Protein AF-0000000074318626 (afdb_homodimer)

Solvent-accessible surface area (backbone atoms only — not comparable to full-atom values): 30501 Å² total; per-residue (Å²): 131,88,42,73,66,60,50,47,52,48,40,52,50,48,50,51,52,40,51,50,53,51,27,63,66,32,68,67,23,57,67,46,81,47,71,49,73,39,94,72,35,49,26,36,37,38,28,40,28,57,72,26,71,36,40,40,31,28,30,44,33,37,38,43,35,36,35,78,51,55,66,72,57,28,60,74,67,72,44,93,79,47,40,34,40,38,33,32,32,40,33,32,40,33,44,63,39,46,67,26,49,30,41,38,38,34,41,35,40,40,36,36,71,83,68,50,59,28,34,34,34,36,38,35,39,32,42,57,50,68,47,68,67,60,48,20,52,54,46,46,52,48,37,53,61,27,45,75,74,35,82,58,45,35,66,54,18,29,53,44,17,33,60,68,46,40,31,74,69,74,72,29,30,68,27,78,33,42,35,30,51,61,75,49,59,90,57,61,69,60,62,51,49,50,48,50,50,51,57,61,60,47,48,49,62,53,50,48,52,46,45,72,71,24,55,79,60,87,79,53,70,68,45,50,52,48,29,23,37,48,36,29,54,49,47,48,34,45,49,64,65,33,62,67,49,46,51,34,50,72,66,66,44,66,51,66,68,63,49,43,67,45,52,53,50,26,24,45,70,74,81,72,79,69,52,74,70,53,41,53,28,58,73,59,20,49,68,88,68,53,51,70,74,53,78,129,129,87,40,72,66,60,51,47,51,48,41,53,48,48,49,53,51,40,50,51,52,51,28,64,66,33,68,65,24,57,69,45,79,49,72,51,71,39,94,71,34,49,25,36,38,38,27,38,28,56,74,28,70,37,39,39,31,28,30,44,32,37,38,42,35,37,34,78,51,54,66,72,58,27,60,73,68,72,45,91,79,46,40,33,40,39,34,33,33,40,35,31,41,34,43,65,38,45,66,26,50,29,41,39,38,33,40,36,42,39,36,34,71,83,69,50,61,28,33,34,34,35,38,37,38,31,43,58,48,68,47,68,67,60,49,19,52,53,47,46,52,49,38,54,60,26,45,75,74,34,81,58,44,35,66,53,18,30,53,42,17,33,60,66,46,39,30,73,68,75,70,28,30,67,26,78,33,41,35,32,52,61,76,47,59,92,56,60,68,59,61,50,48,52,48,50,49,51,57,59,59,48,50,49,63,52,49,46,52,46,45,71,72,23,56,78,61,87,79,53,70,68,45,50,52,49,30,23,36,48,37,28,54,50,46,49,34,43,50,64,64,34,62,67,48,45,50,34,51,73,68,66,43,66,50,65,68,64,50,44,66,46,53,55,50,25,24,44,69,75,82,72,80,68,53,72,71,53,41,54,27,58,72,59,19,49,68,86,70,53,50,68,73,52,76,130

Structure (mmCIF, N/CA/C/O backbone):
data_AF-0000000074318626-model_v1
#
loop_
_entity.id
_entity.type
_entity.pdbx_description
1 polymer 'coproporphyrinogen oxidase'
#
loop_
_atom_site.group_PDB
_atom_site.id
_atom_site.type_symbol
_atom_site.label_atom_id
_atom_site.label_alt_id
_atom_site.label_comp_id
_atom_site.label_asym_id
_atom_site.label_entity_id
_atom_site.label_seq_id
_atom_site.pdbx_PDB_ins_code
_atom_site.Cartn_x
_atom_site.Cartn_y
_atom_site.Cartn_z
_atom_site.occupancy
_atom_site.B_iso_or_equiv
_atom_site.auth_seq_id
_atom_site.auth_comp_id
_atom_site.auth_asym_id
_atom_site.auth_atom_id
_atom_site.pdbx_PDB_model_num
ATOM 1 N N . MET A 1 1 ? 11.374 40.839 4.825 1 70.61 1 MET A N 1
ATOM 2 C CA . MET A 1 1 ? 10.761 40.239 3.643 1 70.61 1 MET A CA 1
ATOM 3 C C . MET A 1 1 ? 10.8 38.716 3.724 1 70.61 1 MET A C 1
ATOM 5 O O . MET A 1 1 ? 11.799 38.139 4.158 1 70.61 1 MET A O 1
ATOM 9 N N . VAL A 1 2 ? 9.595 38.103 3.6 1 89.83 2 VAL A N 1
ATOM 10 C CA . VAL A 1 2 ? 9.48 36.649 3.653 1 89.83 2 VAL A CA 1
ATOM 11 C C . VAL A 1 2 ? 10.258 36.026 2.496 1 89.83 2 VAL A C 1
ATOM 13 O O . VAL A 1 2 ? 10.013 36.347 1.331 1 89.83 2 VAL A O 1
ATOM 16 N N . ASP A 1 3 ? 11.388 35.374 2.804 1 94.02 3 ASP A N 1
ATOM 17 C CA . ASP A 1 3 ? 12.201 34.687 1.805 1 94.02 3 ASP A CA 1
ATOM 18 C C . ASP A 1 3 ? 12.384 33.214 2.166 1 94.02 3 ASP A C 1
ATOM 20 O O . ASP A 1 3 ? 11.893 32.757 3.2 1 94.02 3 ASP A O 1
ATOM 24 N N . LYS A 1 4 ? 13.017 32.513 1.259 1 95.71 4 LYS A N 1
ATOM 25 C CA . LYS A 1 4 ? 13.112 31.067 1.437 1 95.71 4 LYS A CA 1
ATOM 26 C C . LYS A 1 4 ? 13.863 30.719 2.719 1 95.71 4 LYS A C 1
ATOM 28 O O . LYS A 1 4 ? 13.561 29.715 3.368 1 95.71 4 LYS A O 1
ATOM 33 N N . ASN A 1 5 ? 14.829 31.501 3.14 1 96.56 5 ASN A N 1
ATOM 34 C CA . ASN A 1 5 ? 15.586 31.238 4.359 1 96.56 5 ASN A CA 1
ATOM 35 C C . ASN A 1 5 ? 14.719 31.403 5.604 1 96.56 5 ASN A C 1
ATOM 37 O O . ASN A 1 5 ? 14.781 30.583 6.522 1 96.56 5 ASN A O 1
ATOM 41 N N . SER A 1 6 ? 13.991 32.498 5.666 1 97.43 6 SER A N 1
ATOM 42 C CA . SER A 1 6 ? 13.111 32.728 6.806 1 97.43 6 SER A CA 1
ATOM 43 C C . SER A 1 6 ? 12.017 31.667 6.883 1 97.43 6 SER A C 1
ATOM 45 O O . SER A 1 6 ? 11.635 31.24 7.975 1 97.43 6 SER A O 1
ATOM 47 N N . ILE A 1 7 ? 11.523 31.275 5.759 1 98.51 7 ILE A N 1
ATOM 48 C CA . ILE A 1 7 ? 10.506 30.23 5.706 1 98.51 7 ILE A CA 1
ATOM 49 C C . ILE A 1 7 ? 11.085 28.919 6.234 1 98.51 7 ILE A C 1
ATOM 51 O O . ILE A 1 7 ? 10.468 28.253 7.069 1 98.51 7 ILE A O 1
ATOM 55 N N . THR A 1 8 ? 12.252 28.612 5.782 1 98.32 8 THR A N 1
ATOM 56 C CA . THR A 1 8 ? 12.932 27.393 6.204 1 98.32 8 THR A CA 1
ATOM 57 C C . THR A 1 8 ? 13.178 27.405 7.71 1 98.32 8 THR A C 1
ATOM 59 O O . THR A 1 8 ? 12.965 26.397 8.388 1 98.32 8 THR A O 1
ATOM 62 N N . LYS A 1 9 ? 13.612 28.501 8.165 1 98.14 9 LYS A N 1
ATOM 63 C CA . LYS A 1 9 ? 13.862 28.639 9.597 1 98.14 9 LYS A CA 1
ATOM 64 C C . LYS A 1 9 ? 12.584 28.42 10.402 1 98.14 9 LYS A C 1
ATOM 66 O O . LYS A 1 9 ? 12.608 27.772 11.45 1 98.14 9 LYS A O 1
ATOM 71 N N . TRP A 1 10 ? 11.564 28.963 9.936 1 98.61 10 TRP A N 1
ATOM 72 C CA . TRP A 1 10 ? 10.3 28.81 10.648 1 98.61 10 TRP A CA 1
ATOM 73 C C . TRP A 1 10 ? 9.846 27.354 10.645 1 98.61 10 TRP A C 1
ATOM 75 O O . TRP A 1 10 ? 9.379 26.84 11.664 1 98.61 10 TRP A O 1
ATOM 85 N N . PHE A 1 11 ? 9.958 26.73 9.487 1 98.78 11 PHE A N 1
ATOM 86 C CA . PHE A 1 11 ? 9.572 25.327 9.4 1 98.78 11 PHE A CA 1
ATOM 87 C C . PHE A 1 11 ? 10.412 24.474 10.343 1 98.78 11 PHE A C 1
ATOM 89 O O . PHE A 1 11 ? 9.901 23.539 10.963 1 98.78 11 PHE A O 1
ATOM 96 N N . THR A 1 12 ? 11.644 24.769 10.481 1 98.35 12 THR A N 1
ATOM 97 C CA . THR A 1 12 ? 12.504 24.063 11.425 1 98.35 12 THR A CA 1
ATOM 98 C C . THR A 1 12 ? 12.006 24.251 12.855 1 98.35 12 THR A C 1
ATOM 100 O O . THR A 1 12 ? 11.96 23.295 13.632 1 98.35 12 THR A O 1
ATOM 103 N N . SER A 1 13 ? 11.657 25.473 13.143 1 98.56 13 SER A N 1
ATOM 104 C CA . SER A 1 13 ? 11.136 25.761 14.476 1 98.56 13 SER A CA 1
ATOM 105 C C . SER A 1 13 ? 9.813 25.042 14.72 1 98.56 13 SER A C 1
ATOM 107 O O . SER A 1 13 ? 9.537 24.601 15.837 1 98.56 13 SER A O 1
ATOM 109 N N . LEU A 1 14 ? 9.015 25.003 13.691 1 98.78 14 LEU A N 1
ATOM 110 C CA . LEU A 1 14 ? 7.743 24.296 13.803 1 98.78 14 LEU A CA 1
ATOM 111 C C . LEU A 1 14 ? 7.967 22.824 14.133 1 98.78 14 LEU A C 1
ATOM 113 O O . LEU A 1 14 ? 7.265 22.258 14.974 1 98.78 14 LEU A O 1
ATOM 117 N N . GLN A 1 15 ? 8.89 22.177 13.426 1 98.78 15 GLN A N 1
ATOM 118 C CA . GLN A 1 15 ? 9.207 20.786 13.732 1 98.78 15 GLN A CA 1
ATOM 119 C C . GLN A 1 15 ? 9.596 20.621 15.199 1 98.78 15 GLN A C 1
ATOM 121 O O . GLN A 1 15 ? 9.102 19.721 15.88 1 98.78 15 GLN A O 1
ATOM 126 N N . ASP A 1 16 ? 10.476 21.497 15.695 1 98.59 16 ASP A N 1
ATOM 127 C CA . ASP A 1 16 ? 10.959 21.429 17.071 1 98.59 16 ASP A CA 1
ATOM 128 C C . ASP A 1 16 ? 9.806 21.559 18.064 1 98.59 16 ASP A C 1
ATOM 130 O O . ASP A 1 16 ? 9.69 20.76 18.996 1 98.59 16 ASP A O 1
ATOM 134 N N . GLU A 1 17 ? 9.018 22.53 17.848 1 98.6 17 GLU A N 1
ATOM 135 C CA . GLU A 1 17 ? 7.897 22.796 18.745 1 98.6 17 GLU A CA 1
ATOM 136 C C . GLU A 1 17 ? 6.902 21.639 18.742 1 98.6 17 GLU A C 1
ATOM 138 O O . GLU A 1 17 ? 6.395 21.248 19.795 1 98.6 17 GLU A O 1
ATOM 143 N N . THR A 1 18 ? 6.609 21.18 17.556 1 98.71 18 THR A N 1
ATOM 144 C CA . THR A 1 18 ? 5.69 20.056 17.413 1 98.71 18 THR A CA 1
ATOM 145 C C . THR A 1 18 ? 6.201 18.839 18.179 1 98.71 18 THR A C 1
ATOM 147 O O . THR A 1 18 ? 5.46 18.231 18.954 1 98.71 18 THR A O 1
ATOM 150 N N . CYS A 1 19 ? 7.47 18.487 18.008 1 98.75 19 CYS A N 1
ATOM 151 C CA . CYS A 1 19 ? 8.064 17.341 18.689 1 98.75 19 CYS A CA 1
ATOM 152 C C . CYS A 1 19 ? 8.007 17.517 20.202 1 98.75 19 CYS A C 1
ATOM 154 O O . CYS A 1 19 ? 7.68 16.576 20.928 1 98.75 19 CYS A O 1
ATOM 156 N N . GLU A 1 20 ? 8.304 18.705 20.625 1 98.65 20 GLU A N 1
ATOM 157 C CA . GLU A 1 20 ? 8.307 18.977 22.059 1 98.65 20 GLU A CA 1
ATOM 158 C C . GLU A 1 20 ? 6.925 18.754 22.666 1 98.65 20 GLU A C 1
ATOM 160 O O . GLU A 1 20 ? 6.794 18.093 23.698 1 98.65 20 GLU A O 1
ATOM 165 N N . ILE A 1 21 ? 5.916 19.28 22.059 1 98.77 21 ILE A N 1
ATOM 166 C CA . ILE A 1 21 ? 4.555 19.167 22.571 1 98.77 21 ILE A CA 1
ATOM 167 C C . ILE A 1 21 ? 4.127 17.701 22.578 1 98.77 21 ILE A C 1
ATOM 169 O O . ILE A 1 21 ? 3.562 17.218 23.562 1 98.77 21 ILE A O 1
ATOM 173 N N . LEU A 1 22 ? 4.41 16.973 21.522 1 98.77 22 LEU A N 1
ATOM 174 C CA . LEU A 1 22 ? 3.999 15.577 21.408 1 98.77 22 LEU A CA 1
ATOM 175 C C . LEU A 1 22 ? 4.727 14.712 22.431 1 98.77 22 LEU A C 1
ATOM 177 O O . LEU A 1 22 ? 4.125 13.828 23.044 1 98.77 22 LEU A O 1
ATOM 181 N N . GLU A 1 23 ? 6.042 14.965 22.624 1 98.74 23 GLU A N 1
ATOM 182 C CA . GLU A 1 23 ? 6.815 14.223 23.616 1 98.74 23 GLU A CA 1
ATOM 183 C C . GLU A 1 23 ? 6.269 14.451 25.023 1 98.74 23 GLU A C 1
ATOM 185 O O . GLU A 1 23 ? 6.111 13.502 25.794 1 98.74 23 GLU A O 1
ATOM 190 N N . ASN A 1 24 ? 6.014 15.704 25.287 1 98.67 24 ASN A N 1
ATOM 191 C CA . ASN A 1 24 ? 5.502 16.041 26.611 1 98.67 24 ASN A CA 1
ATOM 192 C C . ASN A 1 24 ? 4.133 15.413 26.859 1 98.67 24 ASN A C 1
ATOM 194 O O . ASN A 1 24 ? 3.833 14.991 27.977 1 98.67 24 ASN A O 1
ATOM 198 N N . THR A 1 25 ? 3.349 15.413 25.864 1 98.74 25 THR A N 1
ATOM 199 C CA . THR A 1 25 ? 2.012 14.845 25.994 1 98.74 25 THR A CA 1
ATOM 200 C C . THR A 1 25 ? 2.079 13.324 26.102 1 98.74 25 THR A C 1
ATOM 202 O O . THR A 1 25 ? 1.352 12.72 26.893 1 98.74 25 THR A O 1
ATOM 205 N N . ASP A 1 26 ? 2.913 12.667 25.316 1 98.53 26 ASP A N 1
ATOM 206 C CA . ASP A 1 26 ? 3.101 11.221 25.361 1 98.53 26 ASP A CA 1
ATOM 207 C C . ASP A 1 26 ? 3.652 10.78 26.715 1 98.53 26 ASP A C 1
ATOM 209 O O . ASP A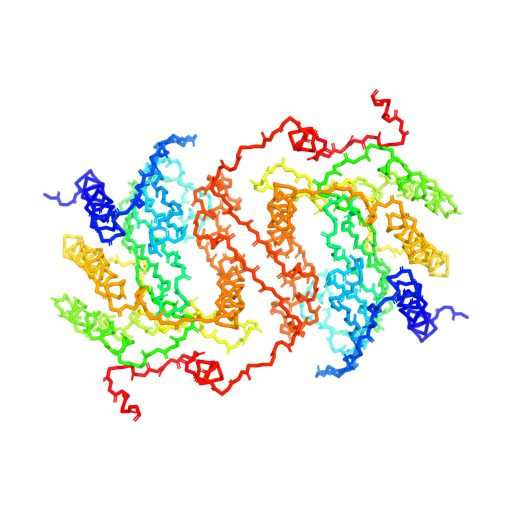 1 26 ? 3.216 9.769 27.269 1 98.53 26 ASP A O 1
ATOM 213 N N . GLY A 1 27 ? 4.611 11.518 27.204 1 98.1 27 GLY A N 1
ATOM 214 C CA . GLY A 1 27 ? 5.161 11.282 28.529 1 98.1 27 GLY A CA 1
ATOM 215 C C . GLY A 1 27 ? 6.251 10.227 28.544 1 98.1 27 GLY A C 1
ATOM 216 O O . GLY A 1 27 ? 6.972 10.085 29.535 1 98.1 27 GLY A O 1
ATOM 217 N N . LYS A 1 28 ? 6.475 9.445 27.537 1 97.23 28 LYS A N 1
ATOM 218 C CA . LYS A 1 28 ? 7.478 8.385 27.477 1 97.23 28 LYS A CA 1
ATOM 219 C C . LYS A 1 28 ? 8.259 8.441 26.167 1 97.23 28 LYS A C 1
ATOM 221 O O . LYS A 1 28 ? 9.49 8.501 26.175 1 97.23 28 LYS A O 1
ATOM 226 N N . GLY A 1 29 ? 7.519 8.501 25.083 1 96.84 29 GLY A N 1
ATOM 227 C CA . GLY A 1 29 ? 8.171 8.475 23.784 1 96.84 29 GLY A CA 1
ATOM 228 C C . GLY A 1 29 ? 8.969 9.731 23.491 1 96.84 29 GLY A C 1
ATOM 229 O O . GLY A 1 29 ? 8.55 10.835 23.844 1 96.84 29 GLY A O 1
ATOM 230 N N . LYS A 1 30 ? 10.098 9.545 22.879 1 97.92 30 LYS A N 1
ATOM 231 C CA . LYS A 1 30 ? 10.935 10.65 22.421 1 97.92 30 LYS A CA 1
ATOM 232 C C . LYS A 1 30 ? 11.259 10.515 20.936 1 97.92 30 LYS A C 1
ATOM 234 O O . LYS A 1 30 ? 11.483 9.408 20.442 1 97.92 30 LYS A O 1
ATOM 239 N N . PHE A 1 31 ? 11.311 11.631 20.277 1 98.28 31 PHE A N 1
ATOM 240 C CA . PHE A 1 31 ? 11.647 11.614 18.859 1 98.28 31 PHE A CA 1
ATOM 241 C C . PHE A 1 31 ? 13.141 11.386 18.659 1 98.28 31 PHE A C 1
ATOM 243 O O . PHE A 1 31 ? 13.965 12.055 19.286 1 98.28 31 PHE A O 1
ATOM 250 N N . ILE A 1 32 ? 13.47 10.474 17.854 1 97.43 32 ILE A N 1
ATOM 251 C CA . ILE A 1 32 ? 14.843 10.242 17.418 1 97.43 32 ILE A CA 1
ATOM 252 C C . ILE A 1 32 ? 15.082 10.934 16.078 1 97.43 32 ILE A C 1
ATOM 254 O O . ILE A 1 32 ? 14.293 10.781 15.143 1 97.43 32 ILE A O 1
ATOM 258 N N . GLU A 1 33 ? 16.184 11.646 16.031 1 97.09 33 GLU A N 1
ATOM 259 C CA . GLU A 1 33 ? 16.494 12.425 14.836 1 97.09 33 GLU A CA 1
ATOM 260 C C . GLU A 1 33 ? 17.289 11.598 13.83 1 97.09 33 GLU A C 1
ATOM 262 O O . GLU A 1 33 ? 18.216 10.877 14.205 1 97.09 33 GLU A O 1
ATOM 267 N N . ASP A 1 34 ? 16.929 11.643 12.657 1 96.39 34 ASP A N 1
ATOM 268 C CA . ASP A 1 34 ? 17.638 11.095 11.505 1 96.39 34 ASP A CA 1
ATOM 269 C C . ASP A 1 34 ? 17.867 12.165 10.44 1 96.39 34 ASP A C 1
ATOM 271 O O . ASP A 1 34 ? 17.056 12.321 9.525 1 96.39 34 ASP A O 1
ATOM 275 N N . ALA A 1 35 ? 19.008 12.799 10.511 1 96.35 35 ALA A N 1
ATOM 276 C CA . ALA A 1 35 ? 19.371 13.835 9.548 1 96.35 35 ALA A CA 1
ATOM 277 C C . ALA A 1 35 ? 19.96 13.223 8.28 1 96.35 35 ALA A C 1
ATOM 279 O O . ALA A 1 35 ? 20.696 12.235 8.344 1 96.35 35 ALA A O 1
ATOM 280 N N . TRP A 1 36 ? 19.768 13.811 7.183 1 94.64 36 TRP A N 1
ATOM 281 C CA . TRP A 1 36 ? 20.244 13.259 5.918 1 94.64 36 TRP A CA 1
ATOM 282 C C . TRP A 1 36 ? 20.466 14.365 4.891 1 94.64 36 TRP A C 1
ATOM 284 O O . TRP A 1 36 ? 19.856 15.433 4.978 1 94.64 36 TRP A O 1
ATOM 294 N N . ASP A 1 37 ? 21.274 14.079 3.975 1 94.29 37 ASP A N 1
ATOM 295 C CA . ASP A 1 37 ? 21.553 14.955 2.842 1 94.29 37 ASP A CA 1
ATOM 296 C C . ASP A 1 37 ? 21.007 14.363 1.544 1 94.29 37 ASP A C 1
ATOM 298 O O . ASP A 1 37 ? 20.937 13.142 1.393 1 94.29 37 ASP A O 1
ATOM 302 N N . ARG A 1 38 ? 20.567 15.164 0.687 1 90.92 38 ARG A N 1
ATOM 303 C CA . ARG A 1 38 ? 20.063 14.731 -0.612 1 90.92 38 ARG A CA 1
ATOM 304 C C . ARG A 1 38 ? 21.128 14.891 -1.692 1 90.92 38 ARG A C 1
ATOM 306 O O . ARG A 1 38 ? 21.693 15.973 -1.859 1 90.92 38 ARG A O 1
ATOM 313 N N . PRO A 1 39 ? 21.25 13.806 -2.517 1 84.82 39 PRO A N 1
ATOM 314 C CA . PRO A 1 39 ? 22.1 14.004 -3.693 1 84.82 39 PRO A CA 1
ATOM 315 C C . PRO A 1 39 ? 21.55 15.061 -4.648 1 84.82 39 PRO A C 1
ATOM 317 O O . PRO A 1 39 ? 20.377 15.007 -5.026 1 84.82 39 PRO A O 1
ATOM 320 N N . GLY A 1 40 ? 22.15 16.169 -4.886 1 84.54 40 GLY A N 1
ATOM 321 C CA . GLY A 1 40 ? 21.693 17.227 -5.772 1 84.54 40 GLY A CA 1
ATOM 322 C C . GLY A 1 40 ? 21.466 18.546 -5.059 1 84.54 40 GLY A C 1
ATOM 323 O O . GLY A 1 40 ? 21.271 19.58 -5.701 1 84.54 40 GLY A O 1
ATOM 324 N N . GLY A 1 41 ? 21.226 18.337 -3.695 1 91.35 41 GLY A N 1
ATOM 325 C CA . GLY A 1 41 ? 21.185 19.584 -2.948 1 91.35 41 GLY A CA 1
ATOM 326 C C . GLY A 1 41 ? 20.189 19.561 -1.804 1 91.35 41 GLY A C 1
ATOM 327 O O . GLY A 1 41 ? 19.029 19.185 -1.991 1 91.35 41 GLY A O 1
ATOM 328 N N . GLY A 1 42 ? 20.674 19.946 -0.69 1 94.65 42 GLY A N 1
ATOM 329 C CA . GLY A 1 42 ? 19.842 20.064 0.497 1 94.65 42 GLY A CA 1
ATOM 330 C C . GLY A 1 42 ? 19.761 18.78 1.3 1 94.65 42 GLY A C 1
ATOM 331 O O . GLY A 1 42 ? 20.729 18.019 1.362 1 94.65 42 GLY A O 1
ATOM 332 N N . GLY A 1 43 ? 18.613 18.663 1.986 1 95.42 43 GLY A N 1
ATOM 333 C CA . GLY A 1 43 ? 18.419 17.532 2.88 1 95.42 43 GLY A CA 1
ATOM 334 C C . GLY A 1 43 ? 17.246 17.712 3.824 1 95.42 43 GLY A C 1
ATOM 335 O O . GLY A 1 43 ? 16.264 18.374 3.483 1 95.42 43 GLY A O 1
ATOM 336 N N . GLY A 1 44 ? 17.273 16.972 4.867 1 96.22 44 GLY A N 1
ATOM 337 C CA . GLY A 1 44 ? 16.161 17.033 5.801 1 96.22 44 GLY A CA 1
ATOM 338 C C . GLY A 1 44 ? 16.459 16.362 7.129 1 96.22 44 GLY A C 1
ATOM 339 O O . GLY A 1 44 ? 17.604 15.995 7.401 1 96.22 44 GLY A O 1
ATOM 340 N N . LYS A 1 45 ? 15.538 16.464 7.938 1 97.44 45 LYS A N 1
ATOM 341 C CA . LYS A 1 45 ? 15.577 15.881 9.276 1 97.44 45 LYS A CA 1
ATOM 342 C C . LYS A 1 45 ? 14.29 15.119 9.581 1 97.44 45 LYS A C 1
ATOM 344 O O . LYS A 1 45 ? 13.22 15.72 9.698 1 97.44 45 LYS A O 1
ATOM 349 N N . THR A 1 46 ? 14.426 13.802 9.607 1 97.2 46 THR A N 1
ATOM 350 C CA . THR A 1 46 ? 13.305 12.97 10.03 1 97.2 46 THR A CA 1
ATOM 351 C C . THR A 1 46 ? 13.339 12.742 11.538 1 97.2 46 THR A C 1
ATOM 353 O O . THR A 1 46 ? 14.371 12.358 12.091 1 97.2 46 THR A O 1
ATOM 356 N N . ARG A 1 47 ? 12.278 13.043 12.176 1 98.3 47 ARG A N 1
ATOM 357 C CA . ARG A 1 47 ? 12.128 12.747 13.597 1 98.3 47 ARG A CA 1
ATOM 358 C C . ARG A 1 47 ? 11.05 11.692 13.826 1 98.3 47 ARG A C 1
ATOM 360 O O . ARG A 1 47 ? 9.874 11.929 13.545 1 98.3 47 ARG A O 1
ATOM 367 N N . ILE A 1 48 ? 11.46 10.599 14.422 1 98.12 48 ILE A N 1
ATOM 368 C CA . ILE A 1 48 ? 10.566 9.454 14.555 1 98.12 48 ILE A CA 1
ATOM 369 C C . ILE A 1 48 ? 10.352 9.134 16.033 1 98.12 48 ILE A C 1
ATOM 371 O O . ILE A 1 48 ? 11.302 9.141 16.819 1 98.12 48 ILE A O 1
ATOM 375 N N . ILE A 1 49 ? 9.153 8.906 16.435 1 98.15 49 ILE A N 1
ATOM 376 C CA . ILE A 1 49 ? 8.804 8.4 17.758 1 98.15 49 ILE A CA 1
ATOM 377 C C . ILE A 1 49 ? 8.16 7.021 17.629 1 98.15 49 ILE A C 1
ATOM 379 O O . ILE A 1 49 ? 7.374 6.779 16.709 1 98.15 49 ILE A O 1
ATOM 383 N N . ALA A 1 50 ? 8.557 6.101 18.438 1 96.63 50 ALA A N 1
ATOM 384 C CA . ALA A 1 50 ? 7.998 4.752 18.446 1 96.63 50 ALA A CA 1
ATOM 385 C C . ALA A 1 50 ? 7.835 4.234 19.872 1 96.63 50 ALA A C 1
ATOM 387 O O . ALA A 1 50 ? 8.643 4.548 20.749 1 96.63 50 ALA A O 1
ATOM 388 N N . ASP A 1 51 ? 6.822 3.455 20.066 1 96.13 51 ASP A N 1
ATOM 389 C CA . ASP A 1 51 ? 6.587 2.736 21.314 1 96.13 51 ASP A CA 1
ATOM 390 C C . ASP A 1 51 ? 6.454 3.703 22.489 1 96.13 51 ASP A C 1
ATOM 392 O O . ASP A 1 51 ? 7.069 3.502 23.538 1 96.13 51 ASP A O 1
ATOM 396 N N . GLY A 1 52 ? 5.732 4.814 22.196 1 97.95 52 GLY A N 1
ATOM 397 C CA . GLY A 1 52 ? 5.4 5.729 23.277 1 97.95 52 GLY A CA 1
ATOM 398 C C . GLY A 1 52 ? 4.255 5.238 24.144 1 97.95 52 GLY A C 1
ATOM 399 O O . GLY A 1 52 ? 3.838 4.083 24.035 1 97.95 52 GLY A O 1
ATOM 400 N N . ASN A 1 53 ? 3.86 6.082 25.061 1 98.26 53 ASN A N 1
ATOM 401 C CA . ASN A 1 53 ? 2.715 5.765 25.908 1 98.26 53 ASN A CA 1
ATOM 402 C C . ASN A 1 53 ? 1.399 5.911 25.148 1 98.26 53 ASN A C 1
ATOM 404 O O . ASN A 1 53 ? 0.429 5.207 25.437 1 98.26 53 ASN A O 1
ATOM 408 N N . ILE A 1 54 ? 1.362 6.904 24.26 1 98.77 54 ILE A N 1
ATOM 409 C CA . ILE A 1 54 ? 0.154 7.204 23.5 1 98.77 54 ILE A CA 1
ATOM 410 C C . ILE A 1 54 ? 0.419 7.006 22.009 1 98.77 54 ILE A C 1
ATOM 412 O O . ILE A 1 54 ? -0.371 6.365 21.311 1 98.77 54 ILE A O 1
ATOM 416 N N . ILE A 1 55 ? 1.551 7.472 21.533 1 98.71 55 ILE A N 1
ATOM 417 C CA . ILE A 1 55 ? 1.911 7.379 20.122 1 98.71 55 ILE A CA 1
ATOM 418 C C . ILE A 1 55 ? 2.659 6.073 19.865 1 98.71 55 ILE A C 1
ATOM 420 O O . ILE A 1 55 ? 3.776 5.883 20.353 1 98.71 55 ILE A O 1
ATOM 424 N N . GLU A 1 56 ? 2.042 5.237 19.169 1 98.41 56 GLU A N 1
ATOM 425 C CA . GLU A 1 56 ? 2.658 3.959 18.824 1 98.41 56 GLU A CA 1
ATOM 426 C C . GLU A 1 56 ? 3.778 4.144 17.804 1 98.41 56 GLU A C 1
ATOM 428 O O . GLU A 1 56 ? 4.83 3.509 17.908 1 98.41 56 GLU A O 1
ATOM 433 N N . LYS A 1 57 ? 3.522 5.019 16.821 1 98.49 57 LYS A N 1
ATOM 434 C CA . LYS A 1 57 ? 4.497 5.453 15.825 1 98.49 57 LYS A CA 1
ATOM 435 C C . LYS A 1 57 ? 4.137 6.825 15.264 1 98.49 57 LYS A C 1
ATOM 437 O O . LYS A 1 57 ? 2.969 7.101 14.985 1 98.49 57 LYS A O 1
ATOM 442 N N . GLY A 1 58 ? 5.07 7.651 15.121 1 98.47 58 GLY A N 1
ATOM 443 C CA . GLY A 1 58 ? 4.855 8.972 14.551 1 98.47 58 GLY A CA 1
ATOM 444 C C . GLY A 1 58 ? 6.106 9.564 13.93 1 98.47 58 GLY A C 1
ATOM 445 O O . GLY A 1 58 ? 7.22 9.131 14.23 1 98.47 58 GLY A O 1
ATOM 446 N N . ALA A 1 59 ? 5.907 10.5 13.073 1 98.57 59 ALA A N 1
ATOM 447 C CA . ALA A 1 59 ? 7.015 11.186 12.412 1 98.57 59 ALA A CA 1
ATOM 448 C C . ALA A 1 59 ? 6.722 12.675 12.254 1 98.57 59 ALA A C 1
ATOM 450 O O . ALA A 1 59 ? 5.569 13.07 12.063 1 98.57 59 ALA A O 1
ATOM 451 N N . VAL A 1 60 ? 7.68 13.454 12.403 1 98.7 60 VAL A N 1
ATOM 452 C CA . VAL A 1 60 ? 7.708 14.866 12.035 1 98.7 60 VAL A CA 1
ATOM 453 C C . VAL A 1 60 ? 8.901 15.139 11.123 1 98.7 60 VAL A C 1
ATOM 455 O O . VAL A 1 60 ? 10.035 15.26 11.592 1 98.7 60 VAL A O 1
ATOM 458 N N . ASN A 1 61 ? 8.619 15.288 9.882 1 98.07 61 ASN A N 1
ATOM 459 C CA . ASN A 1 61 ? 9.674 15.396 8.88 1 98.07 61 ASN A CA 1
ATOM 460 C C . ASN A 1 61 ? 9.876 16.84 8.431 1 98.07 61 ASN A C 1
ATOM 462 O O . ASN A 1 61 ? 8.906 17.573 8.228 1 98.07 61 ASN A O 1
ATOM 466 N N . PHE A 1 62 ? 11.073 17.229 8.381 1 98.24 62 PHE A N 1
ATOM 467 C CA . PHE A 1 62 ? 11.473 18.499 7.787 1 98.24 62 PHE A CA 1
ATOM 468 C C . PHE A 1 62 ? 12.397 18.272 6.596 1 98.24 62 PHE A C 1
ATOM 470 O O . PHE A 1 62 ? 13.249 17.382 6.625 1 98.24 62 PHE A O 1
ATOM 477 N N . SER A 1 63 ? 12.219 19.011 5.57 1 96.9 63 SER A N 1
ATOM 478 C CA . SER A 1 63 ? 13.146 18.952 4.445 1 96.9 63 SER A CA 1
ATOM 479 C C . SER A 1 63 ? 13.357 20.331 3.829 1 96.9 63 SER A C 1
ATOM 481 O O . SER A 1 63 ? 12.485 21.197 3.92 1 96.9 63 SER A O 1
ATOM 483 N N . ALA A 1 64 ? 14.476 20.602 3.364 1 97.4 64 ALA A N 1
ATOM 484 C CA . ALA A 1 64 ? 14.863 21.707 2.491 1 97.4 64 ALA A CA 1
ATOM 485 C C . ALA A 1 64 ? 15.781 21.227 1.371 1 97.4 64 ALA A C 1
ATOM 487 O O . ALA A 1 64 ? 16.946 20.9 1.612 1 97.4 64 ALA A O 1
ATOM 488 N N . VAL A 1 65 ? 15.258 21.154 0.187 1 94.79 65 VAL A N 1
ATOM 489 C CA . VAL A 1 65 ? 16.007 20.589 -0.931 1 94.79 65 VAL A CA 1
ATOM 490 C C . VAL A 1 65 ? 16.04 21.586 -2.087 1 94.79 65 VAL A C 1
ATOM 492 O O . VAL A 1 65 ? 15.155 22.436 -2.208 1 94.79 65 VAL A O 1
ATOM 495 N N . TYR A 1 66 ? 17.024 21.544 -2.871 1 94.88 66 TYR A N 1
ATOM 496 C CA . TYR A 1 66 ? 17.175 22.435 -4.016 1 94.88 66 TYR A CA 1
ATOM 497 C C . TYR A 1 66 ? 17.97 21.762 -5.129 1 94.88 66 TYR A C 1
ATOM 499 O O . TYR A 1 66 ? 18.544 20.69 -4.93 1 94.88 66 TYR A O 1
ATOM 507 N N . GLY A 1 67 ? 17.874 22.298 -6.355 1 93.82 67 GLY A N 1
ATOM 508 C CA . GLY A 1 67 ? 18.599 21.786 -7.507 1 93.82 67 GLY A CA 1
ATOM 509 C C . GLY A 1 67 ? 17.893 22.054 -8.823 1 93.82 67 GLY A C 1
ATOM 510 O O . GLY A 1 67 ? 17.127 23.013 -8.938 1 93.82 67 GLY A O 1
ATOM 511 N N . GLU A 1 68 ? 18.323 21.205 -9.771 1 90.83 68 GLU A N 1
ATOM 512 C CA . GLU A 1 68 ? 17.674 21.331 -11.073 1 90.83 68 GLU A CA 1
ATOM 513 C C . GLU A 1 68 ? 16.231 20.837 -11.021 1 90.83 68 GLU A C 1
ATOM 515 O O . GLU A 1 68 ? 15.95 19.786 -10.442 1 90.83 68 GLU A O 1
ATOM 520 N N . THR A 1 69 ? 15.387 21.615 -11.609 1 86.29 69 THR A N 1
ATOM 521 C CA . THR A 1 69 ? 13.974 21.254 -11.594 1 86.29 69 THR A CA 1
ATOM 522 C C . THR A 1 69 ? 13.727 20.002 -12.432 1 86.29 69 THR A C 1
ATOM 524 O O . THR A 1 69 ? 14.21 19.9 -13.561 1 86.29 69 THR A O 1
ATOM 527 N N . PRO A 1 70 ? 13.067 19.024 -11.83 1 79.33 70 PRO A N 1
ATOM 528 C CA . PRO A 1 70 ? 12.73 17.823 -12.597 1 79.33 70 PRO A CA 1
ATOM 529 C C . PRO A 1 70 ? 11.992 18.14 -13.896 1 79.33 70 PRO A C 1
ATOM 531 O O . PRO A 1 70 ? 11.154 19.046 -13.929 1 79.33 70 PRO A O 1
ATOM 534 N N . ARG A 1 71 ? 12.234 17.327 -14.904 1 81.76 71 ARG A N 1
ATOM 535 C CA . ARG A 1 71 ? 11.697 17.538 -16.245 1 81.76 71 ARG A CA 1
ATOM 536 C C . ARG A 1 71 ? 10.173 17.566 -16.225 1 81.76 71 ARG A C 1
ATOM 538 O O . ARG A 1 71 ? 9.552 18.363 -16.932 1 81.76 71 ARG A O 1
ATOM 545 N N . LYS A 1 72 ? 9.572 16.777 -15.366 1 77.04 72 LYS A N 1
ATOM 546 C CA . LYS A 1 72 ? 8.115 16.703 -15.306 1 77.04 72 LYS A CA 1
ATOM 547 C C . LYS A 1 72 ? 7.511 18.051 -14.925 1 77.04 72 LYS A C 1
ATOM 549 O O . LYS A 1 72 ? 6.464 18.439 -15.447 1 77.04 72 LYS A O 1
ATOM 554 N N . ILE A 1 73 ? 8.126 18.776 -14.068 1 77.99 73 ILE A N 1
ATOM 555 C CA . ILE A 1 73 ? 7.648 20.077 -13.614 1 77.99 73 ILE A CA 1
ATOM 556 C C . ILE A 1 73 ? 7.928 21.132 -14.682 1 77.99 73 ILE A C 1
ATOM 558 O O . ILE A 1 73 ? 7.076 21.976 -14.968 1 77.99 73 ILE A O 1
ATOM 562 N N . LEU A 1 74 ? 9.105 20.98 -15.25 1 86.4 74 LEU A N 1
ATOM 563 C CA . LEU A 1 74 ? 9.472 21.914 -16.309 1 86.4 74 LEU A CA 1
ATOM 564 C C . LEU A 1 74 ? 8.477 21.847 -17.462 1 86.4 74 LEU A C 1
ATOM 566 O O . LEU A 1 74 ? 8.034 22.881 -17.967 1 86.4 74 LEU A O 1
ATOM 570 N N . ASP A 1 75 ? 8.14 20.615 -17.785 1 84.68 75 ASP A N 1
ATOM 571 C CA . ASP A 1 75 ? 7.204 20.4 -18.884 1 84.68 75 ASP A CA 1
ATOM 572 C C . ASP A 1 75 ? 5.83 20.979 -18.555 1 84.68 75 ASP A C 1
ATOM 574 O O . ASP A 1 75 ? 5.2 21.617 -19.402 1 84.68 75 ASP A O 1
ATOM 578 N N . ALA A 1 76 ? 5.483 20.824 -17.347 1 76.53 76 ALA A N 1
ATOM 579 C CA . ALA A 1 76 ? 4.174 21.302 -16.911 1 76.53 76 ALA A CA 1
ATOM 580 C C . ALA A 1 76 ? 4.116 22.827 -16.919 1 76.53 76 ALA A C 1
ATOM 582 O O . ALA A 1 76 ? 3.052 23.413 -17.134 1 76.53 76 ALA A O 1
ATOM 583 N N . LEU A 1 77 ? 5.183 23.409 -16.731 1 82.24 77 LEU A N 1
ATOM 584 C CA . LEU A 1 77 ? 5.235 24.864 -16.646 1 82.24 77 LEU A CA 1
ATOM 585 C C . LEU A 1 77 ? 5.778 25.465 -17.938 1 82.24 77 LEU A C 1
ATOM 587 O O . LEU A 1 77 ? 5.945 26.682 -18.04 1 82.24 77 LEU A O 1
ATOM 591 N N . ASN A 1 78 ? 6.082 24.62 -18.903 1 87.8 78 ASN A N 1
ATOM 592 C CA . ASN A 1 78 ? 6.634 25.022 -20.193 1 87.8 78 ASN A CA 1
ATOM 593 C C . ASN A 1 78 ? 7.925 25.817 -20.026 1 87.8 78 ASN A C 1
ATOM 595 O O . ASN A 1 78 ? 8.075 26.895 -20.605 1 87.8 78 ASN A O 1
ATOM 599 N N . LEU A 1 79 ? 8.744 25.363 -19.22 1 85.06 79 LEU A N 1
ATOM 600 C CA . LEU A 1 79 ? 10.054 25.96 -18.989 1 85.06 79 LEU A CA 1
ATOM 601 C C . LEU A 1 79 ? 11.166 25.033 -19.469 1 85.06 79 LEU A C 1
ATOM 603 O O . LEU A 1 79 ? 11.029 23.809 -19.409 1 85.06 79 LEU A O 1
ATOM 607 N N . ASP A 1 80 ? 12.237 25.634 -19.914 1 86.12 80 ASP A N 1
ATOM 608 C CA . ASP A 1 80 ? 13.381 24.849 -20.368 1 86.12 80 ASP A CA 1
ATOM 609 C C . ASP A 1 80 ? 14.294 24.484 -19.2 1 86.12 80 ASP A C 1
ATOM 611 O O . ASP A 1 80 ? 14.77 23.35 -19.108 1 86.12 80 ASP A O 1
ATOM 615 N N . HIS A 1 81 ? 14.623 25.489 -18.394 1 88.92 81 HIS A N 1
ATOM 616 C CA . HIS A 1 81 ? 15.501 25.272 -17.249 1 88.92 81 HIS A CA 1
ATOM 617 C C . HIS A 1 81 ? 15.154 26.215 -16.102 1 88.92 81 HIS A C 1
ATOM 619 O O . HIS A 1 81 ? 14.792 27.371 -16.331 1 88.92 81 HIS A O 1
ATOM 625 N N . ALA A 1 82 ? 15.216 25.66 -14.916 1 90.5 82 ALA A N 1
ATOM 626 C CA . ALA A 1 82 ? 15.097 26.429 -13.68 1 90.5 82 ALA A CA 1
ATOM 627 C C . ALA A 1 82 ? 15.553 25.608 -12.477 1 90.5 82 ALA A C 1
ATOM 629 O O . ALA A 1 82 ? 15.387 24.386 -12.453 1 90.5 82 ALA A O 1
ATOM 630 N N . ASP A 1 83 ? 16.113 26.328 -11.577 1 94.77 83 ASP A N 1
ATOM 631 C CA . ASP A 1 83 ? 16.421 25.675 -10.309 1 94.77 83 ASP A CA 1
ATOM 632 C C . ASP A 1 83 ? 15.255 25.795 -9.331 1 94.77 83 ASP A C 1
ATOM 634 O O . ASP A 1 83 ? 14.512 26.778 -9.361 1 94.77 83 ASP A O 1
ATOM 638 N N . PHE A 1 84 ? 15.168 24.796 -8.53 1 95.08 84 PHE A N 1
ATOM 639 C CA . PHE A 1 84 ? 14.055 24.853 -7.59 1 95.08 84 PHE A CA 1
ATOM 640 C C . PHE A 1 84 ? 14.558 24.826 -6.152 1 95.08 84 PHE A C 1
ATOM 642 O O . PHE A 1 84 ? 15.719 24.494 -5.901 1 95.08 84 PHE A O 1
ATOM 649 N N . TYR A 1 85 ? 13.717 25.32 -5.274 1 96.22 85 TYR A N 1
ATOM 650 C CA . TYR A 1 85 ? 13.844 25.229 -3.824 1 96.22 85 TYR A CA 1
ATOM 651 C C . TYR A 1 85 ? 12.525 24.808 -3.187 1 96.22 85 TYR A C 1
ATOM 653 O O . TYR A 1 85 ? 11.472 25.371 -3.494 1 96.22 85 TYR A O 1
ATOM 661 N N . ALA A 1 86 ? 12.574 23.724 -2.407 1 96.37 86 ALA A N 1
ATOM 662 C CA . ALA A 1 86 ? 11.382 23.219 -1.731 1 96.37 86 ALA A CA 1
ATOM 663 C C . ALA A 1 86 ? 11.666 22.932 -0.26 1 96.37 86 ALA A C 1
ATOM 665 O O . ALA A 1 86 ? 12.711 22.373 0.08 1 96.37 86 ALA A O 1
ATOM 666 N N . THR A 1 87 ? 10.792 23.383 0.604 1 98.22 87 THR A N 1
ATOM 667 C CA . THR A 1 87 ? 10.932 23.128 2.034 1 98.22 87 THR A CA 1
ATOM 668 C C . THR A 1 87 ? 9.567 22.911 2.68 1 98.22 87 THR A C 1
ATOM 670 O O . THR A 1 87 ? 8.54 23.302 2.121 1 98.22 87 THR A O 1
ATOM 673 N N . GLY A 1 88 ? 9.56 22.175 3.76 1 98.15 88 GLY A N 1
ATOM 674 C CA . GLY A 1 88 ? 8.292 21.934 4.429 1 98.15 88 GLY A CA 1
ATOM 675 C C . GLY A 1 88 ? 8.414 21.014 5.629 1 98.15 88 GLY A C 1
ATOM 676 O O . GLY A 1 88 ? 9.492 20.482 5.902 1 98.15 88 GLY A O 1
ATOM 677 N N . VAL A 1 89 ? 7.356 20.937 6.342 1 98.64 89 VAL A N 1
ATOM 678 C CA . VAL A 1 89 ? 7.188 20.023 7.467 1 98.64 89 VAL A CA 1
ATOM 679 C C . VAL A 1 89 ? 5.976 19.126 7.228 1 98.64 89 VAL A C 1
ATOM 681 O O . VAL A 1 89 ? 4.917 19.6 6.81 1 98.64 89 VAL A O 1
ATOM 684 N N . SER A 1 90 ? 6.148 17.878 7.338 1 98.05 90 SER A N 1
ATOM 685 C CA . SER A 1 90 ? 5.077 16.89 7.257 1 98.05 90 SER A CA 1
ATOM 686 C C . SER A 1 90 ? 5.073 15.977 8.478 1 98.05 90 SER A C 1
ATOM 688 O O . SER A 1 90 ? 6.13 15.532 8.93 1 98.05 90 SER A O 1
ATOM 690 N N . THR A 1 91 ? 3.923 15.745 9.046 1 98.27 91 THR A N 1
ATOM 691 C CA . THR A 1 91 ? 3.87 14.929 10.253 1 98.27 91 THR A CA 1
ATOM 692 C C . THR A 1 91 ? 2.676 13.979 10.212 1 98.27 91 THR A C 1
ATOM 694 O O . THR A 1 91 ? 1.652 14.288 9.6 1 98.27 91 THR A O 1
ATOM 697 N N . ILE A 1 92 ? 2.803 12.862 10.81 1 98.6 92 ILE A N 1
ATOM 698 C CA . ILE A 1 92 ? 1.763 11.857 11.001 1 98.6 92 ILE A CA 1
ATOM 699 C C . ILE A 1 92 ? 1.937 11.186 12.362 1 98.6 92 ILE A C 1
ATOM 701 O O . ILE A 1 92 ? 3.062 10.934 12.798 1 98.6 92 ILE A O 1
ATOM 705 N N . GLN A 1 93 ? 0.862 10.921 13.036 1 98.81 93 GLN A N 1
ATOM 706 C CA . GLN A 1 93 ? 0.89 10.253 14.333 1 98.81 93 GLN A CA 1
ATOM 707 C C . GLN A 1 93 ? -0.091 9.085 14.371 1 98.81 93 GLN A C 1
ATOM 709 O O . GLN A 1 93 ? -1.292 9.268 14.161 1 98.81 93 GLN A O 1
ATOM 714 N N . HIS A 1 94 ? 0.393 7.919 14.637 1 98.83 94 HIS A N 1
ATOM 715 C CA . HIS A 1 94 ? -0.413 6.722 14.842 1 98.83 94 HIS A CA 1
ATOM 716 C C . HIS A 1 94 ? -0.462 6.335 16.316 1 98.83 94 HIS A C 1
ATOM 718 O O . HIS A 1 94 ? 0.551 5.926 16.888 1 98.83 94 HIS A O 1
ATOM 724 N N . PRO A 1 95 ? -1.586 6.325 16.925 1 98.74 95 PRO A N 1
ATOM 725 C CA . PRO A 1 95 ? -1.676 6.055 18.361 1 98.74 95 PRO A CA 1
ATOM 726 C C . PRO A 1 95 ? -1.903 4.577 18.671 1 98.74 95 PRO A C 1
ATOM 728 O O . PRO A 1 95 ? -2.268 3.805 17.78 1 98.74 95 PRO A O 1
ATOM 731 N N . PHE A 1 96 ? -1.701 4.208 19.898 1 98.34 96 PHE A N 1
ATOM 732 C CA . PHE A 1 96 ? -1.985 2.865 20.389 1 98.34 96 PHE A CA 1
ATOM 733 C C . PHE A 1 96 ? -3.487 2.644 20.524 1 98.34 96 PHE A C 1
ATOM 735 O O . PHE A 1 96 ? -4.017 1.637 20.05 1 98.34 96 PHE A O 1
ATOM 742 N N . ASN A 1 97 ? -4.091 3.561 21.261 1 98.73 97 ASN A N 1
ATOM 743 C CA . ASN A 1 97 ? -5.506 3.422 21.587 1 98.73 97 ASN A CA 1
ATOM 744 C C . ASN A 1 97 ? -6.388 3.65 20.362 1 98.73 97 ASN A C 1
ATOM 746 O O . ASN A 1 97 ? -6.301 4.696 19.716 1 98.73 97 ASN A O 1
ATOM 750 N N . PRO A 1 98 ? -7.288 2.751 20.037 1 98.63 98 PRO A N 1
ATOM 751 C CA . PRO A 1 98 ? -8.118 2.848 18.834 1 98.63 98 PRO A CA 1
ATOM 752 C C . PRO A 1 98 ? -9.034 4.07 18.846 1 98.63 98 PRO A C 1
ATOM 754 O O . PRO A 1 98 ? -9.612 4.423 17.814 1 98.63 98 PRO A O 1
ATOM 757 N N . PHE A 1 99 ? -9.154 4.705 19.93 1 98.79 99 PHE A N 1
ATOM 758 C CA . PHE A 1 99 ? -10.103 5.808 20.034 1 98.79 99 PHE A CA 1
ATOM 759 C C . PHE A 1 99 ? -9.395 7.148 19.876 1 98.79 99 PHE A C 1
ATOM 761 O O . PHE A 1 99 ? -10.044 8.192 19.788 1 98.79 99 PHE A O 1
ATOM 768 N N . VAL A 1 100 ? -8.088 7.193 19.93 1 98.83 100 VAL A N 1
ATOM 769 C CA . VAL A 1 100 ? -7.32 8.366 19.526 1 98.83 100 VAL A CA 1
ATOM 770 C C . VAL A 1 100 ? -7.157 8.378 18.008 1 98.83 100 VAL A C 1
ATOM 772 O O . VAL A 1 100 ? -6.693 7.399 17.419 1 98.83 100 VAL A O 1
ATOM 775 N N . PRO A 1 101 ? -7.494 9.402 17.316 1 98.83 101 PRO A N 1
ATOM 776 C CA . PRO A 1 101 ? -7.417 9.409 15.853 1 98.83 101 PRO A CA 1
ATOM 777 C C . PRO A 1 101 ? -5.986 9.546 15.338 1 98.83 101 PRO A C 1
ATOM 779 O O . PRO A 1 101 ? -5.115 10.05 16.052 1 98.83 101 PRO A O 1
ATOM 782 N N . ILE A 1 102 ? -5.729 9.08 14.159 1 98.82 102 ILE A N 1
ATOM 783 C CA . ILE A 1 102 ? -4.538 9.447 13.399 1 98.82 102 ILE A CA 1
ATOM 784 C C . ILE A 1 102 ? -4.647 10.899 12.94 1 98.82 102 ILE A C 1
ATOM 786 O O . ILE A 1 102 ? -5.734 11.368 12.594 1 98.82 102 ILE A O 1
ATOM 790 N N . ILE A 1 103 ? -3.572 11.598 12.856 1 98.81 103 ILE A N 1
ATOM 791 C CA . ILE A 1 103 ? -3.591 12.957 12.326 1 98.81 103 ILE A CA 1
ATOM 792 C C . ILE A 1 103 ? -2.393 13.167 11.403 1 98.81 103 ILE A C 1
ATOM 794 O O . ILE A 1 103 ? -1.314 12.619 11.64 1 98.81 103 ILE A O 1
ATOM 798 N N . HIS A 1 104 ? -2.609 13.859 10.362 1 98.58 104 HIS A N 1
ATOM 799 C CA . HIS A 1 104 ? -1.602 14.226 9.372 1 98.58 104 HIS A CA 1
ATOM 800 C C . HIS A 1 104 ? -1.612 15.728 9.107 1 98.58 104 HIS A C 1
ATOM 802 O O . HIS A 1 104 ? -2.678 16.341 9.025 1 98.58 104 HIS A O 1
ATOM 808 N N . MET A 1 105 ? -0.471 16.334 9.048 1 98.73 105 MET A N 1
ATOM 809 C CA . MET A 1 105 ? -0.33 17.74 8.681 1 98.73 105 MET A CA 1
ATOM 810 C C . MET A 1 105 ? 0.885 17.949 7.784 1 98.73 105 MET A C 1
ATOM 812 O O . MET A 1 105 ? 1.951 17.382 8.032 1 98.73 105 MET A O 1
ATOM 816 N N . ASN A 1 106 ? 0.747 18.707 6.808 1 98.11 106 ASN A N 1
ATOM 817 C CA . ASN A 1 106 ? 1.811 19.098 5.889 1 98.11 106 ASN A CA 1
ATOM 818 C C . ASN A 1 106 ? 1.723 20.577 5.527 1 98.11 106 ASN A C 1
ATOM 820 O O . ASN A 1 106 ? 0.649 21.074 5.181 1 98.11 106 ASN A O 1
ATOM 824 N N . VAL A 1 107 ? 2.784 21.335 5.669 1 98.8 107 VAL A N 1
ATOM 825 C CA . VAL A 1 107 ? 2.932 22.698 5.169 1 98.8 107 VAL A CA 1
ATOM 826 C C . VAL A 1 107 ? 4.239 22.822 4.388 1 98.8 107 VAL A C 1
ATOM 828 O O . VAL A 1 107 ? 5.294 22.391 4.858 1 98.8 107 VAL A O 1
ATOM 831 N N . ARG A 1 108 ? 4.174 23.374 3.244 1 98.36 108 ARG A N 1
ATOM 832 C CA . ARG A 1 108 ? 5.356 23.359 2.387 1 98.36 108 ARG A CA 1
ATOM 833 C C . ARG A 1 108 ? 5.426 24.619 1.53 1 98.36 108 ARG A C 1
ATOM 835 O O . ARG A 1 108 ? 4.421 25.307 1.345 1 98.36 108 ARG A O 1
ATOM 842 N N . TYR A 1 109 ? 6.59 24.951 1.038 1 98.43 109 TYR A N 1
ATOM 843 C CA . TYR A 1 109 ? 6.918 26.076 0.17 1 98.43 109 TYR A CA 1
ATOM 844 C C . TYR A 1 109 ? 7.766 25.623 -1.013 1 98.43 109 TYR A C 1
ATOM 846 O O . TYR A 1 109 ? 8.673 24.803 -0.856 1 98.43 109 TYR A O 1
ATOM 854 N N . PHE A 1 110 ? 7.45 26.129 -2.173 1 96.66 110 PHE A N 1
ATOM 855 C CA . PHE A 1 110 ? 8.169 25.843 -3.409 1 96.66 110 PHE A CA 1
ATOM 856 C C . PHE A 1 110 ? 8.488 27.129 -4.161 1 96.66 110 PHE A C 1
ATOM 858 O O . PHE A 1 110 ? 7.653 28.034 -4.235 1 96.66 110 PHE A O 1
ATOM 865 N N . GLU A 1 111 ? 9.681 27.234 -4.683 1 96.61 111 GLU A N 1
ATOM 866 C CA . GLU A 1 111 ? 10.035 28.362 -5.541 1 96.61 111 GLU A CA 1
ATOM 867 C C . GLU A 1 111 ? 11.025 27.942 -6.623 1 96.61 111 GLU A C 1
ATOM 869 O O . GLU A 1 111 ? 11.745 26.954 -6.464 1 96.61 111 GLU A O 1
ATOM 874 N N . MET A 1 112 ? 11.04 28.655 -7.635 1 95.04 112 MET A N 1
ATOM 875 C CA . MET A 1 112 ? 11.964 28.443 -8.746 1 95.04 112 MET A CA 1
ATOM 876 C C . MET A 1 112 ? 12.74 29.718 -9.058 1 95.04 112 MET A C 1
ATOM 878 O O . MET A 1 112 ? 12.323 30.813 -8.678 1 95.04 112 MET A O 1
ATOM 882 N N . SER A 1 113 ? 13.777 29.519 -9.788 1 94.5 113 SER A N 1
ATOM 883 C CA . SER A 1 113 ? 14.669 30.629 -10.108 1 94.5 113 SER A CA 1
ATOM 884 C C . SER A 1 113 ? 14.01 31.606 -11.076 1 94.5 113 SER A C 1
ATOM 886 O O . SER A 1 113 ? 14.491 32.727 -11.257 1 94.5 113 SER A O 1
ATOM 888 N N . ASP A 1 114 ? 12.967 31.211 -11.693 1 92.18 114 ASP A N 1
ATOM 889 C CA . ASP A 1 114 ? 12.297 32.101 -12.636 1 92.18 114 ASP A CA 1
ATOM 890 C C . ASP A 1 114 ? 11.295 33.006 -11.921 1 92.18 114 ASP A C 1
ATOM 892 O O . ASP A 1 114 ? 10.596 33.794 -12.561 1 92.18 114 ASP A O 1
ATOM 896 N N . GLY A 1 115 ? 11.186 32.802 -10.655 1 92.4 115 GLY A N 1
ATOM 897 C CA . GLY A 1 115 ? 10.311 33.669 -9.882 1 92.4 115 GLY A CA 1
ATOM 898 C C . GLY A 1 115 ? 9.011 32.999 -9.481 1 92.4 115 GLY A C 1
ATOM 899 O O . GLY A 1 115 ? 8.275 33.514 -8.637 1 92.4 115 GLY A O 1
ATOM 900 N N . THR A 1 116 ? 8.791 31.81 -9.973 1 94.27 116 THR A N 1
ATOM 901 C CA . THR A 1 116 ? 7.593 31.056 -9.621 1 94.27 116 THR A CA 1
ATOM 902 C C . THR A 1 116 ? 7.661 30.58 -8.172 1 94.27 116 THR A C 1
ATOM 904 O O . THR A 1 116 ? 8.709 30.125 -7.711 1 94.27 116 THR A O 1
ATOM 907 N N . TRP A 1 117 ? 6.507 30.737 -7.457 1 96.56 117 TRP A N 1
ATOM 908 C CA . TRP A 1 117 ? 6.463 30.233 -6.088 1 96.56 117 TRP A CA 1
ATOM 909 C C . TRP A 1 117 ? 5.035 29.886 -5.681 1 96.56 117 TRP A C 1
ATOM 911 O O . TRP A 1 117 ? 4.076 30.414 -6.248 1 96.56 117 TRP A O 1
ATOM 921 N N . TRP A 1 118 ? 4.864 28.994 -4.747 1 97.62 118 TRP A N 1
ATOM 922 C CA . TRP A 1 118 ? 3.568 28.732 -4.129 1 97.62 118 TRP A CA 1
ATOM 923 C C . TRP A 1 118 ? 3.738 28.026 -2.788 1 97.62 118 TRP A C 1
ATOM 925 O O . TRP A 1 118 ? 4.827 27.545 -2.466 1 97.62 118 TRP A O 1
ATOM 935 N N . PHE A 1 119 ? 2.716 28.112 -1.994 1 98.63 119 PHE A N 1
ATOM 936 C CA . PHE A 1 119 ? 2.602 27.311 -0.782 1 98.63 119 PHE A CA 1
ATOM 937 C C . PHE A 1 119 ? 1.619 26.163 -0.982 1 98.63 119 PHE A C 1
ATOM 939 O O . PHE A 1 119 ? 0.713 26.252 -1.813 1 98.63 119 PHE A O 1
ATOM 946 N N . GLY A 1 120 ? 1.824 25.096 -0.251 1 98.23 120 GLY A N 1
ATOM 947 C CA . GLY A 1 120 ? 0.898 23.983 -0.117 1 98.23 120 GLY A CA 1
ATOM 948 C C . GLY A 1 120 ? 0.801 23.455 1.302 1 98.23 120 GLY A C 1
ATOM 949 O O . GLY A 1 120 ? 1.621 23.801 2.156 1 98.23 120 GLY A O 1
ATOM 950 N N . GLY A 1 121 ? -0.225 22.689 1.46 1 98.12 121 GLY A N 1
ATOM 951 C CA . GLY A 1 121 ? -0.355 22.121 2.792 1 98.12 121 GLY A CA 1
ATOM 952 C C . GLY A 1 121 ? -1.737 21.559 3.069 1 98.12 121 GLY A C 1
ATOM 953 O O . GLY A 1 121 ? -2.501 21.29 2.139 1 98.12 121 GLY A O 1
ATOM 954 N N . GLY A 1 122 ? -1.911 21.267 4.336 1 97.99 122 GLY A N 1
ATOM 955 C CA . GLY A 1 122 ? -3.172 20.727 4.819 1 97.99 122 GLY A CA 1
ATOM 956 C C . GLY A 1 122 ? -3.037 19.982 6.134 1 97.99 122 GLY A C 1
ATOM 957 O O . GLY A 1 122 ? -1.931 19.823 6.653 1 97.99 122 GLY A O 1
ATOM 958 N N . ILE A 1 123 ? -4.127 19.714 6.667 1 98.73 123 ILE A N 1
ATOM 959 C CA . ILE A 1 123 ? -4.253 18.921 7.885 1 98.73 123 ILE A CA 1
ATOM 960 C C . ILE A 1 123 ? -5.528 18.082 7.826 1 98.73 123 ILE A C 1
ATOM 962 O O . ILE A 1 123 ? -6.567 18.553 7.356 1 98.73 123 ILE A O 1
ATOM 966 N N . ASP A 1 124 ? -5.409 16.882 8.169 1 98.68 124 ASP A N 1
ATOM 967 C CA . ASP A 1 124 ? -6.577 16.006 8.154 1 98.68 124 ASP A CA 1
ATOM 968 C C . ASP A 1 124 ? -6.567 15.057 9.351 1 98.68 124 ASP A C 1
ATOM 970 O O . ASP A 1 124 ? -5.512 14.792 9.93 1 98.68 124 ASP A O 1
ATOM 974 N N . LEU A 1 125 ? -7.714 14.632 9.726 1 98.83 125 LEU A N 1
ATOM 975 C CA . LEU A 1 125 ? -7.949 13.759 10.871 1 98.83 125 LEU A CA 1
ATOM 976 C C . LEU A 1 125 ? -8.554 12.431 10.427 1 98.83 125 LEU A C 1
ATOM 978 O O . LEU A 1 125 ? -9.534 12.41 9.679 1 98.83 125 LEU A O 1
ATOM 982 N N . THR A 1 126 ? -7.964 11.325 10.924 1 98.8 126 THR A N 1
ATOM 983 C CA . THR A 1 126 ? -8.396 9.99 10.526 1 98.8 126 THR A CA 1
ATOM 984 C C . THR A 1 126 ? -8.696 9.13 11.751 1 98.8 126 THR A C 1
ATOM 986 O O . THR A 1 126 ? -7.842 8.364 12.202 1 98.8 126 THR A O 1
ATOM 989 N N . PRO A 1 127 ? -9.911 9.217 12.262 1 98.76 127 PRO A N 1
ATOM 990 C CA . PRO A 1 127 ? -10.29 8.358 13.387 1 98.76 127 PRO A CA 1
ATOM 991 C C . PRO A 1 127 ? -10.517 6.907 12.971 1 98.76 127 PRO A C 1
ATOM 993 O O . PRO A 1 127 ? -11.019 6.646 11.874 1 98.76 127 PRO A O 1
ATOM 996 N N . HIS A 1 128 ? -10.142 6.018 13.879 1 98.68 128 HIS A N 1
ATOM 997 C CA . HIS A 1 128 ? -10.563 4.635 13.687 1 98.68 128 HIS A CA 1
ATOM 998 C C . HIS A 1 128 ? -12.051 4.467 13.976 1 98.68 128 HIS A C 1
ATOM 1000 O O . HIS A 1 128 ? -12.74 3.713 13.286 1 98.68 128 HIS A O 1
ATOM 1006 N N . TYR A 1 129 ? -12.485 5.092 14.946 1 98.64 129 TYR A N 1
ATOM 1007 C CA . TYR A 1 129 ? -13.893 5.294 15.266 1 98.64 129 TYR A CA 1
ATOM 1008 C C . TYR A 1 129 ? -14.264 6.771 15.187 1 98.64 129 TYR A C 1
ATOM 1010 O O . TYR A 1 129 ? -13.701 7.598 15.909 1 98.64 129 TYR A O 1
ATOM 1018 N N . VAL A 1 130 ? -15.208 7.07 14.35 1 98.31 130 VAL A N 1
ATOM 1019 C CA . VAL A 1 130 ? -15.59 8.472 14.208 1 98.31 130 VAL A CA 1
ATOM 1020 C C . VAL A 1 130 ? -16.363 8.925 15.444 1 98.31 130 VAL A C 1
ATOM 1022 O O . VAL A 1 130 ? -17.348 8.293 15.834 1 98.31 130 VAL A O 1
ATOM 1025 N N . ASN A 1 131 ? -15.885 9.846 16.07 1 97.51 131 ASN A N 1
ATOM 1026 C CA . ASN A 1 131 ? -16.574 10.604 17.109 1 97.51 131 ASN A CA 1
ATOM 1027 C C . ASN A 1 131 ? -17.066 11.951 16.588 1 97.51 131 ASN A C 1
ATOM 1029 O O . ASN A 1 131 ? -16.262 12.833 16.279 1 97.51 131 ASN A O 1
ATOM 1033 N N . ILE A 1 132 ? -18.288 12.157 16.552 1 97.23 132 ILE A N 1
ATOM 1034 C CA . ILE A 1 132 ? -18.902 13.311 15.905 1 97.23 132 ILE A CA 1
ATOM 1035 C C . ILE A 1 132 ? -18.47 14.591 16.616 1 97.23 132 ILE A C 1
ATOM 1037 O O . ILE A 1 132 ? -18.189 15.603 15.969 1 97.23 132 ILE A O 1
ATOM 1041 N N . GLU A 1 133 ? -18.404 14.561 17.872 1 97.29 133 GLU A N 1
ATOM 1042 C CA . GLU A 1 133 ? -18.006 15.743 18.631 1 97.29 133 GLU A CA 1
ATOM 1043 C C . GLU A 1 133 ? -16.558 16.126 18.338 1 97.29 133 GLU A C 1
ATOM 1045 O O . GLU A 1 133 ? -16.239 17.308 18.197 1 97.29 133 GLU A O 1
ATOM 1050 N N . ASP A 1 134 ? -15.684 15.177 18.288 1 98.11 134 ASP A N 1
ATOM 1051 C CA . ASP A 1 134 ? -14.284 15.431 17.959 1 98.11 134 ASP A CA 1
ATOM 1052 C C . ASP A 1 134 ? -14.146 16.008 16.552 1 98.11 134 ASP A C 1
ATOM 1054 O O . ASP A 1 134 ? -13.368 16.938 16.331 1 98.11 134 ASP A O 1
ATOM 1058 N N . ALA A 1 135 ? -14.898 15.42 15.62 1 98.33 135 ALA A N 1
ATOM 1059 C CA . ALA A 1 135 ? -14.87 15.902 14.242 1 98.33 135 ALA A CA 1
ATOM 1060 C C . ALA A 1 135 ? -15.351 17.348 14.157 1 98.33 135 ALA A C 1
ATOM 1062 O O . ALA A 1 135 ? -14.753 18.167 13.456 1 98.33 135 ALA A O 1
ATOM 1063 N N . ARG A 1 136 ? -16.391 17.61 14.837 1 98.35 136 ARG A N 1
ATOM 1064 C CA . ARG A 1 136 ? -16.926 18.968 14.864 1 98.35 136 ARG A CA 1
ATOM 1065 C C . ARG A 1 136 ? -15.908 19.947 15.439 1 98.35 136 ARG A C 1
ATOM 1067 O O . ARG A 1 136 ? -15.693 21.025 14.883 1 98.35 136 ARG A O 1
ATOM 1074 N N . GLU A 1 137 ? -15.34 19.592 16.523 1 98.18 137 GLU A N 1
ATOM 1075 C CA . GLU A 1 137 ? -14.33 20.447 17.139 1 98.18 137 GLU A CA 1
ATOM 1076 C C . GLU A 1 137 ? -13.168 20.704 16.184 1 98.18 137 GLU A C 1
ATOM 1078 O O . GLU A 1 137 ? -12.703 21.839 16.054 1 98.18 137 GLU A O 1
ATOM 1083 N N . PHE A 1 138 ? -12.677 19.701 15.545 1 98.77 138 PHE A N 1
ATOM 1084 C CA . PHE A 1 138 ? -11.578 19.79 14.592 1 98.77 138 PHE A CA 1
ATOM 1085 C C . PHE A 1 138 ? -11.911 20.768 13.471 1 98.77 138 PHE A C 1
ATOM 1087 O O . PHE A 1 138 ? -11.129 21.675 13.179 1 98.77 138 PHE A O 1
ATOM 1094 N N . HIS A 1 139 ? -13.049 20.605 12.893 1 98.69 139 HIS A N 1
ATOM 1095 C CA . HIS A 1 139 ? -13.443 21.418 11.748 1 98.69 139 HIS A CA 1
ATOM 1096 C C . HIS A 1 139 ? -13.786 22.841 12.174 1 98.69 139 HIS A C 1
ATOM 1098 O O . HIS A 1 139 ? -13.572 23.789 11.415 1 98.69 139 HIS A O 1
ATOM 1104 N N . THR A 1 140 ? -14.303 22.973 13.381 1 98.54 140 THR A N 1
ATOM 1105 C CA . THR A 1 140 ? -14.543 24.316 13.898 1 98.54 140 THR A CA 1
ATOM 1106 C C . THR A 1 140 ? -13.232 25.083 14.041 1 98.54 140 THR A C 1
ATOM 1108 O O . THR A 1 140 ? -13.144 26.25 13.653 1 98.54 140 THR A O 1
ATOM 1111 N N . GLU A 1 141 ? -12.224 24.461 14.559 1 98.41 141 GLU A N 1
ATOM 1112 C CA . GLU A 1 141 ? -10.916 25.095 14.694 1 98.41 141 GLU A CA 1
ATOM 1113 C C . GLU A 1 141 ? -10.308 25.401 13.328 1 98.41 141 GLU A C 1
ATOM 1115 O O . GLU A 1 141 ? -9.702 26.457 13.135 1 98.41 141 GLU A O 1
ATOM 1120 N N . LEU A 1 142 ? -10.475 24.508 12.382 1 98.64 142 LEU A N 1
ATOM 1121 C CA . LEU A 1 142 ? -9.963 24.714 11.031 1 98.64 142 LEU A CA 1
ATOM 1122 C C . LEU A 1 142 ? -10.637 25.914 10.372 1 98.64 142 LEU A C 1
ATOM 1124 O O . LEU A 1 142 ? -9.973 26.725 9.723 1 98.64 142 LEU A O 1
ATOM 1128 N N . GLU A 1 143 ? -11.938 25.938 10.541 1 98.47 143 GLU A N 1
ATOM 1129 C CA . GLU A 1 143 ? -12.665 27.067 9.967 1 98.47 143 GLU A CA 1
ATOM 1130 C C . GLU A 1 143 ? -12.184 28.39 10.555 1 98.47 143 GLU A C 1
ATOM 1132 O O . GLU A 1 143 ? -12.021 29.375 9.832 1 98.47 143 GLU A O 1
ATOM 1137 N N . ALA A 1 144 ? -12.002 28.416 11.837 1 98.6 144 ALA A N 1
ATOM 1138 C CA . ALA A 1 144 ? -11.536 29.631 12.501 1 98.6 144 ALA A CA 1
ATOM 1139 C C . ALA A 1 144 ? -10.184 30.073 11.949 1 98.6 144 ALA A C 1
ATOM 1141 O O . ALA A 1 144 ? -9.977 31.257 11.671 1 98.6 144 ALA A O 1
ATOM 1142 N N . VAL A 1 145 ? -9.238 29.145 11.782 1 98.6 145 VAL A N 1
ATOM 1143 C CA . VAL A 1 145 ? -7.918 29.444 11.238 1 98.6 145 VAL A CA 1
ATOM 1144 C C . VAL A 1 145 ? -8.055 29.998 9.822 1 98.6 145 VAL A C 1
ATOM 1146 O O . VAL A 1 145 ? -7.434 31.007 9.48 1 98.6 145 VAL A O 1
ATOM 1149 N N . CYS A 1 146 ? -8.889 29.352 9.029 1 98.66 146 CYS A N 1
ATOM 1150 C CA . CYS A 1 146 ? -9.071 29.755 7.639 1 98.66 146 CYS A CA 1
ATOM 1151 C C . CYS A 1 146 ? -9.704 31.139 7.551 1 98.66 146 CYS A C 1
ATOM 1153 O O . CYS A 1 146 ? -9.221 32.002 6.816 1 98.66 146 CYS A O 1
ATOM 1155 N N . ARG A 1 147 ? -10.717 31.372 8.317 1 98.01 147 ARG A N 1
ATOM 1156 C CA . ARG A 1 147 ? -11.495 32.604 8.234 1 98.01 147 ARG A CA 1
ATOM 1157 C C . ARG A 1 147 ? -10.669 33.804 8.684 1 98.01 147 ARG A C 1
ATOM 1159 O O . ARG A 1 147 ? -10.902 34.928 8.234 1 98.01 147 ARG A O 1
ATOM 1166 N N . LYS A 1 148 ? -9.728 33.587 9.507 1 98.24 148 LYS A N 1
ATOM 1167 C CA . LYS A 1 148 ? -8.812 34.641 9.932 1 98.24 148 LYS A CA 1
ATOM 1168 C C . LYS A 1 148 ? -8.055 35.224 8.742 1 98.24 148 LYS A C 1
ATOM 1170 O O . LYS A 1 148 ? -7.625 36.379 8.778 1 98.24 148 LYS A O 1
ATOM 1175 N N . HIS A 1 149 ? -7.908 34.462 7.695 1 98.32 149 HIS A N 1
ATOM 1176 C CA . HIS A 1 149 ? -7.048 34.858 6.586 1 98.32 149 HIS A CA 1
ATOM 1177 C C . HIS A 1 149 ? -7.861 35.102 5.319 1 98.32 149 HIS A C 1
ATOM 1179 O O . HIS A 1 149 ? -7.505 35.955 4.502 1 98.32 149 HIS A O 1
ATOM 1185 N N . ASP A 1 150 ? -8.924 34.33 5.13 1 98.05 150 ASP A N 1
ATOM 1186 C CA . ASP A 1 150 ? -9.822 34.431 3.984 1 98.05 150 ASP A CA 1
ATOM 1187 C C . ASP A 1 150 ? -11.148 33.728 4.261 1 98.05 150 ASP A C 1
ATOM 1189 O O . ASP A 1 150 ? -11.168 32.548 4.619 1 98.05 150 ASP A O 1
ATOM 1193 N N . PRO A 1 151 ? -12.211 34.375 4.09 1 97.61 151 PRO A N 1
ATOM 1194 C CA . PRO A 1 151 ? -13.512 33.785 4.412 1 97.61 151 PRO A CA 1
ATOM 1195 C C . PRO A 1 151 ? -13.834 32.562 3.555 1 97.61 151 PRO A C 1
ATOM 1197 O O . PRO A 1 151 ? -14.671 31.74 3.935 1 97.61 151 PRO A O 1
ATOM 1200 N N . ASP A 1 152 ? -13.138 32.419 2.43 1 97.62 152 ASP A N 1
ATOM 1201 C CA . ASP A 1 152 ? -13.488 31.358 1.491 1 97.62 152 ASP A CA 1
ATOM 1202 C C . ASP A 1 152 ? -12.571 30.148 1.662 1 97.62 152 ASP A C 1
ATOM 1204 O O . ASP A 1 152 ? -12.837 29.079 1.109 1 97.62 152 ASP A O 1
ATOM 1208 N N . TYR A 1 153 ? -11.526 30.261 2.433 1 98.56 153 TYR A N 1
ATOM 1209 C CA . TYR A 1 153 ? -10.494 29.233 2.492 1 98.56 153 TYR A CA 1
ATOM 1210 C C . TYR A 1 153 ? -11.055 27.926 3.04 1 98.56 153 TYR A C 1
ATOM 1212 O O . TYR A 1 153 ? -10.791 26.852 2.495 1 98.56 153 TYR A O 1
ATOM 1220 N N . TYR A 1 154 ? -11.845 28.02 4.038 1 98.4 154 TYR A N 1
ATOM 1221 C CA . TYR A 1 154 ? -12.32 26.784 4.652 1 98.4 154 TYR A CA 1
ATOM 1222 C C . TYR A 1 154 ? -13.184 25.99 3.679 1 98.4 154 TYR A C 1
ATOM 1224 O O . TYR A 1 154 ? -12.963 24.793 3.479 1 98.4 154 TYR A O 1
ATOM 1232 N N . ASP A 1 155 ? -14.176 26.633 3.091 1 97.54 155 ASP A N 1
ATOM 1233 C CA . ASP A 1 155 ? -15.082 25.936 2.183 1 97.54 155 ASP A CA 1
ATOM 1234 C C . ASP A 1 155 ? -14.324 25.346 0.997 1 97.54 155 ASP A C 1
ATOM 1236 O O . ASP A 1 155 ? -14.542 24.19 0.627 1 97.54 155 ASP A O 1
ATOM 1240 N N . LYS A 1 156 ? -13.444 26.176 0.503 1 98.21 156 LYS A N 1
ATOM 1241 C CA . LYS A 1 156 ? -12.663 25.756 -0.657 1 98.21 156 LYS A CA 1
ATOM 1242 C C . LYS A 1 156 ? -11.746 24.587 -0.308 1 98.21 156 LYS A C 1
ATOM 1244 O O . LYS A 1 156 ? -11.729 23.574 -1.009 1 98.21 156 LYS A O 1
ATOM 1249 N N . PHE A 1 157 ? -11.031 24.681 0.712 1 98.75 157 PHE A N 1
ATOM 1250 C CA . PHE A 1 157 ? -9.985 23.717 1.033 1 98.75 157 PHE A CA 1
ATOM 1251 C C . PHE A 1 157 ? -10.578 22.467 1.673 1 98.75 157 PHE A C 1
ATOM 1253 O O . PHE A 1 157 ? -10.034 21.371 1.528 1 98.75 157 PHE A O 1
ATOM 1260 N N . LYS A 1 158 ? -11.71 22.59 2.397 1 98.62 158 LYS A N 1
ATOM 1261 C CA . LYS A 1 158 ? -12.417 21.433 2.938 1 98.62 158 LYS A CA 1
ATOM 1262 C C . LYS A 1 158 ? -12.935 20.534 1.82 1 98.62 158 LYS A C 1
ATOM 1264 O O . LYS A 1 158 ? -12.8 19.31 1.887 1 98.62 158 LYS A O 1
ATOM 1269 N N . THR A 1 159 ? -13.498 21.152 0.816 1 98.33 159 THR A N 1
ATOM 1270 C CA . THR A 1 159 ? -13.97 20.398 -0.34 1 98.33 159 THR A CA 1
ATOM 1271 C C . THR A 1 159 ? -12.812 19.681 -1.029 1 98.33 159 THR A C 1
ATOM 1273 O O . THR A 1 159 ? -12.926 18.507 -1.385 1 98.33 159 THR A O 1
ATOM 1276 N N . TRP A 1 160 ? -11.716 20.416 -1.155 1 98.56 160 TRP A N 1
ATOM 1277 C CA . TRP A 1 160 ? -10.53 19.831 -1.771 1 98.56 160 TRP A CA 1
ATOM 1278 C C . TRP A 1 160 ? -10.022 18.645 -0.958 1 98.56 160 TRP A C 1
ATOM 1280 O O . TRP A 1 160 ? -9.637 17.618 -1.521 1 98.56 160 TRP A O 1
ATOM 1290 N N . ALA A 1 161 ? -10.038 18.797 0.32 1 98.49 161 ALA A N 1
ATOM 1291 C CA . ALA A 1 161 ? -9.585 17.723 1.199 1 98.49 161 ALA A CA 1
ATOM 1292 C C . ALA A 1 161 ? -10.471 16.488 1.059 1 98.49 161 ALA A C 1
ATOM 1294 O O . ALA A 1 161 ? -9.972 15.362 1.005 1 98.49 161 ALA A O 1
ATOM 1295 N N . ASP A 1 162 ? -11.769 16.674 0.983 1 98.04 162 ASP A N 1
ATOM 1296 C CA . ASP A 1 162 ? -12.703 15.562 0.832 1 98.04 162 ASP A CA 1
ATOM 1297 C C . ASP A 1 162 ? -12.433 14.789 -0.457 1 98.04 162 ASP A C 1
ATOM 1299 O O . ASP A 1 162 ? -12.534 13.561 -0.484 1 98.04 162 ASP A O 1
ATOM 1303 N N . ASP A 1 163 ? -12.085 15.503 -1.429 1 98.02 163 ASP A N 1
ATOM 1304 C CA . ASP A 1 163 ? -11.812 14.87 -2.716 1 98.02 163 ASP A CA 1
ATOM 1305 C C . ASP A 1 163 ? -10.447 14.184 -2.712 1 98.02 163 ASP A C 1
ATOM 1307 O O . ASP A 1 163 ? -10.299 13.082 -3.244 1 98.02 163 ASP A O 1
ATOM 1311 N N . TYR A 1 164 ? -9.51 14.865 -2.137 1 97.82 164 TYR A N 1
ATOM 1312 C CA . TYR A 1 164 ? -8.133 14.386 -2.174 1 97.82 164 TYR A CA 1
ATOM 1313 C C . TYR A 1 164 ? -7.977 13.111 -1.353 1 97.82 164 TYR A C 1
ATOM 1315 O O . TYR A 1 164 ? -7.302 12.17 -1.779 1 97.82 164 TYR A O 1
ATOM 1323 N N . PHE A 1 165 ? -8.559 13.096 -0.183 1 98 165 PHE A N 1
ATOM 1324 C CA . PHE A 1 165 ? -8.343 11.987 0.739 1 98 165 PHE A CA 1
ATOM 1325 C C . PHE A 1 165 ? -9.416 10.919 0.561 1 98 165 PHE A C 1
ATOM 1327 O O . PHE A 1 165 ? -9.691 10.149 1.483 1 98 165 PHE A O 1
ATOM 1334 N N . TYR A 1 166 ? -10.058 10.903 -0.572 1 97.94 166 TYR A N 1
ATOM 1335 C CA . TYR A 1 166 ? -11.037 9.883 -0.926 1 97.94 166 TYR A CA 1
ATOM 1336 C C . TYR A 1 166 ? -10.351 8.619 -1.431 1 97.94 166 TYR A C 1
ATOM 1338 O O . TYR A 1 166 ? -9.472 8.685 -2.294 1 97.94 166 TYR A O 1
ATOM 1346 N N . VAL A 1 167 ? -10.675 7.491 -0.81 1 97.14 167 VAL A N 1
ATOM 1347 C CA . VAL A 1 167 ? -10.191 6.189 -1.256 1 97.14 167 VAL A CA 1
ATOM 1348 C C . VAL A 1 167 ? -11.137 5.619 -2.31 1 97.14 167 VAL A C 1
ATOM 1350 O O . VAL A 1 167 ? -12.088 4.907 -1.98 1 97.14 167 VAL A O 1
ATOM 1353 N N . LYS A 1 168 ? -10.828 5.766 -3.505 1 95.84 168 LYS A N 1
ATOM 1354 C CA . LYS A 1 168 ? -11.75 5.59 -4.624 1 95.84 168 LYS A CA 1
ATOM 1355 C C . LYS A 1 168 ? -12.254 4.152 -4.699 1 95.84 168 LYS A C 1
ATOM 1357 O O . LYS A 1 168 ? -13.461 3.916 -4.796 1 95.84 168 LYS A O 1
ATOM 1362 N N . HIS A 1 169 ? -11.364 3.159 -4.551 1 95.17 169 HIS A N 1
ATOM 1363 C CA . HIS A 1 169 ? -11.759 1.772 -4.768 1 95.17 169 HIS A CA 1
ATOM 1364 C C . HIS A 1 169 ? -12.523 1.223 -3.568 1 95.17 169 HIS A C 1
ATOM 1366 O O . HIS A 1 169 ? -13.138 0.158 -3.653 1 95.17 169 HIS A O 1
ATOM 1372 N N . ARG A 1 170 ? -12.51 1.936 -2.477 1 96.25 170 ARG A N 1
ATOM 1373 C CA . ARG A 1 170 ? -13.284 1.562 -1.298 1 96.25 170 ARG A CA 1
ATOM 1374 C C . ARG A 1 170 ? -14.565 2.384 -1.2 1 96.25 170 ARG A C 1
ATOM 1376 O O . ARG A 1 170 ? -15.447 2.076 -0.396 1 96.25 170 ARG A O 1
ATOM 1383 N N . LYS A 1 171 ? -14.638 3.454 -1.948 1 95.43 171 LYS A N 1
ATOM 1384 C CA . LYS A 1 171 ? -15.765 4.382 -1.928 1 95.43 171 LYS A CA 1
ATOM 1385 C C . LYS A 1 171 ? -15.973 4.964 -0.533 1 95.43 171 LYS A C 1
ATOM 1387 O O . LYS A 1 171 ? -17.096 4.989 -0.026 1 95.43 171 LYS A O 1
ATOM 1392 N N . GLU A 1 172 ? -14.926 5.376 0.106 1 97.69 172 GLU A N 1
ATOM 1393 C CA . GLU A 1 172 ? -14.96 6.03 1.411 1 97.69 172 GLU A CA 1
ATOM 1394 C C . GLU A 1 172 ? -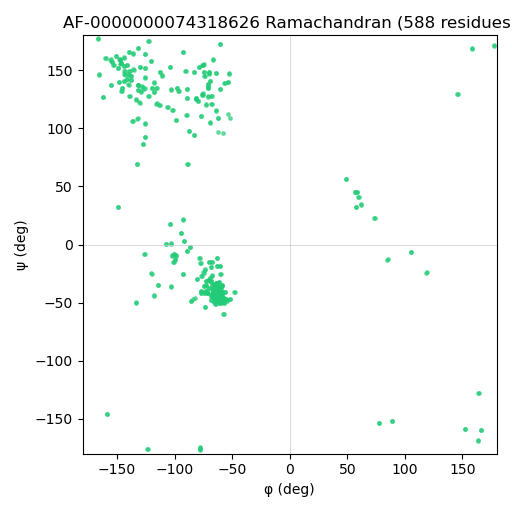13.842 7.061 1.54 1 97.69 172 GLU A C 1
ATOM 1396 O O . GLU A 1 172 ? -12.817 6.961 0.863 1 97.69 172 GLU A O 1
ATOM 1401 N N . THR A 1 173 ? -14.045 8.024 2.399 1 98.33 173 THR A N 1
ATOM 1402 C CA . THR A 1 173 ? -12.954 8.931 2.736 1 98.33 173 THR A CA 1
ATOM 1403 C C . THR A 1 173 ? -11.997 8.281 3.731 1 98.33 173 THR A C 1
ATOM 1405 O O . THR A 1 173 ? -12.392 7.393 4.49 1 98.33 173 THR A O 1
ATOM 1408 N N . ARG A 1 174 ? -10.775 8.662 3.745 1 98.08 174 ARG A N 1
ATOM 1409 C CA . ARG A 1 174 ? -9.783 8.109 4.662 1 98.08 174 ARG A CA 1
ATOM 1410 C C . ARG A 1 174 ? -10.137 8.429 6.11 1 98.08 174 ARG A C 1
ATOM 1412 O O . ARG A 1 174 ? -9.872 7.629 7.01 1 98.08 174 ARG A O 1
ATOM 1419 N N . GLY A 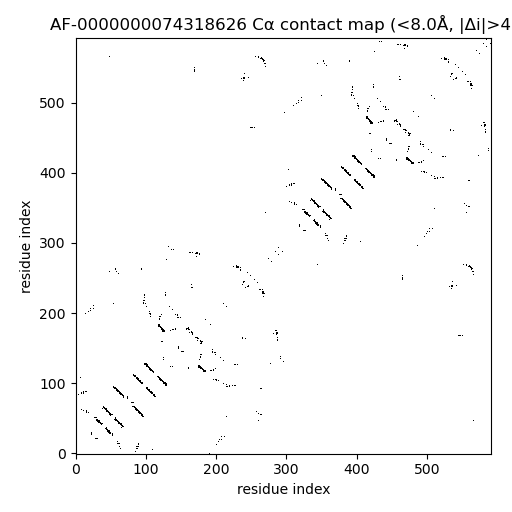1 175 ? -10.722 9.524 6.354 1 98.44 175 GLY A N 1
ATOM 1420 C CA . GLY A 1 175 ? -11.17 10.019 7.646 1 98.44 175 GLY A CA 1
ATOM 1421 C C . GLY A 1 175 ? -12.255 11.074 7.537 1 98.44 175 GLY A C 1
ATOM 1422 O O . GLY A 1 175 ? -13.112 11.002 6.654 1 98.44 175 GLY A O 1
ATOM 1423 N N . VAL A 1 176 ? -12.21 12.019 8.461 1 98.5 176 VAL A N 1
ATOM 1424 C CA . VAL A 1 176 ? -13.248 13.043 8.473 1 98.5 176 VAL A CA 1
ATOM 1425 C C . VAL A 1 176 ? -12.771 14.272 7.702 1 98.5 176 VAL A C 1
ATOM 1427 O O . VAL A 1 176 ? -13.368 15.346 7.804 1 98.5 176 VAL A O 1
ATOM 1430 N N . GLY A 1 177 ? -11.675 14.12 7.035 1 98.12 177 GLY A N 1
ATOM 1431 C CA . GLY A 1 177 ? -11.154 15.204 6.217 1 98.12 177 GLY A CA 1
ATOM 1432 C C . GLY A 1 177 ? -10.464 16.285 7.027 1 98.12 177 GLY A C 1
ATOM 1433 O O . GLY A 1 177 ? -9.873 16.003 8.072 1 98.12 177 GLY A O 1
ATOM 1434 N N . GLY A 1 178 ? -10.465 17.423 6.512 1 98.68 178 GLY A N 1
ATOM 1435 C CA . GLY A 1 178 ? -9.829 18.648 6.969 1 98.68 178 GLY A CA 1
ATOM 1436 C C . GLY A 1 178 ? -9.727 19.707 5.887 1 98.68 178 GLY A C 1
ATOM 1437 O O . GLY A 1 178 ? -10.729 20.063 5.263 1 98.68 178 GLY A O 1
ATOM 1438 N N . ILE A 1 179 ? -8.522 20.214 5.693 1 98.87 179 ILE A N 1
ATOM 1439 C CA . ILE A 1 179 ? -8.301 21.133 4.582 1 98.87 179 ILE A CA 1
ATOM 1440 C C . ILE A 1 179 ? -7.079 20.691 3.781 1 98.87 179 ILE A C 1
ATOM 1442 O O . ILE A 1 179 ? -6.18 20.039 4.318 1 98.87 179 ILE A O 1
ATOM 1446 N N . PHE A 1 180 ? -7.061 21.007 2.596 1 98.74 180 PHE A N 1
ATOM 1447 C CA . PHE A 1 180 ? -5.965 20.737 1.673 1 98.74 180 PHE A CA 1
ATOM 1448 C C . PHE A 1 180 ? -5.827 21.862 0.654 1 98.74 180 PHE A C 1
ATOM 1450 O O . PHE A 1 180 ? -6.827 22.37 0.143 1 98.74 180 PHE A O 1
ATOM 1457 N N . PHE A 1 181 ? -4.654 22.379 0.417 1 98.61 181 PHE A N 1
ATOM 1458 C CA . PHE A 1 181 ? -4.394 23.401 -0.59 1 98.61 181 PHE A CA 1
ATOM 1459 C C . PHE A 1 181 ? -3.039 23.178 -1.25 1 98.61 181 PHE A C 1
ATOM 1461 O O . PHE A 1 181 ? -2.123 22.631 -0.631 1 98.61 181 PHE A O 1
ATOM 1468 N N . ASP A 1 182 ? -2.896 23.508 -2.364 1 97.18 182 ASP A N 1
ATOM 1469 C CA . ASP A 1 182 ? -1.685 23.444 -3.177 1 97.18 182 ASP A CA 1
ATOM 1470 C C . ASP A 1 182 ? -1.651 24.577 -4.2 1 97.18 182 ASP A C 1
ATOM 1472 O O . ASP A 1 182 ? -2.687 25.166 -4.517 1 97.18 182 ASP A O 1
ATOM 1476 N N . ARG A 1 183 ? -0.393 24.96 -4.55 1 96.33 183 ARG A N 1
ATOM 1477 C CA . ARG A 1 183 ? -0.188 26.026 -5.525 1 96.33 183 ARG A CA 1
ATOM 1478 C C . ARG A 1 183 ? -0.871 27.315 -5.08 1 96.33 183 ARG A C 1
ATOM 1480 O O . ARG A 1 183 ? -1.48 28.013 -5.893 1 96.33 183 ARG A O 1
ATOM 1487 N N . LEU A 1 184 ? -0.926 27.527 -3.813 1 98.18 184 LEU A N 1
ATOM 1488 C CA . LEU A 1 184 ? -1.544 28.733 -3.272 1 98.18 184 LEU A CA 1
ATOM 1489 C C . LEU A 1 184 ? -0.612 29.932 -3.415 1 98.18 184 LEU A C 1
ATOM 1491 O O . LEU A 1 184 ? 0.47 29.956 -2.823 1 98.18 184 LEU A O 1
ATOM 1495 N N . ASN A 1 185 ? -0.937 30.854 -4.248 1 97.68 185 ASN A N 1
ATOM 1496 C CA . ASN A 1 185 ? -0.165 32.068 -4.496 1 97.68 185 ASN A CA 1
ATOM 1497 C C . ASN A 1 185 ? -1.067 33.234 -4.891 1 97.68 185 ASN A C 1
ATOM 1499 O O . ASN A 1 185 ? -0.667 34.094 -5.677 1 97.68 185 ASN A O 1
ATOM 1503 N N . ASP A 1 186 ? -2.245 33.204 -4.336 1 95.66 186 ASP A N 1
ATOM 1504 C CA . ASP A 1 186 ? -3.277 34.141 -4.772 1 95.66 186 ASP A CA 1
ATOM 1505 C C . ASP A 1 186 ? -3.213 35.439 -3.971 1 95.66 186 ASP A C 1
ATOM 1507 O O . ASP A 1 186 ? -4.018 36.347 -4.186 1 95.66 186 ASP A O 1
ATOM 1511 N N . LYS A 1 187 ? -2.409 35.627 -2.958 1 97.28 187 LYS A N 1
ATOM 1512 C CA . LYS A 1 187 ? -2.159 36.797 -2.121 1 97.28 187 LYS A CA 1
ATOM 1513 C C . LYS A 1 187 ? -0.662 37.059 -1.976 1 97.28 187 LYS A C 1
ATOM 1515 O O . LYS A 1 187 ? 0.16 36.261 -2.43 1 97.28 187 LYS A O 1
ATOM 1520 N N . PRO A 1 188 ? -0.339 38.263 -1.415 1 96.88 188 PRO A N 1
ATOM 1521 C CA . PRO A 1 188 ? 1.084 38.485 -1.15 1 96.88 188 PRO A CA 1
ATOM 1522 C C . PRO A 1 188 ? 1.709 37.37 -0.314 1 96.88 188 PRO A C 1
ATOM 1524 O O . PRO A 1 188 ? 1.068 36.844 0.599 1 96.88 188 PRO A O 1
ATOM 1527 N N . LYS A 1 189 ? 2.943 36.976 -0.664 1 97.42 189 LYS A N 1
ATOM 1528 C CA . LYS A 1 189 ? 3.664 35.856 -0.067 1 97.42 189 LYS A CA 1
ATOM 1529 C C . LYS A 1 189 ? 3.604 35.913 1.456 1 97.42 189 LYS A C 1
ATOM 1531 O O . LYS A 1 189 ? 3.371 34.895 2.112 1 97.42 189 LYS A O 1
ATOM 1536 N N . GLU A 1 190 ? 3.731 37.042 2.039 1 97.54 190 GLU A N 1
ATOM 1537 C CA . GLU A 1 190 ? 3.745 37.22 3.488 1 97.54 190 GLU A CA 1
ATOM 1538 C C . GLU A 1 190 ? 2.398 36.849 4.103 1 97.54 190 GLU A C 1
ATOM 1540 O O . GLU A 1 190 ? 2.344 36.249 5.178 1 97.54 190 GLU A O 1
ATOM 1545 N N . GLU A 1 191 ? 1.367 37.221 3.452 1 97.76 191 GLU A N 1
ATOM 1546 C CA . GLU A 1 191 ? 0.025 36.934 3.949 1 97.76 191 GLU A CA 1
ATOM 1547 C C . GLU A 1 191 ? -0.269 35.437 3.908 1 97.76 191 GLU A C 1
ATOM 1549 O O . GLU A 1 191 ? -0.837 34.885 4.853 1 97.76 191 GLU A O 1
ATOM 1554 N N . ILE A 1 192 ? 0.109 34.838 2.83 1 98.3 192 ILE A N 1
ATOM 1555 C CA . ILE A 1 192 ? -0.13 33.404 2.715 1 98.3 192 ILE A CA 1
ATOM 1556 C C . ILE A 1 192 ? 0.727 32.655 3.734 1 98.3 192 ILE A C 1
ATOM 1558 O O . ILE A 1 192 ? 0.282 31.667 4.322 1 98.3 192 ILE A O 1
ATOM 1562 N N . PHE A 1 193 ? 1.941 33.107 3.893 1 98.65 193 PHE A N 1
ATOM 1563 C CA . PHE A 1 193 ? 2.833 32.471 4.855 1 98.65 193 PHE A CA 1
ATOM 1564 C C . PHE A 1 193 ? 2.239 32.521 6.258 1 98.65 193 PHE A C 1
ATOM 1566 O O . PHE A 1 193 ? 2.366 31.565 7.026 1 98.65 193 PHE A O 1
ATOM 1573 N N . GLU A 1 194 ? 1.548 33.583 6.614 1 98.64 194 GLU A N 1
ATOM 1574 C CA . GLU A 1 194 ? 0.896 33.662 7.917 1 98.64 194 GLU A CA 1
ATOM 1575 C C . GLU A 1 194 ? -0.197 32.606 8.053 1 98.64 194 GLU A C 1
ATOM 1577 O O . GLU A 1 194 ? -0.375 32.023 9.124 1 98.64 194 GLU A O 1
ATOM 1582 N N . PHE A 1 195 ? -0.922 32.412 6.978 1 98.74 195 PHE A N 1
ATOM 1583 C CA . PHE A 1 195 ? -1.934 31.362 6.956 1 98.74 195 PHE A CA 1
ATOM 1584 C C . PHE A 1 195 ? -1.298 29.992 7.16 1 98.74 195 PHE A C 1
ATOM 1586 O O . PHE A 1 195 ? -1.763 29.203 7.985 1 98.74 195 PHE A O 1
ATOM 1593 N N . VAL A 1 196 ? -0.213 29.747 6.454 1 98.8 196 VAL A N 1
ATOM 1594 C CA . VAL A 1 196 ? 0.506 28.479 6.522 1 98.8 196 VAL A CA 1
ATOM 1595 C C . VAL A 1 196 ? 1.025 28.254 7.94 1 98.8 196 VAL A C 1
ATOM 1597 O O . VAL A 1 196 ? 0.929 27.147 8.475 1 98.8 196 VAL A O 1
ATOM 1600 N N . LYS A 1 197 ? 1.535 29.309 8.554 1 98.79 197 LYS A N 1
ATOM 1601 C CA . LYS A 1 197 ? 2.012 29.223 9.932 1 98.79 197 LYS A CA 1
ATOM 1602 C C . LYS A 1 197 ? 0.887 28.818 10.879 1 98.79 197 LYS A C 1
ATOM 1604 O O . LYS A 1 197 ? 1.081 27.975 11.757 1 98.79 197 LYS A O 1
ATOM 1609 N N . ASP A 1 198 ? -0.253 29.402 10.676 1 98.8 198 ASP A N 1
ATOM 1610 C CA . ASP A 1 198 ? -1.38 29.132 11.563 1 98.8 198 ASP A CA 1
ATOM 1611 C C . ASP A 1 198 ? -1.867 27.693 11.409 1 98.8 198 ASP A C 1
ATOM 1613 O O . ASP A 1 198 ? -2.258 27.056 12.39 1 98.8 198 ASP A O 1
ATOM 1617 N N . VAL A 1 199 ? -1.861 27.21 10.185 1 98.81 199 VAL A N 1
ATOM 1618 C CA . VAL A 1 199 ? -2.22 25.815 9.951 1 98.81 199 VAL A CA 1
ATOM 1619 C C . VAL A 1 199 ? -1.232 24.899 10.671 1 98.81 199 VAL A C 1
ATOM 1621 O O . VAL A 1 199 ? -1.637 23.98 11.387 1 98.81 199 VAL A O 1
ATOM 1624 N N . GLY A 1 200 ? 0.043 25.16 10.5 1 98.76 200 GLY A N 1
ATOM 1625 C CA . GLY A 1 200 ? 1.069 24.371 11.164 1 98.76 200 GLY A CA 1
ATOM 1626 C C . GLY A 1 200 ? 0.955 24.395 12.676 1 98.76 200 GLY A C 1
ATOM 1627 O O . GLY A 1 200 ? 1.072 23.356 13.33 1 98.76 200 GLY A O 1
ATOM 1628 N N . LYS A 1 201 ? 0.649 25.534 13.207 1 98.28 201 LYS A N 1
ATOM 1629 C CA . LYS A 1 201 ? 0.617 25.736 14.653 1 98.28 201 LYS A CA 1
ATOM 1630 C C . LYS A 1 201 ? -0.622 25.094 15.27 1 98.28 201 LYS A C 1
ATOM 1632 O O . LYS A 1 201 ? -0.642 24.793 16.465 1 98.28 201 LYS A O 1
ATOM 1637 N N . MET A 1 202 ? -1.605 24.924 14.513 1 98.03 202 MET A N 1
ATOM 1638 C CA . MET A 1 202 ? -2.85 24.353 15.019 1 98.03 202 MET A CA 1
ATOM 1639 C C . MET A 1 202 ? -2.681 22.87 15.333 1 98.03 202 MET A C 1
ATOM 1641 O O . MET A 1 202 ? -3.344 22.341 16.227 1 98.03 202 MET A O 1
ATOM 1645 N N . PHE A 1 203 ? -1.844 22.197 14.63 1 98.48 203 PHE A N 1
ATOM 1646 C CA . PHE A 1 203 ? -1.722 20.744 14.641 1 98.48 203 PHE A CA 1
ATOM 1647 C C . PHE A 1 203 ? -1.443 20.235 16.051 1 98.48 203 PHE A C 1
ATOM 1649 O O . PHE A 1 203 ? -2.239 19.48 16.612 1 98.48 203 PHE A O 1
ATOM 1656 N N . ALA A 1 204 ? -0.36 20.644 16.673 1 98.5 204 ALA A N 1
ATOM 1657 C CA . ALA A 1 204 ? 0.139 20.012 17.892 1 98.5 204 ALA A CA 1
ATOM 1658 C C . ALA A 1 204 ? -0.808 20.256 19.063 1 98.5 204 ALA A C 1
ATOM 1660 O O . ALA A 1 204 ? -1.147 19.327 19.8 1 98.5 204 ALA A O 1
ATOM 1661 N N . PRO A 1 205 ? -1.319 21.498 19.266 1 98.33 205 PRO A N 1
ATOM 1662 C CA . PRO A 1 205 ? -2.264 21.714 20.364 1 98.33 205 PRO A CA 1
ATOM 1663 C C . PRO A 1 205 ? -3.552 20.909 20.2 1 98.33 205 PRO A C 1
ATOM 1665 O O . PRO A 1 205 ? -4.08 20.378 21.18 1 98.33 205 PRO A O 1
ATOM 1668 N N . PHE A 1 206 ? -4.007 20.841 19.02 1 98.67 206 PHE A N 1
ATOM 1669 C CA . PHE A 1 206 ? -5.228 20.073 18.811 1 98.67 206 PHE A CA 1
ATOM 1670 C C . PHE A 1 206 ? -4.997 18.597 19.109 1 98.67 206 PHE A C 1
ATOM 1672 O O . PHE A 1 206 ? -5.816 17.956 19.772 1 98.67 206 PHE A O 1
ATOM 1679 N N . TYR A 1 207 ? -3.912 18.085 18.557 1 98.81 207 TYR A N 1
ATOM 1680 C CA . TYR A 1 207 ? -3.679 16.657 18.737 1 98.81 207 TYR A CA 1
ATOM 1681 C C . TYR A 1 207 ? -3.434 16.325 20.205 1 98.81 207 TYR A C 1
ATOM 1683 O O . TYR A 1 207 ? -3.829 15.259 20.681 1 98.81 207 TYR A O 1
ATOM 1691 N N . LYS A 1 208 ? -2.737 17.255 20.898 1 98.8 208 LYS A N 1
ATOM 1692 C CA . LYS A 1 208 ? -2.595 17.114 22.344 1 98.8 208 LYS A CA 1
ATOM 1693 C C . LYS A 1 208 ? -3.95 16.904 23.012 1 98.8 208 LYS A C 1
ATOM 1695 O O . LYS A 1 208 ? -4.104 16.012 23.85 1 98.8 208 LYS A O 1
ATOM 1700 N N . LYS A 1 209 ? -4.914 17.697 22.653 1 98.65 209 LYS A N 1
ATOM 1701 C CA . LYS A 1 209 ? -6.258 17.596 23.216 1 98.65 209 LYS A CA 1
ATOM 1702 C C . LYS A 1 209 ? -6.862 16.22 22.954 1 98.65 209 LYS A C 1
ATOM 1704 O O . LYS A 1 209 ? -7.452 15.614 23.851 1 98.65 209 LYS A O 1
ATOM 1709 N N . MET A 1 210 ? -6.747 15.671 21.744 1 98.68 210 MET A N 1
ATOM 1710 C CA . MET A 1 210 ? -7.285 14.361 21.389 1 98.68 210 MET A CA 1
ATOM 1711 C C . MET A 1 210 ? -6.594 13.256 22.18 1 98.68 210 MET A C 1
ATOM 1713 O O . MET A 1 210 ? -7.244 12.316 22.64 1 98.68 210 MET A O 1
ATOM 1717 N N . MET A 1 211 ? -5.243 13.366 22.288 1 98.76 211 MET A N 1
ATOM 1718 C CA . MET A 1 211 ? -4.466 12.393 23.051 1 98.76 211 MET A CA 1
ATOM 1719 C C . MET A 1 211 ? -4.915 12.362 24.508 1 98.76 211 MET A C 1
ATOM 1721 O O . MET A 1 211 ? -5.192 11.292 25.054 1 98.76 211 MET A O 1
ATOM 1725 N N . GLU A 1 212 ? -5.053 13.484 25.105 1 98.61 212 GLU A N 1
ATOM 1726 C CA . GLU A 1 212 ? -5.422 13.578 26.514 1 98.61 212 GLU A CA 1
ATOM 1727 C C . GLU A 1 212 ? -6.851 13.094 26.744 1 98.61 212 GLU A C 1
ATOM 1729 O O . GLU A 1 212 ? -7.145 12.476 27.769 1 98.61 212 GLU A O 1
ATOM 1734 N N . LYS A 1 213 ? -7.67 13.339 25.809 1 98.47 213 LYS A N 1
ATOM 1735 C CA . LYS A 1 213 ? -9.09 13.022 25.933 1 98.47 213 LYS A CA 1
ATOM 1736 C C . LYS A 1 213 ? -9.327 11.517 25.843 1 98.47 213 LYS A C 1
ATOM 1738 O O . LYS A 1 213 ? -10.185 10.976 26.544 1 98.47 213 LYS A O 1
ATOM 1743 N N . HIS A 1 214 ? -8.501 10.776 24.985 1 98.65 214 HIS A N 1
ATOM 1744 C CA . HIS A 1 214 ? -8.98 9.453 24.6 1 98.65 214 HIS A CA 1
ATOM 1745 C C . HIS A 1 214 ? -7.94 8.381 24.906 1 98.65 214 HIS A C 1
ATOM 1747 O O . HIS A 1 214 ? -8.226 7.185 24.804 1 98.65 214 HIS A O 1
ATOM 1753 N N . HIS A 1 215 ? -6.7 8.713 25.313 1 98.22 215 HIS A N 1
ATOM 1754 C CA . HIS A 1 215 ? -5.631 7.725 25.403 1 98.22 215 HIS A CA 1
ATOM 1755 C C . HIS A 1 215 ? -5.907 6.714 26.511 1 98.22 215 HIS A C 1
ATOM 1757 O O . HIS A 1 215 ? -5.349 5.614 26.507 1 98.22 215 HIS A O 1
ATOM 1763 N N . GLN A 1 216 ? -6.864 7.032 27.426 1 98.05 216 GLN A N 1
ATOM 1764 C CA . GLN A 1 216 ? -7.144 6.128 28.537 1 98.05 216 GLN A CA 1
ATOM 1765 C C . GLN A 1 216 ? -8.478 5.413 28.341 1 98.05 216 GLN A C 1
ATOM 1767 O O . GLN A 1 216 ? -8.909 4.645 29.203 1 98.05 216 GLN A O 1
ATOM 1772 N N . ASP A 1 217 ? -9.19 5.667 27.238 1 98.34 217 ASP A N 1
ATOM 1773 C CA . ASP A 1 217 ? -10.43 4.949 26.961 1 98.34 217 ASP A CA 1
ATOM 1774 C C . ASP A 1 217 ? -10.196 3.44 26.93 1 98.34 217 ASP A C 1
ATOM 1776 O O . ASP A 1 217 ? -9.18 2.975 26.408 1 98.34 217 ASP A O 1
ATOM 1780 N N . ASN A 1 218 ? -11.115 2.694 27.494 1 98.33 218 ASN A N 1
ATOM 1781 C CA . ASN A 1 218 ? -11.014 1.239 27.484 1 98.33 218 ASN A CA 1
ATOM 1782 C C . ASN A 1 218 ? -11.252 0.669 26.089 1 98.33 218 ASN A C 1
ATOM 1784 O O . ASN A 1 218 ? -12.121 1.149 25.358 1 98.33 218 ASN A O 1
ATOM 1788 N N . PHE A 1 219 ? -10.45 -0.317 25.714 1 97.93 219 PHE A N 1
ATOM 1789 C CA . PHE A 1 219 ? -10.65 -1.008 24.446 1 97.93 219 PHE A CA 1
ATOM 1790 C C . PHE A 1 219 ? -10.326 -2.491 24.58 1 97.93 219 PHE A C 1
ATOM 1792 O O . PHE A 1 219 ? -9.712 -2.911 25.563 1 97.93 219 PHE A O 1
ATOM 1799 N N . ASN A 1 220 ? -10.792 -3.282 23.708 1 97.74 220 ASN A N 1
ATOM 1800 C CA . ASN A 1 220 ? -10.568 -4.724 23.682 1 97.74 220 ASN A CA 1
ATOM 1801 C C . ASN A 1 220 ? -9.948 -5.171 22.362 1 97.74 220 ASN A C 1
ATOM 1803 O O . ASN A 1 220 ? -9.597 -4.34 21.522 1 97.74 220 ASN A O 1
ATOM 1807 N N . ASP A 1 221 ? -9.78 -6.416 22.197 1 97.06 221 ASP A N 1
ATOM 1808 C CA . ASP A 1 221 ? -9.086 -6.982 21.044 1 97.06 221 ASP A CA 1
ATOM 1809 C C . ASP A 1 221 ? -9.832 -6.674 19.748 1 97.06 221 ASP A C 1
ATOM 1811 O O . ASP A 1 221 ? -9.214 -6.495 18.697 1 97.06 221 ASP A O 1
ATOM 1815 N N . ASP A 1 222 ? -11.084 -6.614 19.826 1 97.37 222 ASP A N 1
ATOM 1816 C CA . ASP A 1 222 ? -11.878 -6.295 18.643 1 97.37 222 ASP A CA 1
ATOM 1817 C C . ASP A 1 222 ? -11.608 -4.869 18.169 1 97.37 222 ASP A C 1
ATOM 1819 O O . ASP A 1 222 ? -11.572 -4.606 16.965 1 97.37 222 ASP A O 1
ATOM 1823 N N . ASN A 1 223 ? -11.444 -3.968 19.145 1 98.46 223 ASN A N 1
ATOM 1824 C CA . ASN A 1 223 ? -11.096 -2.596 18.793 1 98.46 223 ASN A CA 1
ATOM 1825 C C . ASN A 1 223 ? -9.739 -2.523 18.098 1 98.46 223 ASN A C 1
ATOM 1827 O O . ASN A 1 223 ? -9.56 -1.747 17.157 1 98.46 223 ASN A O 1
ATOM 1831 N N . ILE A 1 224 ? -8.853 -3.348 18.59 1 98.04 224 ILE A N 1
ATOM 1832 C CA . ILE A 1 224 ? -7.513 -3.379 18.015 1 98.04 224 ILE A CA 1
ATOM 1833 C C . ILE A 1 224 ? -7.579 -3.9 16.581 1 98.04 224 ILE A C 1
ATOM 1835 O O . ILE A 1 224 ? -6.928 -3.356 15.686 1 98.04 224 ILE A O 1
ATOM 1839 N N . LYS A 1 225 ? -8.324 -4.912 16.356 1 97.38 225 LYS A N 1
ATOM 1840 C CA . LYS A 1 225 ? -8.505 -5.458 15.014 1 97.38 225 LYS A CA 1
ATOM 1841 C C . LYS A 1 225 ? -9.078 -4.409 14.066 1 97.38 225 LYS A C 1
ATOM 1843 O O . LYS A 1 225 ? -8.593 -4.247 12.945 1 97.38 225 LYS A O 1
ATOM 1848 N N . TRP A 1 226 ? -10.04 -3.695 14.553 1 98.52 226 TRP A N 1
ATOM 1849 C CA . TRP A 1 226 ? -10.66 -2.646 13.75 1 98.52 226 TRP A CA 1
ATOM 1850 C C . TRP A 1 226 ? -9.661 -1.537 13.438 1 98.52 226 TRP A C 1
ATOM 1852 O O . TRP A 1 226 ? -9.576 -1.073 12.298 1 98.52 226 TRP A O 1
ATOM 1862 N N . ARG A 1 227 ? -8.933 -1.154 14.413 1 98.62 227 ARG A N 1
ATOM 1863 C CA . ARG A 1 227 ? -7.895 -0.148 14.213 1 98.62 227 ARG A CA 1
ATOM 1864 C C . ARG A 1 227 ? -6.94 -0.562 13.098 1 98.62 227 ARG A C 1
ATOM 1866 O O . ARG A 1 227 ? -6.627 0.237 12.213 1 98.62 227 ARG A O 1
ATOM 1873 N N . ASN A 1 228 ? -6.515 -1.807 13.213 1 98.52 228 ASN A N 1
ATOM 1874 C CA . ASN A 1 228 ? -5.54 -2.286 12.239 1 98.52 228 ASN A CA 1
ATOM 1875 C C . ASN A 1 228 ? -6.156 -2.42 10.849 1 98.52 228 ASN A C 1
ATOM 1877 O O . ASN A 1 228 ? -5.475 -2.218 9.842 1 98.52 228 ASN A O 1
ATOM 1881 N N . LEU A 1 229 ? -7.409 -2.724 10.775 1 98.46 229 LEU A N 1
ATOM 1882 C CA . LEU A 1 229 ? -8.12 -2.726 9.501 1 98.46 229 LEU A CA 1
ATOM 1883 C C . LEU A 1 229 ? -8.179 -1.322 8.909 1 98.46 229 LEU A C 1
ATOM 1885 O O . LEU A 1 229 ? -7.916 -1.134 7.719 1 98.46 229 LEU A O 1
ATOM 1889 N N . ARG A 1 230 ? -8.526 -0.338 9.704 1 98.68 230 ARG A N 1
ATOM 1890 C CA . ARG A 1 230 ? -8.576 1.049 9.253 1 98.68 230 ARG A CA 1
ATOM 1891 C C . ARG A 1 230 ? -7.195 1.538 8.829 1 98.68 230 ARG A C 1
ATOM 1893 O O . ARG A 1 230 ? -7.069 2.312 7.878 1 98.68 230 ARG A O 1
ATOM 1900 N N . ARG A 1 231 ? -6.209 1.082 9.568 1 98.8 231 ARG A N 1
ATOM 1901 C CA . ARG A 1 231 ? -4.84 1.392 9.17 1 98.8 231 ARG A CA 1
ATOM 1902 C C . ARG A 1 231 ? -4.513 0.781 7.811 1 98.8 231 ARG A C 1
ATOM 1904 O O . ARG A 1 231 ? -3.728 1.344 7.045 1 98.8 231 ARG A O 1
ATOM 1911 N N . GLY A 1 232 ? -5.119 -0.384 7.542 1 98.61 232 GLY A N 1
ATOM 1912 C CA . GLY A 1 232 ? -5.001 -0.937 6.202 1 98.61 232 GLY A CA 1
ATOM 1913 C C . GLY A 1 232 ? -5.527 -0.008 5.124 1 98.61 232 GLY A C 1
ATOM 1914 O O . GLY A 1 232 ? -4.907 0.142 4.069 1 98.61 232 GLY A O 1
ATOM 1915 N N . ARG A 1 233 ? -6.658 0.64 5.417 1 98.39 233 ARG A N 1
ATOM 1916 C CA . ARG A 1 233 ? -7.222 1.624 4.498 1 98.39 233 ARG A CA 1
ATOM 1917 C C . ARG A 1 233 ? -6.276 2.805 4.313 1 98.39 233 ARG A C 1
ATOM 1919 O O . ARG A 1 233 ? -6.139 3.331 3.206 1 98.39 233 ARG A O 1
ATOM 1926 N N . TYR A 1 234 ? -5.68 3.185 5.376 1 98.53 234 TYR A N 1
ATOM 1927 C CA . TYR A 1 234 ? -4.714 4.278 5.335 1 98.53 234 TYR A CA 1
ATOM 1928 C C . TYR A 1 234 ? -3.545 3.937 4.418 1 98.53 234 TYR A C 1
ATOM 1930 O O . TYR A 1 234 ? -3.116 4.769 3.614 1 98.53 234 TYR A O 1
ATOM 1938 N N . VAL A 1 235 ? -3.041 2.727 4.512 1 98.58 235 VAL A N 1
ATOM 1939 C CA . VAL A 1 235 ? -1.932 2.258 3.687 1 98.58 235 VAL A CA 1
ATOM 1940 C C . VAL A 1 235 ? -2.349 2.252 2.217 1 98.58 235 VAL A C 1
ATOM 1942 O O . VAL A 1 235 ? -1.589 2.687 1.349 1 98.58 235 VAL A O 1
ATOM 1945 N N . GLU A 1 236 ? -3.547 1.777 1.97 1 98.17 236 GLU A N 1
ATOM 1946 C CA . GLU A 1 236 ? -4.067 1.759 0.606 1 98.17 236 GLU A CA 1
ATOM 1947 C C . GLU A 1 236 ? -4.074 3.16 -0 1 98.17 236 GLU A C 1
ATOM 1949 O O . GLU A 1 236 ? -3.619 3.356 -1.129 1 98.17 236 GLU A O 1
ATOM 1954 N N . PHE A 1 237 ? -4.549 4.086 0.74 1 98.29 237 PHE A N 1
ATOM 1955 C CA . PHE A 1 237 ? -4.579 5.454 0.236 1 98.29 237 PHE A CA 1
ATOM 1956 C C . PHE A 1 237 ? -3.17 5.95 -0.066 1 98.29 237 PHE A C 1
ATOM 1958 O O . PHE A 1 237 ? -2.91 6.477 -1.15 1 98.29 237 PHE A O 1
ATOM 1965 N N . ASN A 1 238 ? -2.289 5.788 0.896 1 97.95 238 ASN A N 1
ATOM 1966 C CA . ASN A 1 238 ? -0.954 6.367 0.797 1 97.95 238 ASN A CA 1
ATOM 1967 C C . ASN A 1 238 ? -0.173 5.777 -0.374 1 97.95 238 ASN A C 1
ATOM 1969 O O . ASN A 1 238 ? 0.571 6.489 -1.051 1 97.95 238 ASN A O 1
ATOM 1973 N N . LEU A 1 239 ? -0.375 4.543 -0.612 1 97.4 239 LEU A N 1
ATOM 1974 C CA . LEU A 1 239 ? 0.458 3.877 -1.607 1 97.4 239 LEU A CA 1
ATOM 1975 C C . LEU A 1 239 ? -0.199 3.919 -2.983 1 97.4 239 LEU A C 1
ATOM 1977 O O . LEU A 1 239 ? 0.49 3.921 -4.005 1 97.4 239 LEU A O 1
ATOM 1981 N N . VAL A 1 240 ? -1.545 4.04 -3.016 1 95.83 240 VAL A N 1
ATOM 1982 C CA . VAL A 1 240 ? -2.24 3.918 -4.293 1 95.83 240 VAL A CA 1
ATOM 1983 C C . VAL A 1 240 ? -2.641 5.303 -4.797 1 95.83 240 VAL A C 1
ATOM 1985 O O . VAL A 1 240 ? -2.559 5.582 -5.995 1 95.83 240 VAL A O 1
ATOM 1988 N N . TRP A 1 241 ? -3.013 6.198 -3.884 1 95.51 241 TRP A N 1
ATOM 1989 C CA . TRP A 1 241 ? -3.72 7.385 -4.353 1 95.51 241 TRP A CA 1
ATOM 1990 C C . TRP A 1 241 ? -2.956 8.653 -3.988 1 95.51 241 TRP A C 1
ATOM 1992 O O . TRP A 1 241 ? -3.096 9.683 -4.652 1 95.51 241 TRP A O 1
ATOM 2002 N N . ASP A 1 242 ? -2.15 8.543 -2.94 1 95.59 242 ASP A N 1
ATOM 2003 C CA . ASP A 1 242 ? -1.444 9.743 -2.5 1 95.59 242 ASP A CA 1
ATOM 2004 C C . ASP A 1 242 ? -0.404 10.178 -3.53 1 95.59 242 ASP A C 1
ATOM 2006 O O . ASP A 1 242 ? 0.575 9.468 -3.77 1 95.59 242 ASP A O 1
ATOM 2010 N N . LYS A 1 243 ? -0.506 11.313 -4.022 1 90.84 243 LYS A N 1
ATOM 2011 C CA . LYS A 1 243 ? 0.371 11.825 -5.071 1 90.84 243 LYS A CA 1
ATOM 2012 C C . LYS A 1 243 ? 1.775 12.088 -4.534 1 90.84 243 LYS A C 1
ATOM 2014 O O . LYS A 1 243 ? 2.764 11.874 -5.238 1 90.84 243 LYS A O 1
ATOM 2019 N N . GLY A 1 244 ? 1.814 12.557 -3.348 1 89.3 244 GLY A N 1
ATOM 2020 C CA . GLY A 1 244 ? 3.109 12.826 -2.745 1 89.3 244 GLY A CA 1
ATOM 2021 C C . GLY A 1 244 ? 3.957 11.58 -2.572 1 89.3 244 GLY A C 1
ATOM 2022 O O . GLY A 1 244 ? 5.136 11.569 -2.932 1 89.3 244 GLY A O 1
ATOM 2023 N N . THR A 1 245 ? 3.35 10.588 -2.05 1 91.72 245 THR A N 1
ATOM 2024 C CA . THR A 1 245 ? 4.047 9.324 -1.835 1 91.72 245 THR A CA 1
ATOM 2025 C C . THR A 1 245 ? 4.475 8.71 -3.165 1 91.72 245 THR A C 1
ATOM 2027 O O . THR A 1 245 ? 5.631 8.313 -3.328 1 91.72 245 THR A O 1
ATOM 2030 N N . LYS A 1 246 ? 3.594 8.65 -4.067 1 88.75 246 LYS A N 1
ATOM 2031 C CA . LYS A 1 246 ? 3.885 8.059 -5.37 1 88.75 246 LYS A CA 1
ATOM 2032 C C . LYS A 1 246 ? 5.037 8.787 -6.058 1 88.75 246 LYS A C 1
ATOM 2034 O O . LYS A 1 246 ? 5.955 8.152 -6.58 1 88.75 246 LYS A O 1
ATOM 2039 N N . PHE A 1 247 ? 4.989 10.072 -6.03 1 83.42 247 PHE A N 1
ATOM 2040 C CA . PHE A 1 247 ? 6.042 10.883 -6.63 1 83.42 247 PHE A CA 1
ATOM 2041 C C . PHE A 1 247 ? 7.382 10.615 -5.957 1 83.42 247 PHE A C 1
ATOM 2043 O O . PHE A 1 247 ? 8.405 10.479 -6.631 1 83.42 247 PHE A O 1
ATOM 2050 N N . GLY A 1 248 ? 7.332 10.561 -4.729 1 86.79 248 GLY A N 1
ATOM 2051 C CA . GLY A 1 248 ? 8.555 10.301 -3.985 1 86.79 248 GLY A CA 1
ATOM 2052 C C . GLY A 1 248 ? 9.182 8.96 -4.317 1 86.79 248 GLY A C 1
ATOM 2053 O O . GLY A 1 248 ? 10.393 8.871 -4.53 1 86.79 248 GLY A O 1
ATOM 2054 N N . LEU A 1 249 ? 8.362 8.011 -4.347 1 89.3 249 LEU A N 1
ATOM 2055 C CA . LEU A 1 249 ? 8.865 6.67 -4.623 1 89.3 249 LEU A CA 1
ATOM 2056 C C . LEU A 1 249 ? 9.344 6.556 -6.067 1 89.3 249 LEU A C 1
ATOM 2058 O O . LEU A 1 249 ? 10.35 5.898 -6.342 1 89.3 249 LEU A O 1
ATOM 2062 N N . ASP A 1 250 ? 8.737 7.274 -6.951 1 82.67 250 ASP A N 1
ATOM 2063 C CA . ASP A 1 250 ? 9.063 7.223 -8.373 1 82.67 250 ASP A CA 1
ATOM 2064 C C . ASP A 1 250 ? 10.356 7.98 -8.667 1 82.67 250 ASP A C 1
ATOM 2066 O O . ASP A 1 250 ? 11.022 7.716 -9.67 1 82.67 250 ASP A O 1
ATOM 2070 N N . THR A 1 251 ? 10.704 8.988 -7.862 1 77.86 251 THR A N 1
ATOM 2071 C CA . THR A 1 251 ? 11.86 9.834 -8.137 1 77.86 251 THR A CA 1
ATOM 2072 C C . THR A 1 251 ? 13.024 9.475 -7.216 1 77.86 251 THR A C 1
ATOM 2074 O O . THR A 1 251 ? 13.903 10.302 -6.967 1 77.86 251 THR A O 1
ATOM 2077 N N . ASP A 1 252 ? 12.919 8.35 -6.666 1 79.2 252 ASP A N 1
ATOM 2078 C CA . ASP A 1 252 ? 13.981 7.81 -5.823 1 79.2 252 ASP A CA 1
ATOM 2079 C C . ASP A 1 252 ? 14.221 8.699 -4.605 1 79.2 252 ASP A C 1
ATOM 2081 O O . ASP A 1 252 ? 15.368 8.974 -4.246 1 79.2 252 ASP A O 1
ATOM 2085 N N . GLY A 1 253 ? 13.144 9.265 -4.135 1 82.82 253 GLY A N 1
ATOM 2086 C CA . GLY A 1 253 ? 13.252 9.935 -2.848 1 82.82 253 GLY A CA 1
ATOM 2087 C C . GLY A 1 253 ? 13.664 9.003 -1.724 1 82.82 253 GLY A C 1
ATOM 2088 O O . GLY A 1 253 ? 13.806 7.796 -1.931 1 82.82 253 GLY A O 1
ATOM 2089 N N . ARG A 1 254 ? 13.911 9.601 -0.587 1 89.81 254 ARG A N 1
ATOM 2090 C CA . ARG A 1 254 ? 14.328 8.809 0.565 1 89.81 254 ARG A CA 1
ATOM 2091 C C . ARG A 1 254 ? 13.184 7.94 1.076 1 89.81 254 ARG A C 1
ATOM 2093 O O . ARG A 1 254 ? 12.326 8.412 1.825 1 89.81 254 ARG A O 1
ATOM 2100 N N . THR A 1 255 ? 13.216 6.694 0.832 1 91.6 255 THR A N 1
ATOM 2101 C CA . THR A 1 255 ? 12.129 5.747 1.059 1 91.6 255 THR A CA 1
ATOM 2102 C C . THR A 1 255 ? 11.727 5.727 2.531 1 91.6 255 THR A C 1
ATOM 2104 O O . THR A 1 255 ? 10.54 5.791 2.856 1 91.6 255 THR A O 1
ATOM 2107 N N . GLU A 1 256 ? 12.655 5.668 3.435 1 92.83 256 GLU A N 1
ATOM 2108 C CA . GLU A 1 256 ? 12.36 5.548 4.86 1 92.83 256 GLU A CA 1
ATOM 2109 C C . GLU A 1 256 ? 11.594 6.765 5.369 1 92.83 256 GLU A C 1
ATOM 2111 O O . GLU A 1 256 ? 10.696 6.635 6.205 1 92.83 256 GLU A O 1
ATOM 2116 N N . SER A 1 257 ? 11.908 7.897 4.855 1 92.14 257 SER A N 1
ATOM 2117 C CA . SER A 1 257 ? 11.207 9.108 5.271 1 92.14 257 SER A CA 1
ATOM 2118 C C . SER A 1 257 ? 9.805 9.167 4.674 1 92.14 257 SER A C 1
ATOM 2120 O O . SER A 1 257 ? 8.855 9.577 5.346 1 92.14 257 SER A O 1
ATOM 2122 N N . ILE A 1 258 ? 9.767 8.786 3.434 1 93.29 258 ILE A N 1
ATOM 2123 C CA . ILE A 1 258 ? 8.487 8.803 2.736 1 93.29 258 ILE A CA 1
ATOM 2124 C C . ILE A 1 258 ? 7.519 7.833 3.41 1 93.29 258 ILE A C 1
ATOM 2126 O O . ILE A 1 258 ? 6.367 8.182 3.679 1 93.29 258 ILE A O 1
ATOM 2130 N N . LEU A 1 259 ? 8.007 6.665 3.771 1 96.08 259 LEU A N 1
ATOM 2131 C CA . LEU A 1 259 ? 7.136 5.61 4.276 1 96.08 259 LEU A CA 1
ATOM 2132 C C . LEU A 1 259 ? 7.031 5.673 5.796 1 96.08 259 LEU A C 1
ATOM 2134 O O . LEU A 1 259 ? 6.358 4.843 6.412 1 96.08 259 LEU A O 1
ATOM 2138 N N . ALA A 1 260 ? 7.667 6.67 6.401 1 96.11 260 ALA A N 1
ATOM 2139 C CA . ALA A 1 260 ? 7.506 6.891 7.835 1 96.11 260 ALA A CA 1
ATOM 2140 C C . ALA A 1 260 ? 6.048 7.177 8.186 1 96.11 260 ALA A C 1
ATOM 2142 O O . ALA A 1 260 ? 5.641 7.033 9.341 1 96.11 260 ALA A O 1
ATOM 2143 N N . SER A 1 261 ? 5.3 7.55 7.159 1 95.71 261 SER A N 1
ATOM 2144 C CA . SER A 1 261 ? 3.899 7.909 7.354 1 95.71 261 SER A CA 1
ATOM 2145 C C . SER A 1 261 ? 3.027 6.668 7.513 1 95.71 261 SER A C 1
ATOM 2147 O O . SER A 1 261 ? 1.871 6.764 7.929 1 95.71 261 SER A O 1
ATOM 2149 N N . LEU A 1 262 ? 3.494 5.533 7.165 1 98.23 262 LEU A N 1
ATOM 2150 C CA . LEU A 1 262 ? 2.693 4.319 7.277 1 98.23 262 LEU A CA 1
ATOM 2151 C C . LEU A 1 262 ? 2.573 3.879 8.732 1 98.23 262 LEU A C 1
ATOM 2153 O O . LEU A 1 262 ? 3.48 4.115 9.533 1 98.23 262 LEU A O 1
ATOM 2157 N N . PRO A 1 263 ? 1.445 3.269 9.059 1 98.09 263 PRO A N 1
ATOM 2158 C CA . PRO A 1 263 ? 1.273 2.778 10.429 1 98.09 263 PRO A CA 1
ATOM 2159 C C . PRO A 1 263 ? 2.226 1.635 10.769 1 98.09 263 PRO A C 1
ATOM 2161 O O . PRO A 1 263 ? 2.754 0.977 9.869 1 98.09 263 PRO A O 1
ATOM 2164 N N . PRO A 1 264 ? 2.441 1.422 12.031 1 97.44 264 PRO A N 1
ATOM 2165 C CA . PRO A 1 264 ? 3.321 0.314 12.409 1 97.44 264 PRO A CA 1
ATOM 2166 C C . PRO A 1 264 ? 2.745 -1.051 12.036 1 97.44 264 PRO A C 1
ATOM 2168 O O . PRO A 1 264 ? 3.49 -1.954 11.646 1 97.44 264 PRO A O 1
ATOM 2171 N N . TYR A 1 265 ? 1.401 -1.154 12.118 1 97.37 265 TYR A N 1
ATOM 2172 C CA . TYR A 1 265 ? 0.702 -2.391 11.787 1 97.37 265 TYR A CA 1
ATOM 2173 C C . TYR A 1 265 ? -0.554 -2.107 10.973 1 97.37 265 TYR A C 1
ATOM 2175 O O . TYR A 1 265 ? -1.229 -1.098 11.193 1 97.37 265 TYR A O 1
ATOM 2183 N N . ALA A 1 266 ? -0.856 -2.966 10.091 1 98.43 266 ALA A N 1
ATOM 2184 C CA . ALA A 1 266 ? -2.098 -2.904 9.324 1 98.43 266 ALA A CA 1
ATOM 2185 C C . ALA A 1 266 ? -2.604 -4.304 8.987 1 98.43 266 ALA A C 1
ATOM 2187 O O . ALA A 1 266 ? -1.831 -5.265 8.974 1 98.43 266 ALA A O 1
ATOM 2188 N N . MET A 1 267 ? -3.877 -4.391 8.703 1 97.92 267 MET A N 1
ATOM 2189 C CA . MET A 1 267 ? -4.5 -5.68 8.417 1 97.92 267 MET A CA 1
ATOM 2190 C C . MET A 1 267 ? -5.419 -5.582 7.204 1 97.92 267 MET A C 1
ATOM 2192 O O . MET A 1 267 ? -6.016 -4.533 6.954 1 97.92 267 MET A O 1
ATOM 2196 N N . TRP A 1 268 ? -5.565 -6.662 6.48 1 97.65 268 TRP A N 1
ATOM 2197 C CA . TRP A 1 268 ? -6.48 -6.772 5.349 1 97.65 268 TRP A CA 1
ATOM 2198 C C . TRP A 1 268 ? -7.299 -8.056 5.433 1 97.65 268 TRP A C 1
ATOM 2200 O O . TRP A 1 268 ? -7.139 -8.957 4.607 1 97.65 268 TRP A O 1
ATOM 2210 N N . PRO A 1 269 ? -8.183 -8.143 6.372 1 95.61 269 PRO A N 1
ATOM 2211 C CA . PRO A 1 269 ? -9.102 -9.284 6.345 1 95.61 269 PRO A CA 1
ATOM 2212 C C . PRO A 1 269 ? -10.017 -9.276 5.123 1 95.61 269 PRO A C 1
ATOM 2214 O O . PRO A 1 269 ? -10.326 -8.209 4.585 1 95.61 269 PRO A O 1
ATOM 2217 N N . TYR A 1 270 ? -10.341 -10.447 4.682 1 94.64 270 TYR A N 1
ATOM 2218 C CA . TYR A 1 270 ? -11.245 -10.557 3.543 1 94.64 270 TYR A CA 1
ATOM 2219 C C . TYR A 1 270 ? -12.693 -10.36 3.975 1 94.64 270 TYR A C 1
ATOM 2221 O O . TYR A 1 270 ? -13.171 -11.033 4.891 1 94.64 270 TYR A O 1
ATOM 2229 N N . LYS A 1 271 ? -13.383 -9.4 3.369 1 92.6 271 LYS A N 1
ATOM 2230 C CA . LYS A 1 271 ? -14.802 -9.129 3.582 1 92.6 271 LYS A CA 1
ATOM 2231 C C . LYS A 1 271 ? -15.129 -9.049 5.071 1 92.6 271 LYS A C 1
ATOM 2233 O O . LYS A 1 271 ? -16.02 -9.75 5.554 1 92.6 271 LYS A O 1
ATOM 2238 N N . TYR A 1 272 ? -14.443 -8.18 5.723 1 93.59 272 TYR A N 1
ATOM 2239 C CA . TYR A 1 272 ? -14.688 -7.944 7.141 1 93.59 272 TYR A CA 1
ATOM 2240 C C . TYR A 1 272 ? -16.118 -7.472 7.376 1 93.59 272 TYR A C 1
ATOM 2242 O O . TYR A 1 272 ? -16.623 -6.614 6.648 1 93.59 272 TYR A O 1
ATOM 2250 N N . GLU A 1 273 ? -16.805 -8.02 8.337 1 94.89 273 GLU A N 1
ATOM 2251 C CA . GLU A 1 273 ? -18.149 -7.602 8.721 1 94.89 273 GLU A CA 1
ATOM 2252 C C . GLU A 1 273 ? -18.115 -6.682 9.938 1 94.89 273 GLU A C 1
ATOM 2254 O O . GLU A 1 273 ? -17.906 -7.14 11.063 1 94.89 273 GLU A O 1
ATOM 2259 N N . PRO A 1 274 ? -18.35 -5.462 9.71 1 96.99 274 PRO A N 1
ATOM 2260 C CA . PRO A 1 274 ? -18.303 -4.52 10.831 1 96.99 274 PRO A CA 1
ATOM 2261 C C . PRO A 1 274 ? -19.46 -4.709 11.81 1 96.99 274 PRO A C 1
ATOM 2263 O O . PRO A 1 274 ? -20.563 -5.083 11.403 1 96.99 274 PRO A O 1
ATOM 2266 N N . ASN A 1 275 ? -19.272 -4.446 13.106 1 97.46 275 ASN A N 1
ATOM 2267 C CA . ASN A 1 275 ? -20.37 -4.358 14.063 1 97.46 275 ASN A CA 1
ATOM 2268 C C . ASN A 1 275 ? -21.103 -3.024 13.955 1 97.46 275 ASN A C 1
ATOM 2270 O O . ASN A 1 275 ? -20.8 -2.214 13.076 1 97.46 275 ASN A O 1
ATOM 2274 N N . LYS A 1 276 ? -22.065 -2.805 14.812 1 96.78 276 LYS A N 1
ATOM 2275 C CA . LYS A 1 276 ? -22.924 -1.628 14.72 1 96.78 276 LYS A CA 1
ATOM 2276 C C . LYS A 1 276 ? -22.11 -0.343 14.831 1 96.78 276 LYS A C 1
ATOM 2278 O O . LYS A 1 276 ? -22.297 0.587 14.043 1 96.78 276 LYS A O 1
ATOM 2283 N N . THR A 1 277 ? -21.2 -0.303 15.806 1 96.89 277 THR A N 1
ATOM 2284 C CA . THR A 1 277 ? -20.384 0.885 16.032 1 96.89 277 THR A CA 1
ATOM 2285 C C . THR A 1 277 ? -19.437 1.121 14.859 1 96.89 277 THR A C 1
ATOM 2287 O O . THR A 1 277 ? -19.266 2.257 14.411 1 96.89 277 THR A O 1
ATOM 2290 N N . GLU A 1 278 ? -18.822 0.105 14.35 1 98.09 278 GLU A N 1
ATOM 2291 C CA . GLU A 1 278 ? -17.926 0.173 13.199 1 98.09 278 GLU A CA 1
ATOM 2292 C C . GLU A 1 278 ? -18.672 0.618 11.945 1 98.09 278 GLU A C 1
ATOM 2294 O O . GLU A 1 278 ? -18.156 1.417 11.16 1 98.09 278 GLU A O 1
ATOM 2299 N N . GLN A 1 279 ? -19.906 0.115 11.833 1 97.93 279 GLN A N 1
ATOM 2300 C CA . GLN A 1 279 ? -20.718 0.506 10.686 1 97.93 279 GLN A CA 1
ATOM 2301 C C . GLN A 1 279 ? -21.051 1.994 10.73 1 97.93 279 GLN A C 1
ATOM 2303 O O . GLN A 1 279 ? -21.088 2.658 9.692 1 97.93 279 GLN A O 1
ATOM 2308 N N . LYS A 1 280 ? -21.336 2.457 11.906 1 97.74 280 LYS A N 1
ATOM 2309 C CA . LYS A 1 280 ? -21.579 3.889 12.059 1 97.74 280 LYS A CA 1
ATOM 2310 C C . LYS A 1 280 ? -20.39 4.704 11.557 1 97.74 280 LYS A C 1
ATOM 2312 O O . LYS A 1 280 ? -20.569 5.75 10.929 1 97.74 280 LYS A O 1
ATOM 2317 N N . THR A 1 281 ? -19.228 4.236 11.866 1 98.2 281 THR A N 1
ATOM 2318 C CA . THR A 1 281 ? -18.016 4.883 11.377 1 98.2 281 THR A CA 1
ATOM 2319 C C . THR A 1 281 ? -17.986 4.893 9.851 1 98.2 281 THR A C 1
ATOM 2321 O O . THR A 1 281 ? -17.778 5.94 9.235 1 98.2 281 THR A O 1
ATOM 2324 N N . ILE A 1 282 ? -18.215 3.767 9.256 1 97.79 282 ILE A N 1
ATOM 2325 C CA . ILE A 1 282 ? -18.167 3.63 7.805 1 97.79 282 ILE A CA 1
ATOM 2326 C C . ILE A 1 282 ? -19.196 4.558 7.164 1 97.79 282 ILE A C 1
ATOM 2328 O O . ILE A 1 282 ? -18.913 5.205 6.153 1 97.79 282 ILE A O 1
ATOM 2332 N N . ASP A 1 283 ? -20.33 4.709 7.792 1 97.75 283 ASP A N 1
ATOM 2333 C CA . ASP A 1 283 ? -21.425 5.516 7.262 1 97.75 283 ASP A CA 1
ATOM 2334 C C . ASP A 1 283 ? -21.064 7 7.264 1 97.75 283 ASP A C 1
ATOM 2336 O O . ASP A 1 283 ? -21.668 7.792 6.537 1 97.75 283 ASP A O 1
ATOM 2340 N N . LEU A 1 284 ? -20.082 7.342 8.048 1 98.02 284 LEU A N 1
ATOM 2341 C CA . LEU A 1 284 ? -19.71 8.746 8.186 1 98.02 284 LEU A CA 1
ATOM 2342 C C . LEU A 1 284 ? -18.483 9.069 7.341 1 98.02 284 LEU A C 1
ATOM 2344 O O . LEU A 1 284 ? -18.088 10.232 7.231 1 98.02 284 LEU A O 1
ATOM 2348 N N . LEU A 1 285 ? -17.874 8.094 6.778 1 98.13 285 LEU A N 1
ATOM 2349 C CA . LEU A 1 285 ? -16.697 8.302 5.941 1 98.13 285 LEU A CA 1
ATOM 2350 C C . LEU A 1 285 ? -17.099 8.539 4.489 1 98.13 285 LEU A C 1
ATOM 2352 O O . LEU A 1 285 ? -16.799 7.722 3.615 1 98.13 285 LEU A O 1
ATOM 2356 N N . LYS A 1 286 ? -17.679 9.636 4.312 1 97.18 286 LYS A N 1
ATOM 2357 C CA . LYS A 1 286 ? -18.133 10.061 2.991 1 97.18 286 LYS A CA 1
ATOM 2358 C C . LYS A 1 286 ? -17.787 11.524 2.734 1 97.18 286 LYS A C 1
ATOM 2360 O O . LYS A 1 286 ? -17.445 12.259 3.664 1 97.18 286 LYS A O 1
ATOM 2365 N N . LYS A 1 287 ? -17.853 11.918 1.51 1 96.89 287 LYS A N 1
ATOM 2366 C CA . LYS A 1 287 ? -17.551 13.295 1.13 1 96.89 287 LYS A CA 1
ATOM 2367 C C . LYS A 1 287 ? -18.693 14.233 1.511 1 96.89 287 LYS A C 1
ATOM 2369 O O . LYS A 1 287 ? -19.833 13.794 1.683 1 96.89 287 LYS A O 1
ATOM 2374 N N . ASP A 1 288 ? -18.378 15.457 1.712 1 95.33 288 ASP A N 1
ATOM 2375 C CA . ASP A 1 288 ? -19.314 16.576 1.754 1 95.33 288 ASP A CA 1
ATOM 2376 C C . ASP A 1 288 ? -20.127 16.563 3.047 1 95.33 288 ASP A C 1
ATOM 2378 O O . ASP A 1 288 ? -21.262 17.043 3.077 1 95.33 288 ASP A O 1
ATOM 2382 N N . ILE A 1 289 ? -19.668 15.975 4.041 1 97 289 ILE A N 1
ATOM 2383 C CA . ILE A 1 289 ? -20.327 16.085 5.338 1 97 289 ILE A CA 1
ATOM 2384 C C . ILE A 1 289 ? -20.027 17.45 5.955 1 97 289 ILE A C 1
ATOM 2386 O O . ILE A 1 289 ? -18.872 17.879 5.996 1 97 289 ILE A O 1
ATOM 2390 N N . ASP A 1 290 ? -21.021 18.142 6.367 1 97.02 290 ASP A N 1
ATOM 2391 C CA . ASP A 1 290 ? -20.859 19.373 7.135 1 97.02 290 ASP A CA 1
ATOM 2392 C C . ASP A 1 290 ? -20.643 19.071 8.616 1 97.02 290 ASP A C 1
ATOM 2394 O O . ASP A 1 290 ? -21.606 18.95 9.377 1 97.02 290 ASP A O 1
ATOM 2398 N N . TRP A 1 291 ? -19.459 18.996 9.053 1 97.01 291 TRP A N 1
ATOM 2399 C CA . TRP A 1 291 ? -19.106 18.576 10.405 1 97.01 291 TRP A CA 1
ATOM 2400 C C . TRP A 1 291 ? -19.428 19.671 11.417 1 97.01 291 TRP A C 1
ATOM 2402 O O . TRP A 1 291 ? -19.519 19.407 12.618 1 97.01 291 TRP A O 1
ATOM 2412 N N . ILE A 1 292 ? -19.527 20.875 10.948 1 96.55 292 ILE A N 1
ATOM 2413 C CA . ILE A 1 292 ? -19.731 21.999 11.855 1 96.55 292 ILE A CA 1
ATOM 2414 C C . ILE A 1 292 ? -21.217 22.136 12.181 1 96.55 292 ILE A C 1
ATOM 2416 O O . ILE A 1 292 ? -21.597 22.22 13.351 1 96.55 292 ILE A O 1
ATOM 2420 N N . ASN A 1 293 ? -22.044 22.071 11.107 1 88.31 293 ASN A N 1
ATOM 2421 C CA . ASN A 1 293 ? -23.472 22.294 11.304 1 88.31 293 ASN A CA 1
ATOM 2422 C C . ASN A 1 293 ? -24.248 20.981 11.315 1 88.31 293 ASN A C 1
ATOM 2424 O O . ASN A 1 293 ? -25.456 20.971 11.559 1 88.31 293 ASN A O 1
ATOM 2428 N N . LYS A 1 294 ? -23.582 19.94 10.955 1 66.56 294 LYS A N 1
ATOM 2429 C CA . LYS A 1 294 ? -24.315 18.677 10.96 1 66.56 294 LYS A CA 1
ATOM 2430 C C . LYS A 1 294 ? -24.794 18.324 12.365 1 66.56 294 LYS A C 1
ATOM 2432 O O . LYS A 1 294 ? -24.007 18.329 13.314 1 66.56 294 LYS A O 1
ATOM 2437 N N . LYS A 1 295 ? -26.159 18.75 12.528 1 56.57 295 LYS A N 1
ATOM 2438 C CA . LYS A 1 295 ? -26.829 18.205 13.706 1 56.57 295 LYS A CA 1
ATOM 2439 C C . LYS A 1 295 ? -26.689 16.687 13.764 1 56.57 295 LYS A C 1
ATOM 2441 O O . LYS A 1 295 ? -26.952 15.995 12.778 1 56.57 295 LYS A O 1
ATOM 2446 N N . ALA A 1 296 ? -25.895 16.064 14.672 1 43.91 296 ALA A N 1
ATOM 2447 C CA . ALA A 1 296 ? -25.742 14.626 14.876 1 43.91 296 ALA A CA 1
ATOM 2448 C C . ALA A 1 296 ? -27.098 13.951 15.06 1 43.91 296 ALA A C 1
ATOM 2450 O O . ALA A 1 296 ? -28.021 14.541 15.626 1 43.91 296 ALA A O 1
ATOM 2451 N N . MET B 1 1 ? -10.418 -29.041 -30.136 1 69.75 1 MET B N 1
ATOM 2452 C CA . MET B 1 1 ? -9.762 -27.753 -30.345 1 69.75 1 MET B CA 1
ATOM 2453 C C . MET B 1 1 ? -9.838 -26.893 -29.089 1 69.75 1 MET B C 1
ATOM 2455 O O . MET B 1 1 ? -10.864 -26.872 -28.406 1 69.75 1 MET B O 1
ATOM 2459 N N . VAL B 1 2 ? -8.64 -26.453 -28.632 1 89.71 2 VAL B N 1
ATOM 2460 C CA . VAL B 1 2 ? -8.561 -25.616 -27.439 1 89.71 2 VAL B CA 1
ATOM 2461 C C . VAL B 1 2 ? -9.309 -24.306 -27.676 1 89.71 2 VAL B C 1
ATOM 2463 O O . VAL B 1 2 ? -9.012 -23.578 -28.626 1 89.71 2 VAL B O 1
ATOM 2466 N N . ASP B 1 3 ? -10.473 -24.134 -27.021 1 93.97 3 ASP B N 1
ATOM 2467 C CA . ASP B 1 3 ? -11.264 -22.911 -27.111 1 93.97 3 ASP B CA 1
ATOM 2468 C C . ASP B 1 3 ? -11.482 -22.295 -25.731 1 93.97 3 ASP B C 1
ATOM 2470 O O . ASP B 1 3 ? -11.034 -22.844 -24.723 1 93.97 3 ASP B O 1
ATOM 2474 N N . LYS B 1 4 ? -12.096 -21.139 -25.743 1 95.69 4 LYS B N 1
ATOM 2475 C CA . LYS B 1 4 ? -12.222 -20.397 -24.492 1 95.69 4 LYS B CA 1
ATOM 2476 C C . LYS B 1 4 ? -13.026 -21.187 -23.463 1 95.69 4 LYS B C 1
ATOM 2478 O O . LYS B 1 4 ? -12.768 -21.092 -22.261 1 95.69 4 LYS B O 1
ATOM 2483 N N . ASN B 1 5 ? -13.987 -21.98 -23.863 1 96.56 5 ASN B N 1
ATOM 2484 C CA . ASN B 1 5 ? -14.793 -22.772 -22.939 1 96.56 5 ASN B CA 1
ATOM 2485 C C . ASN B 1 5 ? -13.969 -23.873 -22.278 1 96.56 5 ASN B C 1
ATOM 2487 O O . ASN B 1 5 ? -14.076 -24.095 -21.071 1 96.56 5 ASN B O 1
ATOM 2491 N N . SER B 1 6 ? -13.231 -24.601 -23.079 1 97.44 6 SER B N 1
ATOM 2492 C CA . SER B 1 6 ? -12.387 -25.66 -22.534 1 97.44 6 SER B CA 1
ATOM 2493 C C . SER B 1 6 ? -11.317 -25.092 -21.608 1 97.44 6 SER B C 1
ATOM 2495 O O . SER B 1 6 ? -10.984 -25.701 -20.589 1 97.44 6 SER B O 1
ATOM 2497 N N . ILE B 1 7 ? -10.788 -23.971 -21.97 1 98.51 7 ILE B N 1
ATOM 2498 C CA . ILE B 1 7 ? -9.789 -23.309 -21.138 1 98.51 7 ILE B CA 1
ATOM 2499 C C . ILE B 1 7 ? -10.411 -22.915 -19.8 1 98.51 7 ILE B C 1
ATOM 2501 O O . ILE B 1 7 ? -9.837 -23.179 -18.74 1 98.51 7 ILE B O 1
ATOM 2505 N N . THR B 1 8 ? -11.563 -22.353 -19.868 1 98.31 8 THR B N 1
ATOM 2506 C CA . THR B 1 8 ? -12.28 -21.929 -18.67 1 98.31 8 THR B CA 1
ATOM 2507 C C . THR B 1 8 ? -12.578 -23.122 -17.767 1 98.31 8 THR B C 1
ATOM 2509 O O . THR B 1 8 ? -12.405 -23.044 -16.549 1 98.31 8 THR B O 1
ATOM 2512 N N . LYS B 1 9 ? -13.01 -24.14 -18.377 1 98.13 9 LYS B N 1
ATOM 2513 C CA . LYS B 1 9 ? -13.31 -25.352 -17.62 1 98.13 9 LYS B CA 1
ATOM 2514 C C . LYS B 1 9 ? -12.066 -25.878 -16.91 1 98.13 9 LYS B C 1
ATOM 2516 O O . LYS B 1 9 ? -12.139 -26.309 -15.757 1 98.13 9 LYS B O 1
ATOM 2521 N N . TRP B 1 10 ? -11.024 -25.863 -17.585 1 98.61 10 TRP B N 1
ATOM 2522 C CA . TRP B 1 10 ? -9.789 -26.356 -16.984 1 98.61 10 TRP B CA 1
ATOM 2523 C C . TRP B 1 10 ? -9.362 -25.473 -15.816 1 98.61 10 TRP B C 1
ATOM 2525 O O . TRP B 1 10 ? -8.941 -25.975 -14.772 1 98.61 10 TRP B O 1
ATOM 2535 N N . PHE B 1 11 ? -9.444 -24.167 -16.033 1 98.77 11 PHE B N 1
ATOM 2536 C CA . PHE B 1 11 ? -9.079 -23.25 -14.96 1 98.77 11 PHE B CA 1
ATOM 2537 C C . PHE B 1 11 ? -9.969 -23.461 -13.741 1 98.77 11 PHE B C 1
ATOM 2539 O O . PHE B 1 11 ? -9.499 -23.388 -12.604 1 98.77 11 PHE B O 1
ATOM 2546 N N . THR B 1 12 ? -11.19 -23.734 -13.934 1 98.34 12 THR B N 1
ATOM 2547 C CA . THR B 1 12 ? -12.097 -24.035 -12.831 1 98.34 12 THR B CA 1
ATOM 2548 C C . THR B 1 12 ? -11.649 -25.291 -12.09 1 98.34 12 THR B C 1
ATOM 2550 O O . THR B 1 12 ? -11.65 -25.326 -10.858 1 98.34 12 THR B O 1
ATOM 2553 N N . SER B 1 13 ? -11.292 -26.263 -12.869 1 98.56 13 SER B N 1
ATOM 2554 C CA . SER B 1 13 ? -10.816 -27.503 -12.265 1 98.56 13 SER B CA 1
ATOM 2555 C C . SER B 1 13 ? -9.516 -27.283 -11.5 1 98.56 13 SER B C 1
ATOM 2557 O O . SER B 1 13 ? -9.288 -27.905 -10.46 1 98.56 13 SER B O 1
ATOM 2559 N N . LEU B 1 14 ? -8.68 -26.46 -12.067 1 98.78 14 LEU B N 1
ATOM 2560 C CA . LEU B 1 14 ? -7.427 -26.14 -11.392 1 98.78 14 LEU B CA 1
ATOM 2561 C C . LEU B 1 14 ? -7.69 -25.5 -10.033 1 98.78 14 LEU B C 1
ATOM 2563 O O . LEU B 1 14 ? -7.03 -25.834 -9.046 1 98.78 14 LEU B O 1
ATOM 2567 N N . GLN B 1 15 ? -8.601 -24.535 -9.987 1 98.78 15 GLN B N 1
ATOM 2568 C CA . GLN B 1 15 ? -8.955 -23.925 -8.71 1 98.78 15 GLN B CA 1
ATOM 2569 C C . GLN B 1 15 ? -9.402 -24.979 -7.701 1 98.78 15 GLN B C 1
ATOM 2571 O O . GLN B 1 15 ? -8.952 -24.979 -6.554 1 98.78 15 GLN B O 1
ATOM 2576 N N . ASP B 1 16 ? -10.284 -25.891 -8.129 1 98.59 16 ASP B N 1
ATOM 2577 C CA . ASP B 1 16 ? -10.82 -26.931 -7.256 1 98.59 16 ASP B CA 1
ATOM 2578 C C . ASP B 1 16 ? -9.704 -27.819 -6.711 1 98.59 16 ASP B C 1
ATOM 2580 O O . ASP B 1 16 ? -9.638 -28.073 -5.507 1 98.59 16 ASP B O 1
ATOM 2584 N N . GLU B 1 17 ? -8.887 -28.247 -7.575 1 98.6 17 GLU B N 1
ATOM 2585 C CA . GLU B 1 17 ? -7.797 -29.142 -7.197 1 98.6 17 GLU B CA 1
ATOM 2586 C C . GLU B 1 17 ? -6.824 -28.454 -6.244 1 98.6 17 GLU B C 1
ATOM 2588 O O . GLU B 1 17 ? -6.365 -29.059 -5.273 1 98.6 17 GLU B O 1
ATOM 2593 N N . THR B 1 18 ? -6.498 -27.241 -6.593 1 98.71 18 THR B N 1
ATOM 2594 C CA . THR B 1 18 ? -5.594 -26.461 -5.755 1 98.71 18 THR B CA 1
ATOM 2595 C C . THR B 1 18 ? -6.155 -26.316 -4.343 1 98.71 18 THR B C 1
ATOM 2597 O O . THR B 1 18 ? -5.455 -26.573 -3.362 1 98.71 18 THR B O 1
ATOM 2600 N N . CYS B 1 19 ? -7.422 -25.943 -4.214 1 98.75 19 CYS B N 1
ATOM 2601 C CA . CYS B 1 19 ? -8.061 -25.773 -2.914 1 98.75 19 CYS B CA 1
ATOM 2602 C C . CYS B 1 19 ? -8.058 -27.08 -2.129 1 98.75 19 CYS B C 1
ATOM 2604 O O . CYS B 1 19 ? -7.775 -27.088 -0.93 1 98.75 19 CYS B O 1
ATOM 2606 N N . GLU B 1 20 ? -8.34 -28.131 -2.825 1 98.65 20 GLU B N 1
ATOM 2607 C CA . GLU B 1 20 ? -8.392 -29.434 -2.167 1 98.65 20 GLU B CA 1
ATOM 2608 C C . GLU B 1 20 ? -7.037 -29.806 -1.571 1 98.65 20 GLU B C 1
ATOM 2610 O O . GLU B 1 20 ? -6.955 -30.219 -0.413 1 98.65 20 GLU B O 1
ATOM 2615 N N . ILE B 1 21 ? -6.004 -29.662 -2.319 1 98.76 21 ILE B N 1
ATOM 2616 C CA . ILE B 1 21 ? -4.664 -30.024 -1.87 1 98.76 21 ILE B CA 1
ATOM 2617 C C . ILE B 1 21 ? -4.261 -29.145 -0.688 1 98.76 21 ILE B C 1
ATOM 2619 O O . ILE B 1 21 ? -3.738 -29.64 0.313 1 98.76 21 ILE B O 1
ATOM 2623 N N . LEU B 1 22 ? -4.52 -27.855 -0.765 1 98.77 22 LEU B N 1
ATOM 2624 C CA . LEU B 1 22 ? -4.131 -26.922 0.287 1 98.77 22 LEU B CA 1
ATOM 2625 C C . LEU B 1 22 ? -4.913 -27.192 1.569 1 98.77 22 LEU B C 1
ATOM 2627 O O . LEU B 1 22 ? -4.349 -27.151 2.665 1 98.77 22 LEU B O 1
ATOM 2631 N N . GLU B 1 23 ? -6.224 -27.477 1.439 1 98.74 23 GLU B N 1
ATOM 2632 C CA . GLU B 1 23 ? -7.046 -27.798 2.601 1 98.74 23 GLU B CA 1
ATOM 2633 C C . GLU B 1 23 ? -6.547 -29.06 3.299 1 98.74 23 GLU B C 1
ATOM 2635 O O . GLU B 1 23 ? -6.433 -29.094 4.526 1 98.74 23 GLU B O 1
ATOM 2640 N N . ASN B 1 24 ? -6.285 -30.04 2.477 1 98.66 24 ASN B N 1
ATOM 2641 C CA . ASN B 1 24 ? -5.816 -31.304 3.034 1 98.66 24 ASN B CA 1
ATOM 2642 C C . ASN B 1 24 ? -4.469 -31.143 3.734 1 98.66 24 ASN B C 1
ATOM 2644 O O . ASN B 1 24 ? -4.216 -31.782 4.757 1 98.66 24 ASN B O 1
ATOM 2648 N N . THR B 1 25 ? -3.652 -30.364 3.158 1 98.73 25 THR B N 1
ATOM 2649 C CA . THR B 1 25 ? -2.332 -30.144 3.739 1 98.73 25 THR B CA 1
ATOM 2650 C C . THR B 1 25 ? -2.433 -29.3 5.007 1 98.73 25 THR B C 1
ATOM 2652 O O . THR B 1 25 ? -1.75 -29.572 5.996 1 98.73 25 THR B O 1
ATOM 2655 N N . ASP B 1 26 ? -3.247 -28.265 5.018 1 98.53 26 ASP B N 1
ATOM 2656 C CA . ASP B 1 26 ? -3.464 -27.413 6.183 1 98.53 26 ASP B CA 1
ATOM 2657 C C . ASP B 1 26 ? -4.074 -28.206 7.337 1 98.53 26 ASP B C 1
ATOM 2659 O O . ASP B 1 26 ? -3.683 -28.031 8.493 1 98.53 26 ASP B O 1
ATOM 2663 N N . GLY B 1 27 ? -5.031 -29.025 7.018 1 98.1 27 GLY B N 1
ATOM 2664 C CA . GLY B 1 27 ? -5.635 -29.919 7.992 1 98.1 27 GLY B CA 1
ATOM 2665 C C . GLY B 1 27 ? -6.745 -29.266 8.794 1 98.1 27 GLY B C 1
ATOM 2666 O O . GLY B 1 27 ? -7.511 -29.95 9.475 1 98.1 27 GLY B O 1
ATOM 2667 N N . LYS B 1 28 ? -6.946 -27.994 8.803 1 97.23 28 LYS B N 1
ATOM 2668 C CA . LYS B 1 28 ? -7.964 -27.28 9.568 1 97.23 28 LYS B CA 1
ATOM 2669 C C . LYS B 1 28 ? -8.694 -26.263 8.696 1 97.23 28 LYS B C 1
ATOM 2671 O O . LYS B 1 28 ? -9.924 -26.278 8.614 1 97.23 28 LYS B O 1
ATOM 2676 N N . GLY B 1 29 ? -7.909 -25.465 8.004 1 96.8 29 GLY B N 1
ATOM 2677 C CA . GLY B 1 29 ? -8.511 -24.408 7.207 1 96.8 29 GLY B CA 1
ATOM 2678 C C . GLY B 1 29 ? -9.275 -24.929 6.005 1 96.8 29 GLY B C 1
ATOM 2679 O O . GLY B 1 29 ? -8.849 -25.89 5.36 1 96.8 29 GLY B O 1
ATOM 2680 N N . LYS B 1 30 ? -10.385 -24.309 5.74 1 97.9 30 LYS B N 1
ATOM 2681 C CA . LYS B 1 30 ? -11.184 -24.606 4.555 1 97.9 30 LYS B CA 1
ATOM 2682 C C . LYS B 1 30 ? -11.459 -23.342 3.746 1 97.9 30 LYS B C 1
ATOM 2684 O O . LYS B 1 30 ? -11.686 -22.272 4.314 1 97.9 30 LYS B O 1
ATOM 2689 N N . PHE B 1 31 ? -11.467 -23.504 2.454 1 98.28 31 PHE B N 1
ATOM 2690 C CA . PHE B 1 31 ? -11.753 -22.362 1.593 1 98.28 31 PHE B CA 1
ATOM 2691 C C . PHE B 1 31 ? -13.241 -22.037 1.602 1 98.28 31 PHE B C 1
ATOM 2693 O O . PHE B 1 31 ? -14.078 -22.928 1.439 1 98.28 31 PHE B O 1
ATOM 2700 N N . ILE B 1 32 ? -13.557 -20.822 1.812 1 97.42 32 ILE B N 1
ATOM 2701 C CA . ILE B 1 32 ? -14.916 -20.308 1.679 1 97.42 32 ILE B CA 1
ATOM 2702 C C . ILE B 1 32 ? -15.093 -19.667 0.304 1 97.42 32 ILE B C 1
ATOM 2704 O O . ILE B 1 32 ? -14.27 -18.852 -0.118 1 97.42 32 ILE B O 1
ATOM 2708 N N . GLU B 1 33 ? -16.184 -20.05 -0.324 1 97.07 33 GLU B N 1
ATOM 2709 C CA . GLU B 1 33 ? -16.437 -19.574 -1.68 1 97.07 33 GLU B CA 1
ATOM 2710 C C . GLU B 1 33 ? -17.205 -18.255 -1.668 1 97.07 33 GLU B C 1
ATOM 2712 O O . GLU B 1 33 ? -18.156 -18.091 -0.901 1 97.07 33 GLU B O 1
ATOM 2717 N N . ASP B 1 34 ? -16.797 -17.367 -2.411 1 96.29 34 ASP B N 1
ATOM 2718 C CA . ASP B 1 34 ? -17.469 -16.105 -2.703 1 96.29 34 ASP B CA 1
ATOM 2719 C C . ASP B 1 34 ? -17.638 -15.907 -4.208 1 96.29 34 ASP B C 1
ATOM 2721 O O . ASP B 1 34 ? -16.791 -15.289 -4.856 1 96.29 34 ASP B O 1
ATOM 2725 N N . ALA B 1 35 ? -18.77 -16.332 -4.702 1 96.24 35 ALA B N 1
ATOM 2726 C CA . ALA B 1 35 ? -19.077 -16.195 -6.124 1 96.24 35 ALA B CA 1
ATOM 2727 C C . ALA B 1 35 ? -19.627 -14.806 -6.434 1 96.24 35 ALA B C 1
ATOM 2729 O O . ALA B 1 35 ? -20.385 -14.24 -5.642 1 96.24 35 ALA B O 1
ATOM 2730 N N . TRP B 1 36 ? -19.382 -14.303 -7.557 1 94.48 36 TRP B N 1
ATOM 2731 C CA . TRP B 1 36 ? -19.819 -12.956 -7.907 1 94.48 36 TRP B CA 1
ATOM 2732 C C . TRP B 1 36 ? -19.987 -12.812 -9.416 1 94.48 36 TRP B C 1
ATOM 2734 O O . TRP B 1 36 ? -19.364 -13.544 -10.189 1 94.48 36 TRP B O 1
ATOM 2744 N N . ASP B 1 37 ? -20.76 -11.897 -9.778 1 94.16 37 ASP B N 1
ATOM 2745 C CA . ASP B 1 37 ? -20.985 -11.527 -11.172 1 94.16 37 ASP B CA 1
ATOM 2746 C C . ASP B 1 37 ? -20.404 -10.147 -11.475 1 94.16 37 ASP B C 1
ATOM 2748 O O . ASP B 1 37 ? -20.351 -9.284 -10.597 1 94.16 37 ASP B O 1
ATOM 2752 N N . ARG B 1 38 ? -19.921 -9.969 -12.616 1 90.73 38 ARG B N 1
ATOM 2753 C CA . ARG B 1 38 ? -19.381 -8.683 -13.046 1 90.73 38 ARG B CA 1
ATOM 2754 C C . ARG B 1 38 ? -20.404 -7.907 -13.869 1 90.73 38 ARG B C 1
ATOM 2756 O O . ARG B 1 38 ? -20.944 -8.426 -14.847 1 90.73 38 ARG B O 1
ATOM 2763 N N . PRO B 1 39 ? -20.515 -6.587 -13.514 1 84.7 39 PRO B N 1
ATOM 2764 C CA . PRO B 1 39 ? -21.319 -5.763 -14.42 1 84.7 39 PRO B CA 1
ATOM 2765 C C . PRO B 1 39 ? -20.713 -5.66 -15.818 1 84.7 39 PRO B C 1
ATOM 2767 O O . PRO B 1 39 ? -19.529 -5.346 -15.96 1 84.7 39 PRO B O 1
ATOM 2770 N N . GLY B 1 40 ? -21.292 -6.132 -16.866 1 84.21 40 GLY B N 1
ATOM 2771 C CA . GLY B 1 40 ? -20.781 -6.084 -18.227 1 84.21 40 GLY B CA 1
ATOM 2772 C C . GLY B 1 40 ? -20.557 -7.458 -18.829 1 84.21 40 GLY B C 1
ATOM 2773 O O . GLY B 1 40 ? -20.328 -7.583 -20.034 1 84.21 40 GLY B O 1
ATOM 2774 N N . GLY B 1 41 ? -20.357 -8.422 -17.822 1 91.2 41 GLY B N 1
ATOM 2775 C CA . GLY B 1 41 ? -20.32 -9.775 -18.355 1 91.2 41 GLY B CA 1
ATOM 2776 C C . GLY B 1 41 ? -19.369 -10.686 -17.602 1 91.2 41 GLY B C 1
ATOM 2777 O O . GLY B 1 41 ? -18.207 -10.337 -17.385 1 91.2 41 GLY B O 1
ATOM 2778 N N . GLY B 1 42 ? -19.894 -11.781 -17.246 1 94.55 42 GLY B N 1
ATOM 2779 C CA . GLY B 1 42 ? -19.104 -12.808 -16.586 1 94.55 42 GLY B CA 1
ATOM 2780 C C . GLY B 1 42 ? -19.074 -12.66 -15.077 1 94.55 42 GLY B C 1
ATOM 2781 O O . GLY B 1 42 ? -20.055 -12.224 -14.471 1 94.55 42 GLY B O 1
ATOM 2782 N N . GLY B 1 43 ? -17.955 -13.157 -14.525 1 95.26 43 GLY B N 1
ATOM 2783 C CA . GLY B 1 43 ? -17.812 -13.178 -13.078 1 95.26 43 GLY B CA 1
ATOM 2784 C C . GLY B 1 43 ? -16.672 -14.059 -12.603 1 95.26 43 GLY B C 1
ATOM 2785 O O . GLY B 1 43 ? -15.666 -14.212 -13.3 1 95.26 43 GLY B O 1
ATOM 2786 N N . GLY B 1 44 ? -16.751 -14.434 -11.38 1 96.1 44 GLY B N 1
ATOM 2787 C CA . GLY B 1 44 ? -15.673 -15.233 -10.818 1 96.1 44 GLY B CA 1
ATOM 2788 C C . GLY B 1 44 ? -16.034 -15.871 -9.49 1 96.1 44 GLY B C 1
ATOM 2789 O O . GLY B 1 44 ? -17.197 -15.85 -9.08 1 96.1 44 GLY B O 1
ATOM 2790 N N . LYS B 1 45 ? -15.139 -16.588 -9.042 1 97.36 45 LYS B N 1
ATOM 2791 C CA . LYS B 1 45 ? -15.241 -17.294 -7.768 1 97.36 45 LYS B CA 1
ATOM 2792 C C . LYS B 1 45 ? -13.981 -17.099 -6.929 1 97.36 45 LYS B C 1
ATOM 2794 O O . LYS B 1 45 ? -12.908 -17.587 -7.289 1 97.36 45 LYS B O 1
ATOM 2799 N N . THR B 1 46 ? -14.143 -16.31 -5.88 1 97.14 46 THR B N 1
ATOM 2800 C CA . THR B 1 46 ? -13.054 -16.161 -4.921 1 97.14 46 THR B CA 1
ATOM 2801 C C . THR B 1 46 ? -13.147 -17.221 -3.828 1 97.14 46 THR B C 1
ATOM 2803 O O . THR B 1 46 ? -14.208 -17.412 -3.23 1 97.14 46 THR B O 1
ATOM 2806 N N . ARG B 1 47 ? -12.104 -17.924 -3.634 1 98.27 47 ARG B N 1
ATOM 2807 C CA . ARG B 1 47 ? -12.009 -18.872 -2.529 1 98.27 47 ARG B CA 1
ATOM 2808 C C . ARG B 1 47 ? -10.963 -18.424 -1.512 1 98.27 47 ARG B C 1
ATOM 2810 O O . ARG B 1 47 ? -9.772 -18.366 -1.824 1 98.27 47 ARG B O 1
ATOM 2817 N N . ILE B 1 48 ? -11.42 -18.229 -0.309 1 98.1 48 ILE B N 1
ATOM 2818 C CA . ILE B 1 48 ? -10.556 -17.65 0.713 1 98.1 48 ILE B CA 1
ATOM 2819 C C . ILE B 1 48 ? -10.402 -18.629 1.875 1 98.1 48 ILE B C 1
ATOM 2821 O O . ILE B 1 48 ? -11.378 -19.247 2.307 1 98.1 48 ILE B O 1
ATOM 2825 N N . ILE B 1 49 ? -9.222 -18.823 2.348 1 98.13 49 ILE B N 1
ATOM 2826 C CA . ILE B 1 49 ? -8.932 -19.568 3.568 1 98.13 49 ILE B CA 1
ATOM 2827 C C . ILE B 1 49 ? -8.31 -18.636 4.606 1 98.13 49 ILE B C 1
ATOM 2829 O O . ILE B 1 49 ? -7.495 -17.775 4.268 1 98.13 49 ILE B O 1
ATOM 2833 N N . ALA B 1 50 ? -8.761 -18.706 5.809 1 96.6 50 ALA B N 1
ATOM 2834 C CA . ALA B 1 50 ? -8.23 -17.896 6.902 1 96.6 50 ALA B CA 1
ATOM 2835 C C . ALA B 1 50 ? -8.132 -18.71 8.19 1 96.6 50 ALA B C 1
ATOM 2837 O O . ALA B 1 50 ? -8.968 -19.579 8.447 1 96.6 50 ALA B O 1
ATOM 2838 N N . ASP B 1 51 ? -7.137 -18.406 8.959 1 96.09 51 ASP B N 1
ATOM 2839 C CA . ASP B 1 51 ? -6.966 -18.961 10.298 1 96.09 51 ASP B CA 1
ATOM 2840 C C . ASP B 1 51 ? -6.858 -20.483 10.252 1 96.09 51 ASP B C 1
ATOM 2842 O O . ASP B 1 51 ? -7.517 -21.181 11.026 1 96.09 51 ASP B O 1
ATOM 2846 N N . GLY B 1 52 ? -6.103 -20.945 9.226 1 97.95 52 GLY B N 1
ATOM 2847 C CA . GLY B 1 52 ? -5.796 -22.366 9.172 1 97.95 52 GLY B CA 1
ATOM 2848 C C . GLY B 1 52 ? -4.697 -22.776 10.134 1 97.95 52 GLY B C 1
ATOM 2849 O O . GLY B 1 52 ? -4.305 -21.997 11.006 1 97.95 52 GLY B O 1
ATOM 2850 N N . ASN B 1 53 ? -4.322 -24.024 10.031 1 98.25 53 ASN B N 1
ATOM 2851 C CA . ASN B 1 53 ? -3.218 -24.525 10.843 1 98.25 53 ASN B CA 1
ATOM 2852 C C . ASN B 1 53 ? -1.87 -24.035 10.32 1 98.25 53 ASN B C 1
ATOM 2854 O O . ASN B 1 53 ? -0.928 -23.853 11.094 1 98.25 53 ASN B O 1
ATOM 2858 N N . ILE B 1 54 ? -1.773 -23.932 8.997 1 98.77 54 ILE B N 1
ATOM 2859 C CA . ILE B 1 54 ? -0.53 -23.533 8.345 1 98.77 54 ILE B CA 1
ATOM 2860 C C . ILE B 1 54 ? -0.742 -22.226 7.585 1 98.77 54 ILE B C 1
ATOM 2862 O O . ILE B 1 54 ? 0.059 -21.296 7.702 1 98.77 54 ILE B O 1
ATOM 2866 N N . ILE B 1 55 ? -1.841 -22.124 6.877 1 98.71 55 ILE B N 1
ATOM 2867 C CA . ILE B 1 55 ? -2.149 -20.944 6.077 1 98.71 55 ILE B CA 1
ATOM 2868 C C . ILE B 1 55 ? -2.914 -19.931 6.926 1 98.71 55 ILE B C 1
ATOM 2870 O O . ILE B 1 55 ? -4.051 -20.183 7.33 1 98.71 55 ILE B O 1
ATOM 2874 N N . GLU B 1 56 ? -2.292 -18.873 7.191 1 98.41 56 GLU B N 1
ATOM 2875 C CA . GLU B 1 56 ? -2.923 -17.81 7.968 1 98.41 56 GLU B CA 1
ATOM 2876 C C . GLU B 1 56 ? -4.002 -17.099 7.156 1 98.41 56 GLU B C 1
ATOM 2878 O O . GLU B 1 56 ? -5.07 -16.778 7.68 1 98.41 56 GLU B O 1
ATOM 2883 N N . LYS B 1 57 ? -3.691 -16.858 5.878 1 98.49 57 LYS B N 1
ATOM 2884 C CA . LYS B 1 57 ? -4.62 -16.316 4.891 1 98.49 57 LYS B CA 1
ATOM 2885 C C . LYS B 1 57 ? -4.214 -16.715 3.475 1 98.49 57 LYS B C 1
ATOM 2887 O O . LYS B 1 57 ? -3.03 -16.681 3.131 1 98.49 57 LYS B O 1
ATOM 2892 N N . GLY B 1 58 ? -5.123 -17.086 2.696 1 98.46 58 GLY B N 1
ATOM 2893 C CA . GLY B 1 58 ? -4.862 -17.445 1.311 1 98.46 58 GLY B CA 1
ATOM 2894 C C . GLY B 1 58 ? -6.078 -17.294 0.417 1 98.46 58 GLY B C 1
ATOM 2895 O O . GLY B 1 58 ? -7.2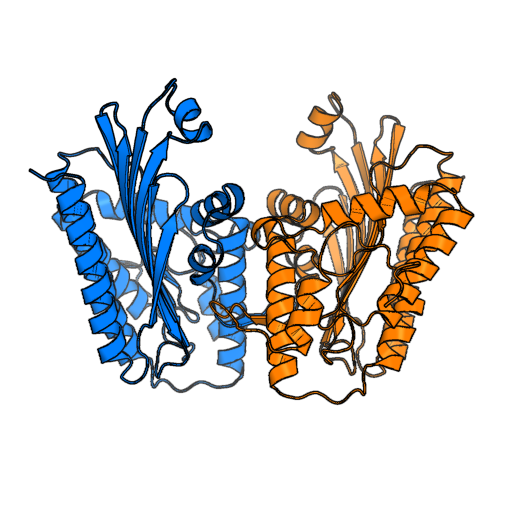11 -17.253 0.902 1 98.46 58 GLY B O 1
ATOM 2896 N N . ALA B 1 59 ? -5.823 -17.182 -0.836 1 98.55 59 ALA B N 1
ATOM 2897 C CA . ALA B 1 59 ? -6.893 -17.06 -1.823 1 98.55 59 ALA B CA 1
ATOM 2898 C C . ALA B 1 59 ? -6.565 -17.848 -3.088 1 98.55 59 ALA B C 1
ATOM 2900 O O . ALA B 1 59 ? -5.4 -17.956 -3.475 1 98.55 59 ALA B O 1
ATOM 2901 N N . VAL B 1 60 ? -7.513 -18.429 -3.654 1 98.69 60 VAL B N 1
ATOM 2902 C CA . VAL B 1 60 ? -7.5 -18.997 -4.997 1 98.69 60 VAL B CA 1
ATOM 2903 C C . VAL B 1 60 ? -8.655 -18.421 -5.814 1 98.69 60 VAL B C 1
ATOM 2905 O O . VAL B 1 60 ? -9.803 -18.846 -5.663 1 98.69 60 VAL B O 1
ATOM 2908 N N . ASN B 1 61 ? -8.325 -17.539 -6.676 1 98.02 61 ASN B N 1
ATOM 2909 C CA . ASN B 1 61 ? -9.342 -16.792 -7.409 1 98.02 61 ASN B CA 1
ATOM 2910 C C . ASN B 1 61 ? -9.501 -17.312 -8.835 1 98.02 61 ASN B C 1
ATOM 2912 O O . ASN B 1 61 ? -8.511 -17.607 -9.506 1 98.02 61 ASN B O 1
ATOM 2916 N N . PHE B 1 62 ? -10.686 -17.493 -9.208 1 98.21 62 PHE B N 1
ATOM 2917 C CA . PHE B 1 62 ? -11.04 -17.79 -10.591 1 98.21 62 PHE B CA 1
ATOM 2918 C C . PHE B 1 62 ? -11.925 -16.693 -11.17 1 98.21 62 PHE B C 1
ATOM 2920 O O . PHE B 1 62 ? -12.797 -16.161 -10.48 1 98.21 62 PHE B O 1
ATOM 2927 N N . SER B 1 63 ? -11.704 -16.338 -12.374 1 96.84 63 SER B N 1
ATOM 2928 C CA . SER B 1 63 ? -12.589 -15.393 -13.048 1 96.84 63 SER B CA 1
ATOM 2929 C C . SER B 1 63 ? -12.752 -15.742 -14.523 1 96.84 63 SER B C 1
ATOM 2931 O O . SER B 1 63 ? -11.868 -16.359 -15.121 1 96.84 63 SER B O 1
ATOM 2933 N N . ALA B 1 64 ? -13.841 -15.509 -15.068 1 97.34 64 ALA B N 1
ATOM 2934 C CA . ALA B 1 64 ? -14.173 -15.486 -16.49 1 97.34 64 ALA B CA 1
ATOM 2935 C C . ALA B 1 64 ? -15.061 -14.292 -16.827 1 97.34 64 ALA B C 1
ATOM 2937 O O . ALA B 1 64 ? -16.242 -14.268 -16.47 1 97.34 64 ALA B O 1
ATOM 2938 N N . VAL B 1 65 ? -14.498 -13.318 -17.469 1 94.72 65 VAL B N 1
ATOM 2939 C CA . VAL B 1 65 ? -15.216 -12.075 -17.73 1 94.72 65 VAL B CA 1
ATOM 2940 C C . VAL B 1 65 ? -15.188 -11.765 -19.225 1 94.72 65 VAL B C 1
ATOM 2942 O O . VAL B 1 65 ? -14.284 -12.205 -19.939 1 94.72 65 VAL B O 1
ATOM 2945 N N . TYR B 1 66 ? -16.143 -11.102 -19.697 1 94.81 66 TYR B N 1
ATOM 2946 C CA . TYR B 1 66 ? -16.237 -10.735 -21.106 1 94.81 66 TYR B CA 1
ATOM 2947 C C . TYR B 1 66 ? -17.002 -9.428 -21.279 1 94.81 66 TYR B C 1
ATOM 2949 O O . TYR B 1 66 ? -17.604 -8.923 -20.328 1 94.81 66 TYR B O 1
ATOM 2957 N N . GLY B 1 67 ? -16.859 -8.783 -22.445 1 93.72 67 GLY B N 1
ATOM 2958 C CA . GLY B 1 67 ? -17.551 -7.545 -22.765 1 93.72 67 GLY B CA 1
ATOM 2959 C C . GLY B 1 67 ? -16.793 -6.676 -23.751 1 93.72 67 GLY B C 1
ATOM 2960 O O . GLY B 1 67 ? -15.998 -7.179 -24.548 1 93.72 67 GLY B O 1
ATOM 2961 N N . GLU B 1 68 ? -17.203 -5.391 -23.678 1 90.77 68 GLU B N 1
ATOM 2962 C CA . GLU B 1 68 ? -16.505 -4.445 -24.543 1 90.77 68 GLU B CA 1
ATOM 2963 C C . GLU B 1 68 ? -15.076 -4.207 -24.063 1 90.77 68 GLU B C 1
ATOM 2965 O O . GLU B 1 68 ? -14.84 -4.031 -22.866 1 90.77 68 GLU B O 1
ATOM 2970 N N . THR B 1 69 ? -14.202 -4.227 -25.009 1 86.2 69 THR B N 1
ATOM 2971 C CA . THR B 1 69 ? -12.799 -4.039 -24.656 1 86.2 69 THR B CA 1
ATOM 2972 C C . THR B 1 69 ? -12.551 -2.613 -24.171 1 86.2 69 THR B C 1
ATOM 2974 O O . THR B 1 69 ? -12.991 -1.651 -24.803 1 86.2 69 THR B O 1
ATOM 2977 N N . PRO B 1 70 ? -11.934 -2.495 -22.989 1 79.29 70 PRO B N 1
ATOM 2978 C CA . PRO B 1 70 ? -11.598 -1.157 -22.497 1 79.29 70 PRO B CA 1
ATOM 2979 C C . PRO B 1 70 ? -10.801 -0.339 -23.511 1 79.29 70 PRO B C 1
ATOM 2981 O O . PRO B 1 70 ? -9.944 -0.883 -24.212 1 79.29 70 PRO B O 1
ATOM 2984 N N . ARG B 1 71 ? -11.019 0.955 -23.495 1 81.62 71 ARG B N 1
ATOM 2985 C CA . ARG B 1 71 ? -10.424 1.877 -24.457 1 81.62 71 ARG B CA 1
ATOM 2986 C C . ARG B 1 71 ? -8.901 1.816 -24.404 1 81.62 71 ARG B C 1
ATOM 2988 O O . ARG B 1 71 ? -8.235 1.875 -25.441 1 81.62 71 ARG B O 1
ATOM 2995 N N . LYS B 1 72 ? -8.354 1.609 -23.235 1 76.88 72 LYS B N 1
ATOM 2996 C CA . LYS B 1 72 ? -6.902 1.58 -23.08 1 76.88 72 LYS B CA 1
ATOM 2997 C C . LYS B 1 72 ? -6.286 0.442 -23.889 1 76.88 72 LYS B C 1
ATOM 2999 O O . LYS B 1 72 ? -5.211 0.6 -24.473 1 76.88 72 LYS B O 1
ATOM 3004 N N . ILE B 1 73 ? -6.919 -0.667 -23.96 1 77.94 73 ILE B N 1
ATOM 3005 C CA . ILE B 1 73 ? -6.432 -1.832 -24.69 1 77.94 73 ILE B CA 1
ATOM 3006 C C . ILE B 1 73 ? -6.649 -1.629 -26.188 1 77.94 73 ILE B C 1
ATOM 3008 O O . ILE B 1 73 ? -5.769 -1.937 -26.996 1 77.94 73 ILE B O 1
ATOM 3012 N N . LEU B 1 74 ? -7.8 -1.064 -26.464 1 86.21 74 LEU B N 1
ATOM 3013 C CA . LEU B 1 74 ? -8.105 -0.792 -27.864 1 86.21 74 LEU B CA 1
ATOM 3014 C C . LEU B 1 74 ? -7.068 0.144 -28.475 1 86.21 74 LEU B C 1
ATOM 3016 O O . LEU B 1 74 ? -6.584 -0.097 -29.584 1 86.21 74 LEU B O 1
ATOM 3020 N N . ASP B 1 75 ? -6.746 1.142 -27.688 1 84.35 75 ASP B N 1
ATOM 3021 C CA . ASP B 1 75 ? -5.772 2.126 -28.152 1 84.35 75 ASP B CA 1
ATOM 3022 C C . ASP B 1 75 ? -4.399 1.488 -28.353 1 84.35 75 ASP B C 1
ATOM 3024 O O . ASP B 1 75 ? -3.724 1.755 -29.349 1 84.35 75 ASP B O 1
ATOM 3028 N N . ALA B 1 76 ? -4.108 0.622 -27.477 1 76.29 76 ALA B N 1
ATOM 3029 C CA . ALA B 1 76 ? -2.807 -0.038 -27.535 1 76.29 76 ALA B CA 1
ATOM 3030 C C . ALA B 1 76 ? -2.717 -0.968 -28.742 1 76.29 76 ALA B C 1
ATOM 3032 O O . ALA B 1 76 ? -1.633 -1.177 -29.293 1 76.29 76 ALA B O 1
ATOM 3033 N N . LEU B 1 77 ? -3.764 -1.454 -29.131 1 82.07 77 LEU B N 1
ATOM 3034 C CA . LEU B 1 77 ? -3.79 -2.41 -30.233 1 82.07 77 LEU B CA 1
ATOM 3035 C C . LEU B 1 77 ? -4.268 -1.745 -31.519 1 82.07 77 LEU B C 1
ATOM 3037 O O . LEU B 1 77 ? -4.404 -2.407 -32.551 1 82.07 77 LEU B O 1
ATOM 3041 N N . ASN B 1 78 ? -4.561 -0.453 -31.456 1 87.59 78 ASN B N 1
ATOM 3042 C CA . ASN B 1 78 ? -5.053 0.332 -32.583 1 87.59 78 ASN B CA 1
ATOM 3043 C C . ASN B 1 78 ? -6.332 -0.264 -33.165 1 87.59 78 ASN B C 1
ATOM 3045 O O . ASN B 1 78 ? -6.434 -0.459 -34.377 1 87.59 78 ASN B O 1
ATOM 3049 N N . LEU B 1 79 ? -7.187 -0.613 -32.336 1 84.85 79 LEU B N 1
ATOM 3050 C CA . LEU B 1 79 ? -8.492 -1.139 -32.721 1 84.85 79 LEU B CA 1
ATOM 3051 C C . LEU B 1 79 ? -9.605 -0.173 -32.325 1 84.85 79 LEU B C 1
ATOM 3053 O O . LEU B 1 79 ? -9.499 0.521 -31.312 1 84.85 79 LEU B O 1
ATOM 3057 N N . ASP B 1 80 ? -10.649 -0.167 -33.12 1 85.96 80 ASP B N 1
ATOM 3058 C CA . ASP B 1 80 ? -11.791 0.691 -32.821 1 85.96 80 ASP B CA 1
ATOM 3059 C C . ASP B 1 80 ? -12.757 0.004 -31.858 1 85.96 80 ASP B C 1
ATOM 3061 O O . ASP B 1 80 ? -13.256 0.629 -30.919 1 85.96 80 ASP B O 1
ATOM 3065 N N . HIS B 1 81 ? -13.093 -1.247 -32.19 1 88.6 81 HIS B N 1
ATOM 3066 C CA . HIS B 1 81 ? -14.021 -2.006 -31.36 1 88.6 81 HIS B CA 1
ATOM 3067 C C . HIS B 1 81 ? -13.697 -3.496 -31.394 1 88.6 81 HIS B C 1
ATOM 3069 O O . HIS B 1 81 ? -13.304 -4.027 -32.435 1 88.6 81 HIS B O 1
ATOM 3075 N N . ALA B 1 82 ? -13.814 -4.089 -30.222 1 90.24 82 ALA B N 1
ATOM 3076 C CA . ALA B 1 82 ? -13.725 -5.539 -30.072 1 90.24 82 ALA B CA 1
ATOM 3077 C C . ALA B 1 82 ? -14.244 -5.981 -28.707 1 90.24 82 ALA B C 1
ATOM 3079 O O . ALA B 1 82 ? -14.11 -5.254 -27.72 1 90.24 82 ALA B O 1
ATOM 3080 N N . ASP B 1 83 ? -14.814 -7.135 -28.768 1 94.72 83 ASP B N 1
ATOM 3081 C CA . ASP B 1 83 ? -15.182 -7.733 -27.488 1 94.72 83 ASP B CA 1
ATOM 3082 C C . ASP B 1 83 ? -14.053 -8.604 -26.943 1 94.72 83 ASP B C 1
ATOM 3084 O O . ASP B 1 83 ? -13.288 -9.19 -27.712 1 94.72 83 ASP B O 1
ATOM 3088 N N . PHE B 1 84 ? -14.017 -8.63 -25.656 1 95.04 84 PHE B N 1
ATOM 3089 C CA . PHE B 1 84 ? -12.939 -9.43 -25.086 1 95.04 84 PHE B CA 1
ATOM 3090 C C . PHE B 1 84 ? -13.497 -10.545 -24.21 1 95.04 84 PHE B C 1
ATOM 3092 O O . PHE B 1 84 ? -14.671 -10.519 -23.835 1 95.04 84 PHE B O 1
ATOM 3099 N N . TYR B 1 85 ? -12.679 -11.558 -24.038 1 96.17 85 TYR B N 1
ATOM 3100 C CA . TYR B 1 85 ? -12.861 -12.649 -23.086 1 96.17 85 TYR B CA 1
ATOM 3101 C C . TYR B 1 85 ? -11.575 -12.92 -22.316 1 96.17 85 TYR B C 1
ATOM 3103 O O . TYR B 1 85 ? -10.501 -13.039 -22.91 1 96.17 85 TYR B O 1
ATOM 3111 N N . ALA B 1 86 ? -11.677 -12.877 -20.984 1 96.37 86 ALA B N 1
ATOM 3112 C CA . ALA B 1 86 ? -10.52 -13.127 -20.127 1 96.37 86 ALA B CA 1
ATOM 3113 C C . ALA B 1 86 ? -10.864 -14.115 -19.016 1 96.37 86 ALA B C 1
ATOM 3115 O O . ALA B 1 86 ? -11.932 -14.025 -18.406 1 96.37 86 ALA B O 1
ATOM 3116 N N . THR B 1 87 ? -10.012 -15.09 -18.817 1 98.21 87 THR B N 1
ATOM 3117 C CA . THR B 1 87 ? -10.209 -16.066 -17.752 1 98.21 87 THR B CA 1
ATOM 3118 C C . THR B 1 87 ? -8.873 -16.472 -17.136 1 98.21 87 THR B C 1
ATOM 3120 O O . THR B 1 87 ? -7.82 -16.287 -17.748 1 98.21 87 THR B O 1
ATOM 3123 N N . GLY B 1 88 ? -8.92 -16.88 -15.897 1 98.14 88 GLY B N 1
ATOM 3124 C CA . GLY B 1 88 ? -7.683 -17.291 -15.254 1 98.14 88 GLY B CA 1
ATOM 3125 C C . GLY B 1 88 ? -7.865 -17.673 -13.798 1 98.14 88 GLY B C 1
ATOM 3126 O O . GLY B 1 88 ? -8.964 -17.551 -13.251 1 98.14 88 GLY B O 1
ATOM 3127 N N . VAL B 1 89 ? -6.83 -18.2 -13.258 1 98.63 89 VAL B N 1
ATOM 3128 C CA . VAL B 1 89 ? -6.721 -18.533 -11.842 1 98.63 89 VAL B CA 1
ATOM 3129 C C . VAL B 1 89 ? -5.517 -17.816 -11.234 1 98.63 89 VAL B C 1
ATOM 3131 O O . VAL B 1 89 ? -4.434 -17.8 -11.822 1 98.63 89 VAL B O 1
ATOM 3134 N N . SER B 1 90 ? -5.716 -17.128 -10.181 1 98.02 90 SER B N 1
ATOM 3135 C CA . SER B 1 90 ? -4.662 -16.481 -9.407 1 98.02 90 SER B CA 1
ATOM 3136 C C . SER B 1 90 ? -4.719 -16.896 -7.94 1 98.02 90 SER B C 1
ATOM 3138 O O . SER B 1 90 ? -5.802 -16.979 -7.356 1 98.02 90 SER B O 1
ATOM 3140 N N . THR B 1 91 ? -3.593 -17.219 -7.373 1 98.25 91 THR B N 1
ATOM 3141 C CA . THR B 1 91 ? -3.598 -17.682 -5.989 1 98.25 91 THR B CA 1
ATOM 3142 C C . THR B 1 91 ? -2.422 -17.09 -5.217 1 98.25 91 THR B C 1
ATOM 3144 O O . THR B 1 91 ? -1.371 -16.808 -5.796 1 98.25 91 THR B O 1
ATOM 3147 N N . ILE B 1 92 ? -2.595 -16.882 -3.969 1 98.59 92 ILE B N 1
ATOM 3148 C CA . ILE B 1 92 ? -1.583 -16.439 -3.017 1 98.59 92 ILE B CA 1
ATOM 3149 C C . ILE B 1 92 ? -1.82 -17.106 -1.664 1 98.59 92 ILE B C 1
ATOM 3151 O O . ILE B 1 92 ? -2.966 -17.277 -1.241 1 98.59 92 ILE B O 1
ATOM 3155 N N . GLN B 1 93 ? -0.773 -17.492 -1.001 1 98.81 93 GLN B N 1
ATOM 3156 C CA . GLN B 1 93 ? -0.862 -18.111 0.317 1 98.81 93 GLN B CA 1
ATOM 3157 C C . GLN B 1 93 ? 0.095 -17.447 1.303 1 98.81 93 GLN B C 1
ATOM 3159 O O . GLN B 1 93 ? 1.306 -17.413 1.073 1 98.81 93 GLN B O 1
ATOM 3164 N N . HIS B 1 94 ? -0.422 -16.942 2.373 1 98.84 94 HIS B N 1
ATOM 3165 C CA . HIS B 1 94 ? 0.354 -16.389 3.477 1 98.84 94 HIS B CA 1
ATOM 3166 C C . HIS B 1 94 ? 0.34 -17.324 4.682 1 98.84 94 HIS B C 1
ATOM 3168 O O . HIS B 1 94 ? -0.702 -17.513 5.314 1 98.84 94 HIS B O 1
ATOM 3174 N N . PRO B 1 95 ? 1.434 -17.817 5.105 1 98.75 95 PRO B N 1
ATOM 3175 C CA . PRO B 1 95 ? 1.466 -18.793 6.196 1 98.75 95 PRO B CA 1
ATOM 3176 C C . PRO B 1 95 ? 1.651 -18.142 7.565 1 98.75 95 PRO B C 1
ATOM 3178 O O . PRO B 1 95 ? 2.031 -16.971 7.65 1 98.75 95 PRO B O 1
ATOM 3181 N N . PHE B 1 96 ? 1.4 -18.888 8.592 1 98.34 96 PHE B N 1
ATOM 3182 C CA . PHE B 1 96 ? 1.64 -18.466 9.966 1 98.34 96 PHE B CA 1
ATOM 3183 C C . PHE B 1 96 ? 3.131 -18.468 10.281 1 98.34 96 PHE B C 1
ATOM 3185 O O . PHE B 1 96 ? 3.66 -17.49 10.813 1 98.34 96 PHE B O 1
ATOM 3192 N N . ASN B 1 97 ? 3.725 -19.625 10.022 1 98.73 97 ASN B N 1
ATOM 3193 C CA . ASN B 1 97 ? 5.124 -19.825 10.385 1 98.73 97 ASN B CA 1
ATOM 3194 C C . ASN B 1 97 ? 6.057 -19.012 9.492 1 98.73 97 ASN B C 1
ATOM 3196 O O . ASN B 1 97 ? 6.014 -19.135 8.267 1 98.73 97 ASN B O 1
ATOM 3200 N N . PRO B 1 98 ? 6.948 -18.218 10.042 1 98.63 98 PRO B N 1
ATOM 3201 C CA . PRO B 1 98 ? 7.824 -17.338 9.265 1 98.63 98 PRO B CA 1
ATOM 3202 C C . PRO B 1 98 ? 8.763 -18.108 8.339 1 98.63 98 PRO B C 1
ATOM 3204 O O . PRO B 1 98 ? 9.385 -17.516 7.454 1 98.63 98 PRO B O 1
ATOM 3207 N N . PHE B 1 99 ? 8.858 -19.351 8.496 1 98.79 99 PHE B N 1
ATOM 3208 C CA . PHE B 1 99 ? 9.823 -20.12 7.72 1 98.79 99 PHE B CA 1
ATOM 3209 C C . PHE B 1 99 ? 9.148 -20.799 6.534 1 98.79 99 PHE B C 1
ATOM 3211 O O . PHE B 1 99 ? 9.821 -21.373 5.675 1 98.79 99 PHE B O 1
ATOM 3218 N N . VAL B 1 100 ? 7.836 -20.851 6.489 1 98.83 100 VAL B N 1
ATOM 3219 C CA . VAL B 1 100 ? 7.106 -21.23 5.284 1 98.83 100 VAL B CA 1
ATOM 3220 C C . VAL B 1 100 ? 6.998 -20.031 4.346 1 98.83 100 VAL B C 1
ATOM 3222 O O . VAL B 1 100 ? 6.538 -18.96 4.748 1 98.83 100 VAL B O 1
ATOM 3225 N N . PRO B 1 101 ? 7.386 -20.111 3.13 1 98.83 101 PRO B N 1
ATOM 3226 C CA . PRO B 1 101 ? 7.363 -18.954 2.232 1 98.83 101 PRO B CA 1
ATOM 3227 C C . PRO B 1 101 ? 5.955 -18.601 1.759 1 98.83 101 PRO B C 1
ATOM 3229 O O . PRO B 1 101 ? 5.066 -19.457 1.764 1 98.83 101 PRO B O 1
ATOM 3232 N N . ILE B 1 102 ? 5.728 -17.384 1.396 1 98.82 102 ILE B N 1
ATOM 3233 C CA . ILE B 1 102 ? 4.575 -16.984 0.596 1 98.82 102 ILE B CA 1
ATOM 3234 C C . ILE B 1 102 ? 4.728 -17.509 -0.829 1 98.82 102 ILE B C 1
ATOM 3236 O O . ILE B 1 102 ? 5.838 -17.553 -1.365 1 98.82 102 ILE B O 1
ATOM 3240 N N . ILE B 1 103 ? 3.669 -17.835 -1.47 1 98.82 103 ILE B N 1
ATOM 3241 C CA . ILE B 1 103 ? 3.732 -18.246 -2.869 1 98.82 103 ILE B CA 1
ATOM 3242 C C . ILE B 1 103 ? 2.575 -17.62 -3.643 1 98.82 103 ILE B C 1
ATOM 3244 O O . ILE B 1 103 ? 1.476 -17.458 -3.107 1 98.82 103 ILE B O 1
ATOM 3248 N N . HIS B 1 104 ? 2.843 -17.227 -4.817 1 98.58 104 HIS B N 1
ATOM 3249 C CA . HIS B 1 104 ? 1.881 -16.649 -5.749 1 98.58 104 HIS B CA 1
ATOM 3250 C C . HIS B 1 104 ? 1.928 -17.356 -7.099 1 98.58 104 HIS B C 1
ATOM 3252 O O . HIS B 1 104 ? 3.008 -17.681 -7.597 1 98.58 104 HIS B O 1
ATOM 3258 N N . MET B 1 105 ? 0.802 -17.643 -7.664 1 98.72 105 MET B N 1
ATOM 3259 C CA . MET B 1 105 ? 0.7 -18.207 -9.006 1 98.72 105 MET B CA 1
ATOM 3260 C C . MET B 1 105 ? -0.476 -17.601 -9.764 1 98.72 105 MET B C 1
ATOM 3262 O O . MET B 1 105 ? -1.56 -17.433 -9.203 1 98.72 105 MET B O 1
ATOM 3266 N N . ASN B 1 106 ? -0.288 -17.308 -10.959 1 98.1 106 ASN B N 1
ATOM 3267 C CA . ASN B 1 106 ? -1.31 -16.801 -11.868 1 98.1 106 ASN B CA 1
ATOM 3268 C C . ASN B 1 106 ? -1.182 -17.419 -13.258 1 98.1 106 ASN B C 1
ATOM 3270 O O . ASN B 1 106 ? -0.088 -17.463 -13.823 1 98.1 106 ASN B O 1
ATOM 3274 N N . VAL B 1 107 ? -2.226 -17.978 -13.804 1 98.79 107 VAL B N 1
ATOM 3275 C CA . VAL B 1 107 ? -2.331 -18.411 -15.193 1 98.79 107 VAL B CA 1
ATOM 3276 C C . VAL B 1 107 ? -3.608 -17.849 -15.815 1 98.79 107 VAL B C 1
ATOM 3278 O O . VAL B 1 107 ? -4.686 -17.941 -15.224 1 98.79 107 VAL B O 1
ATOM 3281 N N . ARG B 1 108 ? -3.497 -17.288 -16.951 1 98.36 108 ARG B N 1
ATOM 3282 C CA . ARG B 1 108 ? -4.648 -16.583 -17.505 1 98.36 108 ARG B CA 1
ATOM 3283 C C . ARG B 1 108 ? -4.662 -16.67 -19.028 1 98.36 108 ARG B C 1
ATOM 3285 O O . ARG B 1 108 ? -3.637 -16.961 -19.648 1 98.36 108 ARG B O 1
ATOM 3292 N N . TYR B 1 109 ? -5.796 -16.462 -19.64 1 98.42 109 TYR B N 1
ATOM 3293 C CA . TYR B 1 109 ? -6.071 -16.454 -21.072 1 98.42 109 TYR B CA 1
ATOM 3294 C C . TYR B 1 109 ? -6.882 -15.225 -21.466 1 98.42 109 TYR B C 1
ATOM 3296 O O . TYR B 1 109 ? -7.809 -14.831 -20.754 1 98.42 109 TYR B O 1
ATOM 3304 N N . PHE B 1 110 ? -6.513 -14.621 -22.561 1 96.65 110 PHE B N 1
ATOM 3305 C CA . PHE B 1 110 ? -7.19 -13.453 -23.112 1 96.65 110 PHE B CA 1
ATOM 3306 C C . PHE B 1 110 ? -7.456 -13.634 -24.601 1 96.65 110 PHE B C 1
ATOM 3308 O O . PHE B 1 110 ? -6.603 -14.142 -25.333 1 96.65 110 PHE B O 1
ATOM 3315 N N . GLU B 1 111 ? -8.626 -13.263 -25.039 1 96.59 111 GLU B N 1
ATOM 3316 C CA . GLU B 1 111 ? -8.927 -13.265 -26.468 1 96.59 111 GLU B CA 1
ATOM 3317 C C . GLU B 1 111 ? -9.884 -12.133 -26.832 1 96.59 111 GLU B C 1
ATOM 3319 O O . GLU B 1 111 ? -10.628 -11.644 -25.979 1 96.59 111 GLU B O 1
ATOM 3324 N N . MET B 1 112 ? -9.851 -11.763 -28.014 1 94.96 112 MET B N 1
ATOM 3325 C CA . MET B 1 112 ? -10.736 -10.736 -28.557 1 94.96 112 MET B CA 1
ATOM 3326 C C . MET B 1 112 ? -11.481 -11.253 -29.784 1 94.96 112 MET B C 1
ATOM 3328 O O . MET B 1 112 ? -11.06 -12.23 -30.405 1 94.96 112 MET B O 1
ATOM 3332 N N . SER B 1 113 ? -12.493 -10.53 -30.102 1 94.47 113 SER B N 1
ATOM 3333 C CA . SER B 1 113 ? -13.355 -10.938 -31.207 1 94.47 113 SER B CA 1
ATOM 3334 C C . SER B 1 113 ? -12.647 -10.781 -32.548 1 94.47 113 SER B C 1
ATOM 3336 O O . SER B 1 113 ? -13.105 -11.31 -33.563 1 94.47 113 SER B O 1
ATOM 3338 N N . ASP B 1 114 ? -11.586 -10.072 -32.582 1 92.2 114 ASP B N 1
ATOM 3339 C CA . ASP B 1 114 ? -10.87 -9.88 -33.839 1 92.2 114 ASP B CA 1
ATOM 3340 C C . ASP B 1 114 ? -9.878 -11.015 -34.086 1 92.2 114 ASP B C 1
ATOM 3342 O O . ASP B 1 114 ? -9.144 -11.001 -35.076 1 92.2 114 ASP B O 1
ATOM 3346 N N . GLY B 1 115 ? -9.819 -11.902 -33.136 1 92.44 115 GLY B N 1
ATOM 3347 C CA . GLY B 1 115 ? -8.957 -13.058 -33.323 1 92.44 115 GLY B CA 1
ATOM 3348 C C . GLY B 1 115 ? -7.683 -12.991 -32.504 1 92.44 115 GLY B C 1
ATOM 3349 O O . GLY B 1 115 ? -6.968 -13.987 -32.375 1 92.44 115 GLY B O 1
ATOM 3350 N N . THR B 1 116 ? -7.467 -11.876 -31.857 1 94.23 116 THR B N 1
ATOM 3351 C CA . THR B 1 116 ? -6.295 -11.718 -31.003 1 94.23 116 THR B CA 1
ATOM 3352 C C . THR B 1 116 ? -6.425 -12.571 -29.744 1 94.23 116 THR B C 1
ATOM 3354 O O . THR B 1 116 ? -7.498 -12.637 -29.141 1 94.23 116 THR B O 1
ATOM 3357 N N . TRP B 1 117 ? -5.298 -13.263 -29.401 1 96.57 117 TRP B N 1
ATOM 3358 C CA . TRP B 1 117 ? -5.314 -14.036 -28.163 1 96.57 117 TRP B CA 1
ATOM 3359 C C . TRP B 1 117 ? -3.908 -14.175 -27.59 1 96.57 117 TRP B C 1
ATOM 3361 O O . TRP B 1 117 ? -2.919 -14.068 -28.32 1 96.57 117 TRP B O 1
ATOM 3371 N N . TRP B 1 118 ? -3.788 -14.365 -26.306 1 97.64 118 TRP B N 1
ATOM 3372 C CA . TRP B 1 118 ? -2.52 -14.719 -25.675 1 97.64 118 TRP B CA 1
ATOM 3373 C C . TRP B 1 118 ? -2.751 -15.348 -24.305 1 97.64 118 TRP B C 1
ATOM 3375 O O . TRP B 1 118 ? -3.86 -15.292 -23.769 1 97.64 118 TRP B O 1
ATOM 3385 N N . PHE B 1 119 ? -1.751 -16.048 -23.848 1 98.63 119 PHE B N 1
ATOM 3386 C CA . PHE B 1 119 ? -1.699 -16.522 -22.47 1 98.63 119 PHE B CA 1
ATOM 3387 C C . PHE B 1 119 ? -0.732 -15.68 -21.645 1 98.63 119 PHE B C 1
ATOM 3389 O O . PHE B 1 119 ? 0.205 -15.091 -22.187 1 98.63 119 PHE B O 1
ATOM 3396 N N . GLY B 1 120 ? -0.985 -15.606 -20.368 1 98.24 120 GLY B N 1
ATOM 3397 C CA . GLY B 1 120 ? -0.086 -15.048 -19.37 1 98.24 120 GLY B CA 1
ATOM 3398 C C . GLY B 1 120 ? -0.051 -15.85 -18.083 1 98.24 120 GLY B C 1
ATOM 3399 O O . GLY B 1 120 ? -0.895 -16.722 -17.866 1 98.24 120 GLY B O 1
ATOM 3400 N N . GLY B 1 121 ? 0.958 -15.524 -17.341 1 98.13 121 GLY B N 1
ATOM 3401 C CA . GLY B 1 121 ? 1.027 -16.232 -16.073 1 98.13 121 GLY B CA 1
ATOM 3402 C C . GLY B 1 121 ? 2.387 -16.135 -15.409 1 98.13 121 GLY B C 1
ATOM 3403 O O . GLY B 1 121 ? 3.179 -15.246 -15.73 1 98.13 121 GLY B O 1
ATOM 3404 N N . GLY B 1 122 ? 2.505 -16.969 -14.399 1 98 122 GLY B N 1
ATOM 3405 C CA . GLY B 1 122 ? 3.736 -17.045 -13.63 1 98 122 GLY B CA 1
ATOM 3406 C C . GLY B 1 122 ? 3.538 -17.628 -12.243 1 98 122 GLY B C 1
ATOM 3407 O O . GLY B 1 122 ? 2.409 -17.916 -11.84 1 98 122 GLY B O 1
ATOM 3408 N N . ILE B 1 123 ? 4.601 -17.9 -11.659 1 98.72 123 ILE B N 1
ATOM 3409 C CA . ILE B 1 123 ? 4.666 -18.384 -10.285 1 98.72 123 ILE B CA 1
ATOM 3410 C C . ILE B 1 123 ? 5.926 -17.848 -9.609 1 98.72 123 ILE B C 1
ATOM 3412 O O . ILE B 1 123 ? 6.99 -17.781 -10.228 1 98.72 123 ILE B O 1
ATOM 3416 N N . ASP B 1 124 ? 5.773 -17.391 -8.45 1 98.68 124 ASP B N 1
ATOM 3417 C CA . ASP B 1 124 ? 6.925 -16.867 -7.723 1 98.68 124 ASP B CA 1
ATOM 3418 C C . ASP B 1 124 ? 6.854 -17.233 -6.242 1 98.68 124 ASP B C 1
ATOM 3420 O O . ASP B 1 124 ? 5.773 -17.506 -5.716 1 98.68 124 ASP B O 1
ATOM 3424 N N . LEU B 1 125 ? 7.977 -17.291 -5.632 1 98.83 125 LEU B N 1
ATOM 3425 C CA . LEU B 1 125 ? 8.154 -17.671 -4.234 1 98.83 125 LEU B CA 1
ATOM 3426 C C . LEU B 1 125 ? 8.749 -16.52 -3.43 1 98.83 125 LEU B C 1
ATOM 3428 O O . LEU B 1 125 ? 9.755 -15.931 -3.832 1 98.83 125 LEU B O 1
ATOM 3432 N N . THR B 1 126 ? 8.128 -16.231 -2.28 1 98.8 126 THR B N 1
ATOM 3433 C CA . THR B 1 126 ? 8.549 -15.108 -1.45 1 98.8 126 THR B CA 1
ATOM 3434 C C . THR B 1 126 ? 8.786 -15.559 -0.011 1 98.8 126 THR B C 1
ATOM 3436 O O . THR B 1 126 ? 7.901 -15.435 0.838 1 98.8 126 THR B O 1
ATOM 3439 N N . PRO B 1 127 ? 9.977 -16.033 0.287 1 98.75 127 PRO B N 1
ATOM 3440 C CA . PRO B 1 127 ? 10.298 -16.41 1.666 1 98.75 127 PRO B CA 1
ATOM 3441 C C . PRO B 1 127 ? 10.516 -15.201 2.572 1 98.75 127 PRO B C 1
ATOM 3443 O O . PRO B 1 127 ? 11.052 -14.182 2.13 1 98.75 127 PRO B O 1
ATOM 3446 N N . HIS B 1 128 ? 10.093 -15.378 3.819 1 98.68 128 HIS B N 1
ATOM 3447 C CA . HIS B 1 128 ? 10.496 -14.393 4.815 1 98.68 128 HIS B CA 1
ATOM 3448 C C . HIS B 1 128 ? 11.969 -14.547 5.179 1 98.68 128 HIS B C 1
ATOM 3450 O O . HIS B 1 128 ? 12.669 -13.554 5.387 1 98.68 128 HIS B O 1
ATOM 3456 N N . TYR B 1 129 ? 12.378 -15.7 5.283 1 98.63 129 TYR B N 1
ATOM 3457 C CA . TYR B 1 129 ? 13.777 -16.104 5.37 1 98.63 129 TYR B CA 1
ATOM 3458 C C . TYR B 1 129 ? 14.177 -16.947 4.165 1 98.63 129 TYR B C 1
ATOM 3460 O O . TYR B 1 129 ? 13.603 -18.013 3.927 1 98.63 129 TYR B O 1
ATOM 3468 N N . VAL B 1 130 ? 15.155 -16.486 3.453 1 98.31 130 VAL B N 1
ATOM 3469 C CA . VAL B 1 130 ? 15.566 -17.233 2.269 1 98.31 130 VAL B CA 1
ATOM 3470 C C . VAL B 1 130 ? 16.303 -18.502 2.689 1 98.31 130 VAL B C 1
ATOM 3472 O O . VAL B 1 130 ? 17.262 -18.444 3.463 1 98.31 130 VAL B O 1
ATOM 3475 N N . ASN B 1 131 ? 15.821 -19.554 2.32 1 97.48 131 ASN B N 1
ATOM 3476 C CA . ASN B 1 131 ? 16.484 -20.852 2.375 1 97.48 131 ASN B CA 1
ATOM 3477 C C . ASN B 1 131 ? 17.019 -21.267 1.008 1 97.48 131 ASN B C 1
ATOM 3479 O O . ASN B 1 131 ? 16.244 -21.54 0.09 1 97.48 131 ASN B O 1
ATOM 3483 N N . ILE B 1 132 ? 18.248 -21.384 0.864 1 97.27 132 ILE B N 1
ATOM 3484 C CA . ILE B 1 132 ? 18.906 -21.586 -0.422 1 97.27 132 ILE B CA 1
ATOM 3485 C C . ILE B 1 132 ? 18.472 -22.922 -1.02 1 97.27 132 ILE B C 1
ATOM 3487 O O . ILE B 1 132 ? 18.234 -23.022 -2.226 1 97.27 132 ILE B O 1
ATOM 3491 N N . GLU B 1 133 ? 18.356 -23.901 -0.224 1 97.35 133 GLU B N 1
ATOM 3492 C CA . GLU B 1 133 ? 17.95 -25.216 -0.713 1 97.35 133 GLU B CA 1
ATOM 3493 C C . GLU B 1 133 ? 16.523 -25.188 -1.251 1 97.35 133 GLU B C 1
ATOM 3495 O O . GLU B 1 133 ? 16.232 -25.791 -2.286 1 97.35 133 GLU B O 1
ATOM 3500 N N . ASP B 1 134 ? 15.63 -24.553 -0.567 1 98.13 134 ASP B N 1
ATOM 3501 C CA . ASP B 1 134 ? 14.249 -24.422 -1.021 1 98.13 134 ASP B CA 1
ATOM 3502 C C . ASP B 1 134 ? 14.175 -23.657 -2.341 1 98.13 134 ASP B C 1
ATOM 3504 O O . ASP B 1 134 ? 13.423 -24.034 -3.242 1 98.13 134 ASP B O 1
ATOM 3508 N N . ALA B 1 135 ? 14.947 -22.576 -2.41 1 98.35 135 ALA B N 1
ATOM 3509 C CA . ALA B 1 135 ? 14.981 -21.777 -3.632 1 98.35 135 ALA B CA 1
ATOM 3510 C C . ALA B 1 135 ? 15.492 -22.6 -4.811 1 98.35 135 ALA B C 1
ATOM 3512 O O . ALA B 1 135 ? 14.938 -22.533 -5.911 1 98.35 135 ALA B O 1
ATOM 3513 N N . ARG B 1 136 ? 16.518 -23.318 -4.568 1 98.37 136 ARG B N 1
ATOM 3514 C CA . ARG B 1 136 ? 17.077 -24.177 -5.606 1 98.37 136 ARG B CA 1
ATOM 3515 C C . ARG B 1 136 ? 16.055 -25.21 -6.071 1 98.37 136 ARG B C 1
ATOM 3517 O O . ARG B 1 136 ? 15.88 -25.421 -7.273 1 98.37 136 ARG B O 1
ATOM 3524 N N . GLU B 1 137 ? 15.442 -25.841 -5.153 1 98.22 137 GLU B N 1
ATOM 3525 C CA . GLU B 1 137 ? 14.425 -26.832 -5.493 1 98.22 137 GLU B CA 1
ATOM 3526 C C . GLU B 1 137 ? 13.305 -26.21 -6.324 1 98.22 137 GLU B C 1
ATOM 3528 O O . GLU B 1 137 ? 12.872 -26.788 -7.322 1 98.22 137 GLU B O 1
ATOM 3533 N N . PHE B 1 138 ? 12.816 -25.088 -5.939 1 98.77 138 PHE B N 1
ATOM 3534 C CA . PHE B 1 138 ? 11.755 -24.366 -6.632 1 98.77 138 PHE B CA 1
ATOM 3535 C C . PHE B 1 138 ? 12.149 -24.079 -8.076 1 98.77 138 PHE B C 1
ATOM 3537 O O . PHE B 1 138 ? 11.398 -24.388 -9.003 1 98.77 138 PHE B O 1
ATOM 3544 N N . HIS B 1 139 ? 13.305 -23.54 -8.254 1 98.69 139 HIS B N 1
ATOM 3545 C CA . HIS B 1 139 ? 13.758 -23.134 -9.58 1 98.69 139 HIS B CA 1
ATOM 3546 C C . HIS B 1 139 ? 14.113 -24.345 -10.436 1 98.69 139 HIS B C 1
ATOM 3548 O O . HIS B 1 139 ? 13.948 -24.318 -11.657 1 98.69 139 HIS B O 1
ATOM 3554 N N . THR B 1 140 ? 14.586 -25.385 -9.784 1 98.56 140 THR B N 1
ATOM 3555 C CA . THR B 1 140 ? 14.834 -26.616 -10.525 1 98.56 140 THR B CA 1
ATOM 3556 C C . THR B 1 140 ? 13.534 -27.175 -11.097 1 98.56 140 THR B C 1
ATOM 3558 O O . THR B 1 140 ? 13.484 -27.575 -12.261 1 98.56 140 THR B O 1
ATOM 3561 N N . GLU B 1 141 ? 12.491 -27.189 -10.321 1 98.45 141 GLU B N 1
ATOM 3562 C CA . GLU B 1 141 ? 11.192 -27.66 -10.793 1 98.45 141 GLU B CA 1
ATOM 3563 C C . GLU B 1 141 ? 10.641 -26.752 -11.889 1 98.45 141 GLU B C 1
ATOM 3565 O O . GLU B 1 141 ? 10.066 -27.232 -12.868 1 98.45 141 GLU B O 1
ATOM 3570 N N . LEU B 1 142 ? 10.824 -25.462 -11.757 1 98.65 142 LEU B N 1
ATOM 3571 C CA . LEU B 1 142 ? 10.367 -24.507 -12.761 1 98.65 142 LEU B CA 1
ATOM 3572 C C . LEU B 1 142 ? 11.086 -24.726 -14.087 1 98.65 142 LEU B C 1
ATOM 3574 O O . LEU B 1 142 ? 10.461 -24.695 -15.15 1 98.65 142 LEU B O 1
ATOM 3578 N N . GLU B 1 143 ? 12.385 -24.897 -13.957 1 98.51 143 GLU B N 1
ATOM 3579 C CA . GLU B 1 143 ? 13.153 -25.141 -15.175 1 98.51 143 GLU B CA 1
ATOM 3580 C C . GLU B 1 143 ? 12.675 -26.405 -15.885 1 98.51 143 GLU B C 1
ATOM 3582 O O . GLU B 1 143 ? 12.556 -26.427 -17.111 1 98.51 143 GLU B O 1
ATOM 3587 N N . ALA B 1 144 ? 12.443 -27.439 -15.132 1 98.61 144 ALA B N 1
ATOM 3588 C CA . ALA B 1 144 ? 11.977 -28.697 -15.71 1 98.61 144 ALA B CA 1
ATOM 3589 C C . ALA B 1 144 ? 10.652 -28.506 -16.444 1 98.61 144 ALA B C 1
ATOM 3591 O O . ALA B 1 144 ? 10.477 -29 -17.56 1 98.61 144 ALA B O 1
ATOM 3592 N N . VAL B 1 145 ? 9.695 -27.796 -15.845 1 98.61 145 VAL B N 1
ATOM 3593 C CA . VAL B 1 145 ? 8.4 -27.524 -16.458 1 98.61 145 VAL B CA 1
ATOM 3594 C C . VAL B 1 145 ? 8.595 -26.742 -17.755 1 98.61 145 VAL B C 1
ATOM 3596 O O . VAL B 1 145 ? 8.008 -27.079 -18.785 1 98.61 145 VAL B O 1
ATOM 3599 N N . CYS B 1 146 ? 9.445 -25.732 -17.697 1 98.67 146 CYS B N 1
ATOM 3600 C CA . CYS B 1 146 ? 9.683 -24.881 -18.858 1 98.67 146 CYS B CA 1
ATOM 3601 C C . CYS B 1 146 ? 10.343 -25.667 -19.984 1 98.67 146 CYS B C 1
ATOM 3603 O O . CYS B 1 146 ? 9.9 -25.606 -21.132 1 98.67 146 CYS B O 1
ATOM 3605 N N . ARG B 1 147 ? 11.336 -26.436 -19.668 1 98.03 147 ARG B N 1
ATOM 3606 C CA . ARG B 1 147 ? 12.141 -27.135 -20.666 1 98.03 147 ARG B CA 1
ATOM 3607 C C . ARG B 1 147 ? 11.322 -28.209 -21.375 1 98.03 147 ARG B C 1
ATOM 3609 O O . ARG B 1 147 ? 11.592 -28.541 -22.531 1 98.03 147 ARG B O 1
ATOM 3616 N N . LYS B 1 148 ? 10.342 -28.708 -20.732 1 98.26 148 LYS B N 1
ATOM 3617 C CA . LYS B 1 148 ? 9.433 -29.673 -21.344 1 98.26 148 LYS B CA 1
ATOM 3618 C C . LYS B 1 148 ? 8.73 -29.0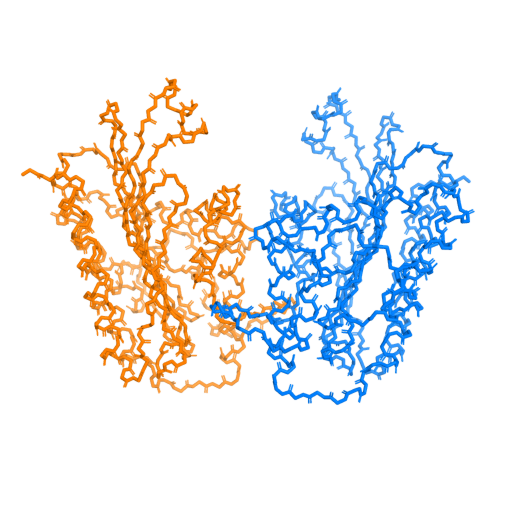73 -22.558 1 98.26 148 LYS B C 1
ATOM 3620 O O . LYS B 1 148 ? 8.321 -29.799 -23.467 1 98.26 148 LYS B O 1
ATOM 3625 N N . HIS B 1 149 ? 8.607 -27.782 -22.595 1 98.32 149 HIS B N 1
ATOM 3626 C CA . HIS B 1 149 ? 7.794 -27.13 -23.615 1 98.32 149 HIS B CA 1
ATOM 3627 C C . HIS B 1 149 ? 8.654 -26.288 -24.551 1 98.32 149 HIS B C 1
ATOM 3629 O O . HIS B 1 149 ? 8.342 -26.155 -25.736 1 98.32 149 HIS B O 1
ATOM 3635 N N . ASP B 1 150 ? 9.708 -25.675 -24.012 1 98.06 150 ASP B N 1
ATOM 3636 C CA . ASP B 1 150 ? 10.646 -24.842 -24.758 1 98.06 150 ASP B CA 1
ATOM 3637 C C . ASP B 1 150 ? 11.95 -24.656 -23.985 1 98.06 150 ASP B C 1
ATOM 3639 O O . ASP B 1 150 ? 11.936 -24.224 -22.83 1 98.06 150 ASP B O 1
ATOM 3643 N N . PRO B 1 151 ? 13.029 -24.933 -24.572 1 97.63 151 PRO B N 1
ATOM 3644 C CA . PRO B 1 151 ? 14.308 -24.849 -23.863 1 97.63 151 PRO B CA 1
ATOM 3645 C C . PRO B 1 151 ? 14.635 -23.43 -23.403 1 97.63 151 PRO B C 1
ATOM 3647 O O . PRO B 1 151 ? 15.442 -23.244 -22.488 1 97.63 151 PRO B O 1
ATOM 3650 N N . ASP B 1 152 ? 13.981 -22.434 -23.997 1 97.69 152 ASP B N 1
ATOM 3651 C CA . ASP B 1 152 ? 14.344 -21.049 -23.714 1 97.69 152 ASP B CA 1
ATOM 3652 C C . ASP B 1 152 ? 13.401 -20.433 -22.683 1 97.69 152 ASP B C 1
ATOM 3654 O O . ASP B 1 152 ? 13.665 -19.348 -22.162 1 97.69 152 ASP B O 1
ATOM 3658 N N . TYR B 1 153 ? 12.333 -21.092 -22.336 1 98.6 153 TYR B N 1
ATOM 3659 C CA . TYR B 1 153 ? 11.279 -20.495 -21.522 1 98.6 153 TYR B CA 1
ATOM 3660 C C . TYR B 1 153 ? 11.796 -20.145 -20.132 1 98.6 153 TYR B C 1
ATOM 3662 O O . TYR B 1 153 ? 11.532 -19.054 -19.621 1 98.6 153 TYR B O 1
ATOM 3670 N N . TYR B 1 154 ? 12.548 -21.017 -19.57 1 98.42 154 TYR B N 1
ATOM 3671 C CA . TYR B 1 154 ? 12.98 -20.76 -18.2 1 98.42 154 TYR B CA 1
ATOM 3672 C C . TYR B 1 154 ? 13.862 -19.52 -18.131 1 98.42 154 TYR B C 1
ATOM 3674 O O . TYR B 1 154 ? 13.628 -18.629 -17.311 1 98.42 154 TYR B O 1
ATOM 3682 N N . ASP B 1 155 ? 14.889 -19.46 -18.968 1 97.58 155 ASP B N 1
ATOM 3683 C CA . ASP B 1 155 ? 15.815 -18.332 -18.935 1 97.58 155 ASP B CA 1
ATOM 3684 C C . ASP B 1 155 ? 15.09 -17.018 -19.216 1 97.58 155 ASP B C 1
ATOM 3686 O O . ASP B 1 155 ? 15.299 -16.025 -18.516 1 97.58 155 ASP B O 1
ATOM 3690 N N . LYS B 1 156 ? 14.24 -17.117 -20.205 1 98.23 156 LYS B N 1
ATOM 3691 C CA . LYS B 1 156 ? 13.494 -15.928 -20.607 1 98.23 156 LYS B CA 1
ATOM 3692 C C . LYS B 1 156 ? 12.544 -15.475 -19.502 1 98.23 156 LYS B C 1
ATOM 3694 O O . LYS B 1 156 ? 12.534 -14.301 -19.128 1 98.23 156 LYS B O 1
ATOM 3699 N N . PHE B 1 157 ? 11.799 -16.327 -18.979 1 98.76 157 PHE B N 1
ATOM 3700 C CA . PHE B 1 157 ? 10.725 -15.976 -18.058 1 98.76 157 PHE B CA 1
ATOM 3701 C C . PHE B 1 157 ? 11.272 -15.733 -16.656 1 98.76 157 PHE B C 1
ATOM 3703 O O . PHE B 1 157 ? 10.713 -14.942 -15.894 1 98.76 157 PHE B O 1
ATOM 3710 N N . LYS B 1 158 ? 12.376 -16.403 -16.268 1 98.62 158 LYS B N 1
ATOM 3711 C CA . LYS B 1 158 ? 13.043 -16.138 -14.997 1 98.62 158 LYS B CA 1
ATOM 3712 C C . LYS B 1 158 ? 13.586 -14.713 -14.947 1 98.62 158 LYS B C 1
ATOM 3714 O O . LYS B 1 158 ? 13.425 -14.017 -13.942 1 98.62 158 LYS B O 1
ATOM 3719 N N . THR B 1 159 ? 14.202 -14.302 -16.025 1 98.3 159 THR B N 1
ATOM 3720 C CA . THR B 1 159 ? 14.704 -12.935 -16.115 1 98.3 159 THR B CA 1
ATOM 3721 C C . THR B 1 159 ? 13.559 -11.931 -16.005 1 98.3 159 THR B C 1
ATOM 3723 O O . THR B 1 159 ? 13.667 -10.935 -15.287 1 98.3 159 THR B O 1
ATOM 3726 N N . TRP B 1 160 ? 12.481 -12.266 -16.703 1 98.54 160 TRP B N 1
ATOM 3727 C CA . TRP B 1 160 ? 11.308 -11.4 -16.657 1 98.54 160 TRP B CA 1
ATOM 3728 C C . TRP B 1 160 ? 10.751 -11.312 -15.24 1 98.54 160 TRP B C 1
ATOM 3730 O O . TRP B 1 160 ? 10.369 -10.232 -14.782 1 98.54 160 TRP B O 1
ATOM 3740 N N . ALA B 1 161 ? 10.724 -12.417 -14.579 1 98.47 161 ALA B N 1
ATOM 3741 C CA . ALA B 1 161 ? 10.221 -12.45 -13.208 1 98.47 161 ALA B CA 1
ATOM 3742 C C . ALA B 1 161 ? 11.092 -11.603 -12.284 1 98.47 161 ALA B C 1
ATOM 3744 O O . ALA B 1 161 ? 10.579 -10.866 -11.439 1 98.47 161 ALA B O 1
ATOM 3745 N N . ASP B 1 162 ? 12.394 -11.677 -12.434 1 98 162 ASP B N 1
ATOM 3746 C CA . ASP B 1 162 ? 13.316 -10.898 -11.613 1 98 162 ASP B CA 1
ATOM 3747 C C . ASP B 1 162 ? 13.08 -9.4 -11.793 1 98 162 ASP B C 1
ATOM 3749 O O . ASP B 1 162 ? 13.168 -8.633 -10.832 1 98 162 ASP B O 1
ATOM 3753 N N . ASP B 1 163 ? 12.774 -9.053 -12.961 1 98 163 ASP B N 1
ATOM 3754 C CA . ASP B 1 163 ? 12.537 -7.642 -13.252 1 98 163 ASP B CA 1
ATOM 3755 C C . ASP B 1 163 ? 11.162 -7.202 -12.754 1 98 163 ASP B C 1
ATOM 3757 O O . ASP B 1 163 ? 11.015 -6.108 -12.206 1 98 163 ASP B O 1
ATOM 3761 N N . TYR B 1 164 ? 10.216 -8.061 -12.977 1 97.8 164 TYR B N 1
ATOM 3762 C CA . TYR B 1 164 ? 8.833 -7.715 -12.671 1 97.8 164 TYR B CA 1
ATOM 3763 C C . TYR B 1 164 ? 8.623 -7.586 -11.167 1 97.8 164 TYR B C 1
ATOM 3765 O O . TYR B 1 164 ? 7.95 -6.662 -10.704 1 97.8 164 TYR B O 1
ATOM 3773 N N . PHE B 1 165 ? 9.16 -8.517 -10.424 1 97.97 165 PHE B N 1
ATOM 3774 C CA . PHE B 1 165 ? 8.892 -8.567 -8.991 1 97.97 165 PHE B CA 1
ATOM 3775 C C . PHE B 1 165 ? 9.953 -7.796 -8.215 1 97.97 165 PHE B C 1
ATOM 3777 O O . PHE B 1 165 ? 10.188 -8.07 -7.036 1 97.97 165 PHE B O 1
ATOM 3784 N N . TYR B 1 166 ? 10.628 -6.892 -8.865 1 97.9 166 TYR B N 1
ATOM 3785 C CA . TYR B 1 166 ? 11.602 -6.008 -8.237 1 97.9 166 TYR B CA 1
ATOM 3786 C C . TYR B 1 166 ? 10.913 -4.824 -7.568 1 97.9 166 TYR B C 1
ATOM 3788 O O . TYR B 1 166 ? 10.068 -4.164 -8.177 1 97.9 166 TYR B O 1
ATOM 3796 N N . VAL B 1 167 ? 11.187 -4.635 -6.289 1 97.11 167 VAL B N 1
ATOM 3797 C CA . VAL B 1 167 ? 10.698 -3.478 -5.547 1 97.11 167 VAL B CA 1
ATOM 3798 C C . VAL B 1 167 ? 11.673 -2.313 -5.704 1 97.11 167 VAL B C 1
ATOM 3800 O O . VAL B 1 167 ? 12.601 -2.161 -4.905 1 97.11 167 VAL B O 1
ATOM 3803 N N . LYS B 1 168 ? 11.411 -1.453 -6.552 1 95.84 168 LYS B N 1
ATOM 3804 C CA . LYS B 1 168 ? 12.373 -0.479 -7.06 1 95.84 168 LYS B CA 1
ATOM 3805 C C . LYS B 1 168 ? 12.856 0.448 -5.949 1 95.84 168 LYS B C 1
ATOM 3807 O O . LYS B 1 168 ? 14.061 0.645 -5.778 1 95.84 168 LYS B O 1
ATOM 3812 N N . HIS B 1 169 ? 11.942 0.95 -5.102 1 95.12 169 HIS B N 1
ATOM 3813 C CA . HIS B 1 169 ? 12.321 1.96 -4.12 1 95.12 169 HIS B CA 1
ATOM 3814 C C . HIS B 1 169 ? 13.025 1.328 -2.924 1 95.12 169 HIS B C 1
ATOM 3816 O O . HIS B 1 169 ? 13.62 2.033 -2.106 1 95.12 169 HIS B O 1
ATOM 3822 N N . ARG B 1 170 ? 12.985 0.032 -2.832 1 96.24 170 ARG B N 1
ATOM 3823 C CA . ARG B 1 170 ? 13.706 -0.69 -1.789 1 96.24 170 ARG B CA 1
ATOM 3824 C C . ARG B 1 170 ? 14.996 -1.294 -2.333 1 96.24 170 ARG B C 1
ATOM 3826 O O . ARG B 1 170 ? 15.84 -1.763 -1.566 1 96.24 170 ARG B O 1
ATOM 3833 N N . LYS B 1 171 ? 15.115 -1.35 -3.623 1 95.41 171 LYS B N 1
ATOM 3834 C CA . LYS B 1 171 ? 16.258 -1.951 -4.305 1 95.41 171 LYS B CA 1
ATOM 3835 C C . LYS B 1 171 ? 16.424 -3.416 -3.913 1 95.41 171 LYS B C 1
ATOM 3837 O O . LYS B 1 171 ? 17.528 -3.854 -3.583 1 95.41 171 LYS B O 1
ATOM 3842 N N . GLU B 1 172 ? 15.363 -4.157 -3.894 1 97.69 172 GLU B N 1
ATOM 3843 C CA . GLU B 1 172 ? 15.359 -5.591 -3.621 1 97.69 172 GLU B CA 1
ATOM 3844 C C . GLU B 1 172 ? 14.259 -6.3 -4.406 1 97.69 172 GLU B C 1
ATOM 3846 O O . GLU B 1 172 ? 13.262 -5.68 -4.785 1 97.69 172 GLU B O 1
ATOM 3851 N N . THR B 1 173 ? 14.449 -7.573 -4.636 1 98.3 173 THR B N 1
ATOM 3852 C CA . THR B 1 173 ? 13.362 -8.373 -5.188 1 98.3 173 THR B CA 1
ATOM 3853 C C . THR B 1 173 ? 12.36 -8.748 -4.1 1 98.3 173 THR B C 1
ATOM 3855 O O . THR B 1 173 ? 12.714 -8.823 -2.921 1 98.3 173 THR B O 1
ATOM 3858 N N . ARG B 1 174 ? 11.137 -8.966 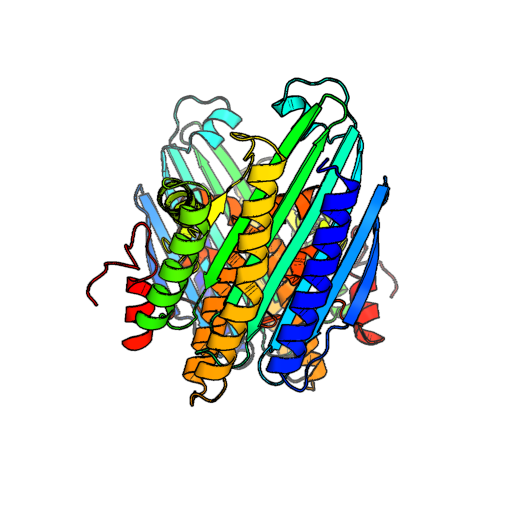-4.441 1 98.04 174 ARG B N 1
ATOM 3859 C CA . ARG B 1 174 ? 10.104 -9.339 -3.481 1 98.04 174 ARG B CA 1
ATOM 3860 C C . ARG B 1 174 ? 10.414 -10.687 -2.839 1 98.04 174 ARG B C 1
ATOM 3862 O O . ARG B 1 174 ? 10.108 -10.907 -1.665 1 98.04 174 ARG B O 1
ATOM 3869 N N . GLY B 1 175 ? 11.003 -11.555 -3.531 1 98.42 175 GLY B N 1
ATOM 3870 C CA . GLY B 1 175 ? 11.411 -12.889 -3.12 1 98.42 175 GLY B CA 1
ATOM 3871 C C . GLY B 1 175 ? 12.52 -13.465 -3.98 1 98.42 175 GLY B C 1
ATOM 3872 O O . GLY B 1 175 ? 13.404 -12.735 -4.434 1 98.42 175 GLY B O 1
ATOM 3873 N N . VAL B 1 176 ? 12.465 -14.776 -4.163 1 98.5 176 VAL B N 1
ATOM 3874 C CA . VAL B 1 176 ? 13.524 -15.427 -4.927 1 98.5 176 VAL B CA 1
ATOM 3875 C C . VAL B 1 176 ? 13.099 -15.56 -6.388 1 98.5 176 VAL B C 1
ATOM 3877 O O . VAL B 1 176 ? 13.716 -16.304 -7.155 1 98.5 176 VAL B O 1
ATOM 3880 N N . GLY B 1 177 ? 12.02 -14.924 -6.711 1 98.11 177 GLY B N 1
ATOM 3881 C CA . GLY B 1 177 ? 11.552 -14.928 -8.088 1 98.11 177 GLY B CA 1
ATOM 3882 C C . GLY B 1 177 ? 10.857 -16.218 -8.478 1 98.11 177 GLY B C 1
ATOM 3883 O O . GLY B 1 177 ? 10.234 -16.873 -7.639 1 98.11 177 GLY B O 1
ATOM 3884 N N . GLY B 1 178 ? 10.891 -16.494 -9.698 1 98.67 178 GLY B N 1
ATOM 3885 C CA . GLY B 1 178 ? 10.262 -17.59 -10.418 1 98.67 178 GLY B CA 1
ATOM 3886 C C . GLY B 1 178 ? 10.218 -17.371 -11.919 1 98.67 178 GLY B C 1
ATOM 3887 O O . GLY B 1 178 ? 11.248 -17.105 -12.543 1 98.67 178 GLY B O 1
ATOM 3888 N N . ILE B 1 179 ? 9.034 -17.506 -12.485 1 98.87 179 ILE B N 1
ATOM 3889 C CA . ILE B 1 179 ? 8.873 -17.182 -13.898 1 98.87 179 ILE B CA 1
ATOM 3890 C C . ILE B 1 179 ? 7.672 -16.257 -14.081 1 98.87 179 ILE B C 1
ATOM 3892 O O . ILE B 1 179 ? 6.741 -16.27 -13.272 1 98.87 179 ILE B O 1
ATOM 3896 N N . PHE B 1 180 ? 7.702 -15.513 -15.057 1 98.74 180 PHE B N 1
ATOM 3897 C CA . PHE B 1 180 ? 6.634 -14.599 -15.446 1 98.74 180 PHE B CA 1
ATOM 3898 C C . PHE B 1 180 ? 6.556 -14.474 -16.963 1 98.74 180 PHE B C 1
ATOM 3900 O O . PHE B 1 180 ? 7.584 -14.398 -17.639 1 98.74 180 PHE B O 1
ATOM 3907 N N . PHE B 1 181 ? 5.411 -14.578 -17.559 1 98.61 181 PHE B N 1
ATOM 3908 C CA . PHE B 1 181 ? 5.209 -14.399 -18.992 1 98.61 181 PHE B CA 1
ATOM 3909 C C . PHE B 1 181 ? 3.875 -13.718 -19.27 1 98.61 181 PHE B C 1
ATOM 3911 O O . PHE B 1 181 ? 2.926 -13.859 -18.495 1 98.61 181 PHE B O 1
ATOM 3918 N N . ASP B 1 182 ? 3.774 -13.032 -20.225 1 97.16 182 ASP B N 1
ATOM 3919 C CA . ASP B 1 182 ? 2.593 -12.33 -20.718 1 97.16 182 ASP B CA 1
ATOM 3920 C C . ASP B 1 182 ? 2.622 -12.209 -22.24 1 97.16 182 ASP B C 1
ATOM 3922 O O . ASP B 1 182 ? 3.682 -12.332 -22.858 1 97.16 182 ASP B O 1
ATOM 3926 N N . ARG B 1 183 ? 1.39 -12.142 -22.813 1 96.36 183 ARG B N 1
ATOM 3927 C CA . ARG B 1 183 ? 1.244 -12.02 -24.259 1 96.36 183 ARG B CA 1
ATOM 3928 C C . ARG B 1 183 ? 1.932 -13.175 -24.979 1 96.36 183 ARG B C 1
ATOM 3930 O O . ARG B 1 183 ? 2.584 -12.974 -26.006 1 96.36 183 ARG B O 1
ATOM 3937 N N . LEU B 1 184 ? 1.94 -14.313 -24.369 1 98.19 184 LEU B N 1
ATOM 3938 C CA . LEU B 1 184 ? 2.559 -15.49 -24.968 1 98.19 184 LEU B CA 1
ATOM 3939 C C . LEU B 1 184 ? 1.659 -16.091 -26.042 1 98.19 184 LEU B C 1
ATOM 3941 O O . LEU B 1 184 ? 0.557 -16.557 -25.745 1 98.19 184 LEU B O 1
ATOM 3945 N N . ASN B 1 185 ? 2.032 -16 -27.262 1 97.72 185 ASN B N 1
ATOM 3946 C CA . ASN B 1 185 ? 1.298 -16.529 -28.407 1 97.72 185 ASN B CA 1
ATOM 3947 C C . ASN B 1 185 ? 2.24 -16.947 -29.532 1 97.72 185 ASN B C 1
ATOM 3949 O O . ASN B 1 185 ? 1.892 -16.842 -30.709 1 97.72 185 ASN B O 1
ATOM 3953 N N . ASP B 1 186 ? 3.386 -17.395 -29.127 1 95.88 186 ASP B N 1
ATOM 3954 C CA . ASP B 1 186 ? 4.458 -17.644 -30.086 1 95.88 186 ASP B CA 1
ATOM 3955 C C . ASP B 1 186 ? 4.381 -19.066 -30.638 1 95.88 186 ASP B C 1
ATOM 3957 O O . ASP B 1 186 ? 5.206 -19.462 -31.464 1 95.88 186 ASP B O 1
ATOM 3961 N N . LYS B 1 187 ? 3.54 -19.969 -30.211 1 97.29 187 LYS B N 1
ATOM 3962 C CA . LYS B 1 187 ? 3.276 -21.339 -30.64 1 97.29 187 LYS B CA 1
ATOM 3963 C C . LYS B 1 187 ? 1.78 -21.582 -30.818 1 97.29 187 LYS B C 1
ATOM 3965 O O . LYS B 1 187 ? 0.963 -20.72 -30.487 1 97.29 187 LYS B O 1
ATOM 3970 N N . PRO B 1 188 ? 1.452 -22.75 -31.435 1 96.88 188 PRO B N 1
ATOM 3971 C CA . PRO B 1 188 ? 0.023 -23.066 -31.502 1 96.88 188 PRO B CA 1
ATOM 3972 C C . PRO B 1 188 ? -0.652 -23.038 -30.133 1 96.88 188 PRO B C 1
ATOM 3974 O O . PRO B 1 188 ? -0.055 -23.455 -29.137 1 96.88 188 PRO B O 1
ATOM 3977 N N . LYS B 1 189 ? -1.874 -22.509 -30.073 1 97.43 189 LYS B N 1
ATOM 3978 C CA . LYS B 1 189 ? -2.635 -22.285 -28.848 1 97.43 189 LYS B CA 1
ATOM 3979 C C . LYS B 1 189 ? -2.63 -23.527 -27.962 1 97.43 189 LYS B C 1
ATOM 3981 O O . LYS B 1 189 ? -2.438 -23.43 -26.748 1 97.43 189 LYS B O 1
ATOM 3986 N N . GLU B 1 190 ? -2.759 -24.674 -28.511 1 97.53 190 GLU B N 1
ATOM 3987 C CA . GLU B 1 190 ? -2.824 -25.929 -27.769 1 97.53 190 GLU B CA 1
ATOM 3988 C C . GLU B 1 190 ? -1.507 -26.216 -27.054 1 97.53 190 GLU B C 1
ATOM 3990 O O . GLU B 1 190 ? -1.502 -26.706 -25.923 1 97.53 190 GLU B O 1
ATOM 3995 N N . GLU B 1 191 ? -0.448 -25.948 -27.701 1 97.76 191 GLU B N 1
ATOM 3996 C CA . GLU B 1 191 ? 0.87 -26.19 -27.123 1 97.76 191 GLU B CA 1
ATOM 3997 C C . GLU B 1 191 ? 1.14 -25.25 -25.951 1 97.76 191 GLU B C 1
ATOM 3999 O O . GLU B 1 191 ? 1.663 -25.673 -24.918 1 97.76 191 GLU B O 1
ATOM 4004 N N . ILE B 1 192 ? 0.792 -24.015 -26.154 1 98.31 192 ILE B N 1
ATOM 4005 C CA . ILE B 1 192 ? 1.011 -23.054 -25.079 1 98.31 192 ILE B CA 1
ATOM 4006 C C . ILE B 1 192 ? 0.105 -23.388 -23.896 1 98.31 192 ILE B C 1
ATOM 4008 O O . ILE B 1 192 ? 0.512 -23.259 -22.739 1 98.31 192 ILE B O 1
ATOM 4012 N N . PHE B 1 193 ? -1.096 -23.774 -24.197 1 98.65 193 PHE B N 1
ATOM 4013 C CA . PHE B 1 193 ? -2.034 -24.131 -23.139 1 98.65 193 PHE B CA 1
ATOM 4014 C C . PHE B 1 193 ? -1.493 -25.283 -22.302 1 98.65 193 PHE B C 1
ATOM 4016 O O . PHE B 1 193 ? -1.665 -25.305 -21.081 1 98.65 193 PHE B O 1
ATOM 4023 N N . GLU B 1 194 ? -0.801 -26.22 -22.899 1 98.64 194 GLU B N 1
ATOM 4024 C CA . GLU B 1 194 ? -0.196 -27.312 -22.143 1 98.64 194 GLU B CA 1
ATOM 4025 C C . GLU B 1 194 ? 0.872 -26.795 -21.184 1 98.64 194 GLU B C 1
ATOM 4027 O O . GLU B 1 194 ? 0.999 -27.29 -20.062 1 98.64 194 GLU B O 1
ATOM 4032 N N . PHE B 1 195 ? 1.635 -25.838 -21.657 1 98.75 195 PHE B N 1
ATOM 4033 C CA . PHE B 1 195 ? 2.627 -25.197 -20.801 1 98.75 195 PHE B CA 1
ATOM 4034 C C . PHE B 1 195 ? 1.957 -24.512 -19.616 1 98.75 195 PHE B C 1
ATOM 4036 O O . PHE B 1 195 ? 2.375 -24.694 -18.47 1 98.75 195 PHE B O 1
ATOM 4043 N N . VAL B 1 196 ? 0.892 -23.795 -19.892 1 98.8 196 VAL B N 1
ATOM 4044 C CA . VAL B 1 196 ? 0.147 -23.062 -18.873 1 98.8 196 VAL B CA 1
ATOM 4045 C C . VAL B 1 196 ? -0.427 -24.038 -17.849 1 98.8 196 VAL B C 1
ATOM 4047 O O . VAL B 1 196 ? -0.369 -23.788 -16.643 1 98.8 196 VAL B O 1
ATOM 4050 N N . LYS B 1 197 ? -0.94 -25.157 -18.328 1 98.79 197 LYS B N 1
ATOM 4051 C CA . LYS B 1 197 ? -1.469 -26.187 -17.438 1 98.79 197 LYS B CA 1
ATOM 4052 C C . LYS B 1 197 ? -0.386 -26.71 -16.499 1 98.79 197 LYS B C 1
ATOM 4054 O O . LYS B 1 197 ? -0.627 -26.888 -15.303 1 98.79 197 LYS B O 1
ATOM 4059 N N . ASP B 1 198 ? 0.77 -26.923 -17.04 1 98.8 198 ASP B N 1
ATOM 4060 C CA . ASP B 1 198 ? 1.86 -27.481 -16.245 1 98.8 198 ASP B CA 1
ATOM 4061 C C . ASP B 1 198 ? 2.325 -26.49 -15.18 1 98.8 198 ASP B C 1
ATOM 4063 O O . ASP B 1 198 ? 2.665 -26.886 -14.063 1 98.8 198 ASP B O 1
ATOM 4067 N N . VAL B 1 199 ? 2.355 -25.221 -15.547 1 98.81 199 VAL B N 1
ATOM 4068 C CA . VAL B 1 199 ? 2.695 -24.191 -14.571 1 98.81 199 VAL B CA 1
ATOM 4069 C C . VAL B 1 199 ? 1.666 -24.187 -13.443 1 98.81 199 VAL B C 1
ATOM 4071 O O . VAL B 1 199 ? 2.027 -24.201 -12.264 1 98.81 199 VAL B O 1
ATOM 4074 N N . GLY B 1 200 ? 0.401 -24.193 -13.801 1 98.76 200 GLY B N 1
ATOM 4075 C CA . GLY B 1 200 ? -0.662 -24.219 -12.809 1 98.76 200 GLY B CA 1
ATOM 4076 C C . GLY B 1 200 ? -0.603 -25.433 -11.902 1 98.76 200 GLY B C 1
ATOM 4077 O O . GLY B 1 200 ? -0.761 -25.314 -10.685 1 98.76 200 GLY B O 1
ATOM 4078 N N . LYS B 1 201 ? -0.299 -26.548 -12.47 1 98.29 201 LYS B N 1
ATOM 4079 C CA . LYS B 1 201 ? -0.315 -27.816 -11.747 1 98.29 201 LYS B CA 1
ATOM 4080 C C . LYS B 1 201 ? 0.889 -27.933 -10.816 1 98.29 201 LYS B C 1
ATOM 4082 O O . LYS B 1 201 ? 0.858 -28.693 -9.845 1 98.29 201 LYS B O 1
ATOM 4087 N N . MET B 1 202 ? 1.905 -27.253 -11.106 1 98.06 202 MET B N 1
ATOM 4088 C CA . MET B 1 202 ? 3.12 -27.326 -10.299 1 98.06 202 MET B CA 1
ATOM 4089 C C . MET B 1 202 ? 2.911 -26.667 -8.94 1 98.06 202 MET B C 1
ATOM 4091 O O . MET B 1 202 ? 3.529 -27.065 -7.951 1 98.06 202 MET B O 1
ATOM 4095 N N . PHE B 1 203 ? 2.076 -25.686 -8.868 1 98.51 203 PHE B N 1
ATOM 4096 C CA . PHE B 1 203 ? 1.926 -24.808 -7.714 1 98.51 203 PHE B CA 1
ATOM 4097 C C . PHE B 1 203 ? 1.586 -25.61 -6.463 1 98.51 203 PHE B C 1
ATOM 4099 O O . PHE B 1 203 ? 2.345 -25.607 -5.492 1 98.51 203 PHE B O 1
ATOM 4106 N N . ALA B 1 204 ? 0.498 -26.335 -6.451 1 98.5 204 ALA B N 1
ATOM 4107 C CA . ALA B 1 204 ? -0.057 -26.909 -5.228 1 98.5 204 ALA B CA 1
ATOM 4108 C C . ALA B 1 204 ? 0.853 -28 -4.671 1 98.5 204 ALA B C 1
ATOM 4110 O O . ALA B 1 204 ? 1.147 -28.021 -3.474 1 98.5 204 ALA B O 1
ATOM 4111 N N . PRO B 1 205 ? 1.38 -28.921 -5.511 1 98.34 205 PRO B N 1
ATOM 4112 C CA . PRO B 1 205 ? 2.289 -29.938 -4.976 1 98.34 205 PRO B CA 1
ATOM 4113 C C . PRO B 1 205 ? 3.565 -29.338 -4.39 1 98.34 205 PRO B C 1
ATOM 4115 O O . PRO B 1 205 ? 4.048 -29.799 -3.352 1 98.34 205 PRO B O 1
ATOM 4118 N N . PHE B 1 206 ? 4.062 -28.366 -5.036 1 98.67 206 PHE B N 1
ATOM 4119 C CA . PHE B 1 206 ? 5.275 -27.752 -4.508 1 98.67 206 PHE B CA 1
ATOM 4120 C C . PHE B 1 206 ? 5.004 -27.086 -3.165 1 98.67 206 PHE B C 1
ATOM 4122 O O . PHE B 1 206 ? 5.784 -27.236 -2.223 1 98.67 206 PHE B O 1
ATOM 4129 N N . TYR B 1 207 ? 3.925 -26.321 -3.137 1 98.81 207 TYR B N 1
ATOM 4130 C CA . TYR B 1 207 ? 3.657 -25.591 -1.903 1 98.81 207 TYR B CA 1
ATOM 4131 C C . TYR B 1 207 ? 3.351 -26.549 -0.758 1 98.81 207 TYR B C 1
ATOM 4133 O O . TYR B 1 207 ? 3.708 -26.284 0.393 1 98.81 207 TYR B O 1
ATOM 4141 N N . LYS B 1 208 ? 2.651 -27.656 -1.103 1 98.8 208 LYS B N 1
ATOM 4142 C CA . LYS B 1 208 ? 2.452 -28.715 -0.117 1 98.8 208 LYS B CA 1
ATOM 4143 C C . LYS B 1 208 ? 3.777 -29.141 0.509 1 98.8 208 LYS B C 1
ATOM 4145 O O . LYS B 1 208 ? 3.881 -29.266 1.73 1 98.8 208 LYS B O 1
ATOM 4150 N N . LYS B 1 209 ? 4.76 -29.36 -0.299 1 98.66 209 LYS B N 1
ATOM 4151 C CA . LYS B 1 209 ? 6.08 -29.769 0.173 1 98.66 209 LYS B CA 1
ATOM 4152 C C . LYS B 1 209 ? 6.668 -28.732 1.126 1 98.66 209 LYS B C 1
ATOM 4154 O O . LYS B 1 209 ? 7.213 -29.084 2.174 1 98.66 209 LYS B O 1
ATOM 4159 N N . MET B 1 210 ? 6.593 -27.427 0.818 1 98.69 210 MET B N 1
ATOM 4160 C CA . MET B 1 210 ? 7.117 -26.356 1.661 1 98.69 210 MET B CA 1
ATOM 4161 C C . MET B 1 210 ? 6.376 -26.299 2.993 1 98.69 210 MET B C 1
ATOM 4163 O O . MET B 1 210 ? 6.99 -26.102 4.043 1 98.69 210 MET B O 1
ATOM 4167 N N . MET B 1 211 ? 5.023 -26.432 2.925 1 98.75 211 MET B N 1
ATOM 4168 C CA . MET B 1 211 ? 4.199 -26.433 4.13 1 98.75 211 MET B CA 1
ATOM 4169 C C . MET B 1 211 ? 4.592 -27.577 5.058 1 98.75 211 MET B C 1
ATOM 4171 O O . MET B 1 211 ? 4.83 -27.362 6.248 1 98.75 211 MET B O 1
ATOM 4175 N N . GLU B 1 212 ? 4.727 -28.728 4.535 1 98.61 212 GLU B N 1
ATOM 4176 C CA . GLU B 1 212 ? 5.045 -29.909 5.334 1 98.61 212 GLU B CA 1
ATOM 4177 C C . GLU B 1 212 ? 6.454 -29.821 5.912 1 98.61 212 GLU B C 1
ATOM 4179 O O . GLU B 1 212 ? 6.697 -30.259 7.038 1 98.61 212 GLU B O 1
ATOM 4184 N N . LYS B 1 213 ? 7.321 -29.249 5.179 1 98.48 213 LYS B N 1
ATOM 4185 C CA . LYS B 1 213 ? 8.729 -29.178 5.558 1 98.48 213 LYS B CA 1
ATOM 4186 C C . LYS B 1 213 ? 8.941 -28.193 6.705 1 98.48 213 LYS B C 1
ATOM 4188 O O . LYS B 1 213 ? 9.764 -28.432 7.591 1 98.48 213 LYS B O 1
ATOM 4193 N N . HIS B 1 214 ? 8.133 -27.053 6.744 1 98.64 214 HIS B N 1
ATOM 4194 C CA . HIS B 1 214 ? 8.599 -25.949 7.576 1 98.64 214 HIS B CA 1
ATOM 4195 C C . HIS B 1 214 ? 7.527 -25.519 8.573 1 98.64 214 HIS B C 1
ATOM 4197 O O . HIS B 1 214 ? 7.793 -24.714 9.468 1 98.64 214 HIS B O 1
ATOM 4203 N N . HIS B 1 215 ? 6.276 -26.019 8.509 1 98.21 215 HIS B N 1
ATOM 4204 C CA . HIS B 1 215 ? 5.185 -25.471 9.307 1 98.21 215 HIS B CA 1
ATOM 4205 C C . HIS B 1 215 ? 5.401 -25.739 10.793 1 98.21 215 HIS B C 1
ATOM 4207 O O . HIS B 1 215 ? 4.825 -25.054 11.642 1 98.21 215 HIS B O 1
ATOM 4213 N N . GLN B 1 216 ? 6.331 -26.675 11.134 1 98.06 216 GLN B N 1
ATOM 4214 C CA . GLN B 1 216 ? 6.554 -27.01 12.537 1 98.06 216 GLN B CA 1
ATOM 4215 C C . GLN B 1 216 ? 7.881 -26.442 13.033 1 98.06 216 GLN B C 1
ATOM 4217 O O . GLN B 1 216 ? 8.266 -26.664 14.183 1 98.06 216 GLN B O 1
ATOM 4222 N N . ASP B 1 217 ? 8.64 -25.741 12.188 1 98.35 217 ASP B N 1
ATOM 4223 C CA . ASP B 1 217 ? 9.877 -25.106 12.632 1 98.35 217 ASP B CA 1
ATOM 4224 C C . ASP B 1 217 ? 9.619 -24.157 13.8 1 98.35 217 ASP B C 1
ATOM 4226 O O . ASP B 1 217 ? 8.617 -23.439 13.814 1 98.35 217 ASP B O 1
ATOM 4230 N N . ASN B 1 218 ? 10.5 -24.161 14.766 1 98.31 218 ASN B N 1
ATOM 4231 C CA . ASN B 1 218 ? 10.376 -23.265 15.91 1 98.31 218 ASN B CA 1
ATOM 4232 C C . ASN B 1 218 ? 10.654 -21.816 15.52 1 98.31 218 ASN B C 1
ATOM 4234 O O . ASN B 1 218 ? 11.556 -21.545 14.725 1 98.31 218 ASN B O 1
ATOM 4238 N N . PHE B 1 219 ? 9.848 -20.904 16.044 1 97.9 219 PHE B N 1
ATOM 4239 C CA . PHE B 1 219 ? 10.082 -19.482 15.826 1 97.9 219 PHE B CA 1
ATOM 4240 C C . PHE B 1 219 ? 9.728 -18.678 17.071 1 97.9 219 PHE B C 1
ATOM 4242 O O . PHE B 1 219 ? 9.073 -19.19 17.982 1 97.9 219 PHE B O 1
ATOM 4249 N N . ASN B 1 220 ? 10.207 -17.511 17.18 1 97.7 220 ASN B N 1
ATOM 4250 C CA . ASN B 1 220 ? 9.958 -16.608 18.3 1 97.7 220 ASN B CA 1
ATOM 4251 C C . ASN B 1 220 ? 9.382 -15.276 17.828 1 97.7 220 ASN B C 1
ATOM 4253 O O . ASN B 1 220 ? 9.078 -15.11 16.646 1 97.7 220 ASN B O 1
ATOM 4257 N N . ASP B 1 221 ? 9.2 -14.378 18.706 1 97.01 221 ASP B N 1
ATOM 4258 C CA . ASP B 1 221 ? 8.539 -13.107 18.428 1 97.01 221 ASP B CA 1
ATOM 4259 C C . ASP B 1 221 ? 9.338 -12.28 17.423 1 97.01 221 ASP B C 1
ATOM 4261 O O . ASP B 1 221 ? 8.762 -11.543 16.62 1 97.01 221 ASP B O 1
ATOM 4265 N N . ASP B 1 222 ? 10.586 -12.405 17.472 1 97.31 222 ASP B N 1
ATOM 4266 C CA . ASP B 1 222 ? 11.428 -11.676 16.529 1 97.31 222 ASP B CA 1
ATOM 4267 C C . ASP B 1 222 ? 11.2 -12.163 15.1 1 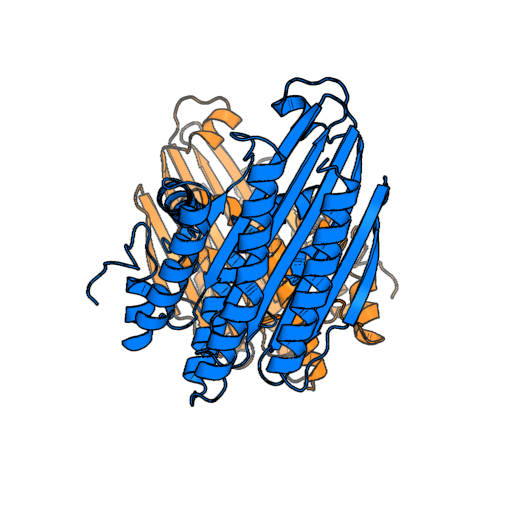97.31 222 ASP B C 1
ATOM 4269 O O . ASP B 1 222 ? 11.212 -11.368 14.158 1 97.31 222 ASP B O 1
ATOM 4273 N N . ASN B 1 223 ? 11.014 -13.485 14.974 1 98.43 223 ASN B N 1
ATOM 4274 C CA . ASN B 1 223 ? 10.702 -14.036 13.659 1 98.43 223 ASN B CA 1
ATOM 4275 C C . ASN B 1 223 ? 9.373 -13.504 13.13 1 98.43 223 ASN B C 1
ATOM 4277 O O . ASN B 1 223 ? 9.241 -13.23 11.936 1 98.43 223 ASN B O 1
ATOM 4281 N N . ILE B 1 224 ? 8.456 -13.378 14.053 1 98.01 224 ILE B N 1
ATOM 4282 C CA . ILE B 1 224 ? 7.137 -12.879 13.679 1 98.01 224 ILE B CA 1
ATOM 4283 C C . ILE B 1 224 ? 7.246 -11.427 13.22 1 98.01 224 ILE B C 1
ATOM 4285 O O . ILE B 1 224 ? 6.638 -11.038 12.22 1 98.01 224 ILE B O 1
ATOM 4289 N N . LYS B 1 225 ? 7.98 -10.645 13.912 1 97.35 225 LYS B N 1
ATOM 4290 C CA . LYS B 1 225 ? 8.2 -9.252 13.533 1 97.35 225 LYS B CA 1
ATOM 4291 C C . LYS B 1 225 ? 8.827 -9.151 12.146 1 97.35 225 LYS B C 1
ATOM 4293 O O . LYS B 1 225 ? 8.39 -8.349 11.318 1 97.35 225 LYS B O 1
ATOM 4298 N N . TRP B 1 226 ? 9.783 -9.99 11.918 1 98.51 226 TRP B N 1
ATOM 4299 C CA . TRP B 1 226 ? 10.451 -10.004 10.621 1 98.51 226 TRP B CA 1
ATOM 4300 C C . TRP B 1 226 ? 9.484 -10.414 9.515 1 98.51 226 TRP B C 1
ATOM 4302 O O . TRP B 1 226 ? 9.447 -9.789 8.452 1 98.51 226 TRP B O 1
ATOM 4312 N N . ARG B 1 227 ? 8.732 -11.405 9.779 1 98.6 227 ARG B N 1
ATOM 4313 C CA . ARG B 1 227 ? 7.72 -11.842 8.823 1 98.6 227 ARG B CA 1
ATOM 4314 C C . ARG B 1 227 ? 6.798 -10.69 8.437 1 98.6 227 ARG B C 1
ATOM 4316 O O . ARG B 1 227 ? 6.534 -10.469 7.254 1 98.6 227 ARG B O 1
ATOM 4323 N N . ASN B 1 228 ? 6.344 -10.017 9.479 1 98.52 228 ASN B N 1
ATOM 4324 C CA . ASN B 1 228 ? 5.396 -8.936 9.231 1 98.52 228 ASN B CA 1
ATOM 4325 C C . ASN B 1 228 ? 6.058 -7.764 8.513 1 98.52 228 ASN B C 1
ATOM 4327 O O . ASN B 1 228 ? 5.418 -7.078 7.714 1 98.52 228 ASN B O 1
ATOM 4331 N N . LEU B 1 229 ? 7.309 -7.543 8.759 1 98.44 229 LEU B N 1
ATOM 4332 C CA . LEU B 1 229 ? 8.062 -6.541 8.013 1 98.44 229 LEU B CA 1
ATOM 4333 C C . LEU B 1 229 ? 8.172 -6.927 6.542 1 98.44 229 LEU B C 1
ATOM 4335 O O . LEU B 1 229 ? 7.96 -6.092 5.66 1 98.44 229 LEU B O 1
ATOM 4339 N N . ARG B 1 230 ? 8.502 -8.161 6.252 1 98.67 230 ARG B N 1
ATOM 4340 C CA . ARG B 1 230 ? 8.598 -8.648 4.879 1 98.67 230 ARG B CA 1
ATOM 4341 C C . ARG B 1 230 ? 7.244 -8.588 4.181 1 98.67 230 ARG B C 1
ATOM 4343 O O . ARG B 1 230 ? 7.169 -8.307 2.983 1 98.67 230 ARG B O 1
ATOM 4350 N N . ARG B 1 231 ? 6.225 -8.879 4.957 1 98.79 231 ARG B N 1
ATOM 4351 C CA . ARG B 1 231 ? 4.878 -8.729 4.416 1 98.79 231 ARG B CA 1
ATOM 4352 C C . ARG B 1 231 ? 4.59 -7.275 4.058 1 98.79 231 ARG B C 1
ATOM 4354 O O . ARG B 1 231 ? 3.844 -6.998 3.117 1 98.79 231 ARG B O 1
ATOM 4361 N N . GLY B 1 232 ? 5.181 -6.362 4.84 1 98.6 232 GLY B N 1
ATOM 4362 C CA . GLY B 1 232 ? 5.103 -4.962 4.455 1 98.6 232 GLY B CA 1
ATOM 4363 C C . GLY B 1 232 ? 5.687 -4.686 3.083 1 98.6 232 GLY B C 1
ATOM 4364 O O . GLY B 1 232 ? 5.11 -3.933 2.296 1 98.6 232 GLY B O 1
ATOM 4365 N N . ARG B 1 233 ? 6.818 -5.333 2.792 1 98.36 233 ARG B N 1
ATOM 4366 C CA . ARG B 1 233 ? 7.435 -5.215 1.475 1 98.36 233 ARG B CA 1
ATOM 4367 C C . ARG B 1 233 ? 6.52 -5.773 0.39 1 98.36 233 ARG B C 1
ATOM 4369 O O . ARG B 1 233 ? 6.435 -5.214 -0.706 1 98.36 233 ARG B O 1
ATOM 4376 N N . TYR B 1 234 ? 5.896 -6.839 0.717 1 98.52 234 TYR B N 1
ATOM 4377 C CA . TYR B 1 234 ? 4.953 -7.455 -0.21 1 98.52 234 TYR B CA 1
ATOM 4378 C C . TYR B 1 234 ? 3.813 -6.5 -0.544 1 98.52 234 TYR B C 1
ATOM 4380 O O . TYR B 1 234 ? 3.43 -6.364 -1.708 1 98.52 234 TYR B O 1
ATOM 4388 N N . VAL B 1 235 ? 3.285 -5.824 0.455 1 98.57 235 VAL B N 1
ATOM 4389 C CA . VAL B 1 235 ? 2.2 -4.863 0.283 1 98.57 235 VAL B CA 1
ATOM 4390 C C . VAL B 1 235 ? 2.671 -3.703 -0.592 1 98.57 235 VAL B C 1
ATOM 4392 O O . VAL B 1 235 ? 1.953 -3.267 -1.495 1 98.57 235 VAL B O 1
ATOM 4395 N N . GLU B 1 236 ? 3.867 -3.238 -0.328 1 98.16 236 GLU B N 1
ATOM 4396 C CA . GLU B 1 236 ? 4.436 -2.155 -1.125 1 98.16 236 GLU B CA 1
ATOM 4397 C C . GLU B 1 236 ? 4.493 -2.529 -2.604 1 98.16 236 GLU B C 1
ATOM 4399 O O . GLU B 1 236 ? 4.085 -1.746 -3.463 1 98.16 236 GLU B O 1
ATOM 4404 N N . PHE B 1 237 ? 4.955 -3.691 -2.86 1 98.28 237 PHE B N 1
ATOM 4405 C CA . PHE B 1 237 ? 5.029 -4.124 -4.25 1 98.28 237 PHE B CA 1
ATOM 4406 C C . PHE B 1 237 ? 3.643 -4.158 -4.882 1 98.28 237 PHE B C 1
ATOM 4408 O O . PHE B 1 237 ? 3.436 -3.612 -5.967 1 98.28 237 PHE B O 1
ATOM 4415 N N . ASN B 1 238 ? 2.719 -4.807 -4.208 1 97.93 238 ASN B N 1
ATOM 4416 C CA . ASN B 1 238 ? 1.401 -5.056 -4.78 1 97.93 238 ASN B CA 1
ATOM 4417 C C . ASN B 1 238 ? 0.651 -3.754 -5.049 1 97.93 238 ASN B C 1
ATOM 4419 O O . ASN B 1 238 ? -0.052 -3.634 -6.054 1 97.93 238 ASN B O 1
ATOM 4423 N N . LEU B 1 239 ? 0.838 -2.822 -4.206 1 97.41 239 LEU B N 1
ATOM 4424 C CA . LEU B 1 23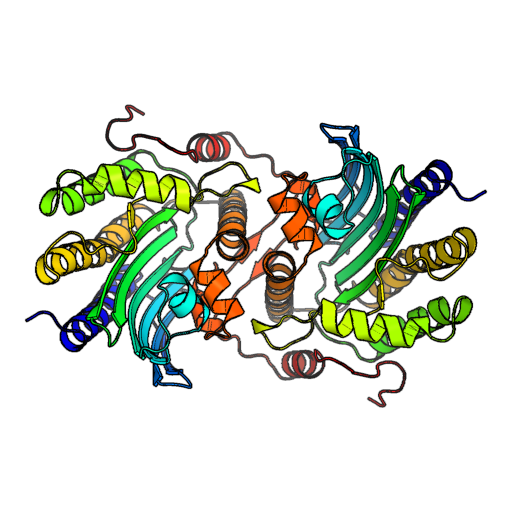9 ? 0.029 -1.613 -4.312 1 97.41 239 LEU B CA 1
ATOM 4425 C C . LEU B 1 239 ? 0.735 -0.558 -5.157 1 97.41 239 LEU B C 1
ATOM 4427 O O . LEU B 1 239 ? 0.083 0.268 -5.8 1 97.41 239 LEU B O 1
ATOM 4431 N N . VAL B 1 240 ? 2.084 -0.63 -5.222 1 95.82 240 VAL B N 1
ATOM 4432 C CA . VAL B 1 240 ? 2.821 0.444 -5.88 1 95.82 240 VAL B CA 1
ATOM 4433 C C . VAL B 1 240 ? 3.262 -0.009 -7.27 1 95.82 240 VAL B C 1
ATOM 4435 O O . VAL B 1 240 ? 3.224 0.77 -8.225 1 95.82 240 VAL B O 1
ATOM 4438 N N . TRP B 1 241 ? 3.623 -1.283 -7.409 1 95.48 241 TRP B N 1
ATOM 4439 C CA . TRP B 1 241 ? 4.366 -1.646 -8.61 1 95.48 241 TRP B CA 1
ATOM 4440 C C . TRP B 1 241 ? 3.611 -2.692 -9.423 1 95.48 241 TRP B C 1
ATOM 4442 O O . TRP B 1 241 ? 3.789 -2.79 -10.639 1 95.48 241 TRP B O 1
ATOM 4452 N N . ASP B 1 242 ? 2.768 -3.447 -8.734 1 95.56 242 ASP B N 1
ATOM 4453 C CA . ASP B 1 242 ? 2.068 -4.512 -9.446 1 95.56 242 ASP B CA 1
ATOM 4454 C C . ASP B 1 242 ? 1.075 -3.938 -10.454 1 95.56 242 ASP B C 1
ATOM 4456 O O . ASP B 1 242 ? 0.091 -3.303 -10.07 1 95.56 242 ASP B O 1
ATOM 4460 N N . LYS B 1 243 ? 1.209 -4.24 -11.649 1 90.8 243 LYS B N 1
ATOM 4461 C CA . LYS B 1 243 ? 0.38 -3.702 -12.724 1 90.8 243 LYS B CA 1
ATOM 4462 C C . LYS B 1 243 ? -1.038 -4.26 -12.657 1 90.8 243 LYS B C 1
ATOM 4464 O O . LYS B 1 243 ? -2.004 -3.553 -12.95 1 90.8 243 LYS B O 1
ATOM 4469 N N . GLY B 1 244 ? -1.11 -5.489 -12.302 1 89.28 244 GLY B N 1
ATOM 4470 C CA . GLY B 1 244 ? -2.423 -6.104 -12.193 1 89.28 244 GLY B CA 1
ATOM 4471 C C . GLY B 1 244 ? -3.296 -5.465 -11.129 1 89.28 244 GLY B C 1
ATOM 4472 O O . GLY B 1 244 ? -4.462 -5.154 -11.38 1 89.28 244 GLY B O 1
ATOM 4473 N N . THR B 1 245 ? -2.729 -5.285 -10.005 1 91.81 245 THR B N 1
ATOM 4474 C CA . THR B 1 245 ? -3.452 -4.67 -8.898 1 91.81 245 THR B CA 1
ATOM 4475 C C . THR B 1 245 ? -3.84 -3.233 -9.237 1 91.81 245 THR B C 1
ATOM 4477 O O . THR B 1 245 ? -4.994 -2.838 -9.063 1 91.81 245 THR B O 1
ATOM 4480 N N . LYS B 1 246 ? -2.924 -2.493 -9.701 1 88.88 246 LYS B N 1
ATOM 4481 C CA . LYS B 1 246 ? -3.175 -1.095 -10.039 1 88.88 246 LYS B CA 1
ATOM 4482 C C . LYS B 1 246 ? -4.29 -0.971 -11.073 1 88.88 246 LYS B C 1
ATOM 4484 O O . LYS B 1 246 ? -5.201 -0.155 -10.918 1 88.88 246 LYS B O 1
ATOM 4489 N N . PHE B 1 247 ? -4.223 -1.778 -12.076 1 83.36 247 PHE B N 1
ATOM 4490 C CA . PHE B 1 247 ? -5.24 -1.777 -13.12 1 83.36 247 PHE B CA 1
ATOM 4491 C C . PHE B 1 247 ? -6.608 -2.125 -12.544 1 83.36 247 PHE B C 1
ATOM 4493 O O . PHE B 1 247 ? -7.609 -1.491 -12.883 1 83.36 247 PHE B O 1
ATOM 4500 N N . GLY B 1 248 ? -6.603 -3.067 -11.76 1 86.68 248 GLY B N 1
ATOM 4501 C CA . GLY B 1 248 ? -7.855 -3.478 -11.146 1 86.68 248 GLY B CA 1
ATOM 4502 C C . GLY B 1 248 ? -8.494 -2.388 -10.306 1 86.68 248 GLY B C 1
ATOM 4503 O O . GLY B 1 248 ? -9.699 -2.147 -10.404 1 86.68 248 GLY B O 1
ATOM 4504 N N . LEU B 1 249 ? -7.69 -1.797 -9.541 1 89.2 249 LEU B N 1
ATOM 4505 C CA . LEU B 1 249 ? -8.208 -0.754 -8.663 1 89.2 249 LEU B CA 1
ATOM 4506 C C . LEU B 1 249 ? -8.639 0.468 -9.466 1 89.2 249 LEU B C 1
ATOM 4508 O O . LEU B 1 249 ? -9.641 1.109 -9.14 1 89.2 249 LEU B O 1
ATOM 4512 N N . ASP B 1 250 ? -7.987 0.715 -10.563 1 82.72 250 ASP B N 1
ATOM 4513 C CA . ASP B 1 250 ? -8.265 1.88 -11.398 1 82.72 250 ASP B CA 1
ATOM 4514 C C . ASP B 1 250 ? -9.535 1.674 -12.221 1 82.72 250 ASP B C 1
ATOM 4516 O O . ASP B 1 250 ? -10.171 2.643 -12.642 1 82.72 250 ASP B O 1
ATOM 4520 N N . THR B 1 251 ? -9.894 0.426 -12.542 1 77.79 251 THR B N 1
ATOM 4521 C CA . THR B 1 251 ? -11.026 0.149 -13.42 1 77.79 251 THR B CA 1
ATOM 4522 C C . THR B 1 251 ? -12.226 -0.342 -12.615 1 77.79 251 THR B C 1
ATOM 4524 O O . THR B 1 251 ? -13.102 -1.024 -13.151 1 77.79 251 THR B O 1
ATOM 4527 N N . ASP B 1 252 ? -12.162 -0.096 -11.397 1 78.94 252 ASP B N 1
ATOM 4528 C CA . ASP B 1 252 ? -13.263 -0.418 -10.494 1 78.94 252 ASP B CA 1
ATOM 4529 C C . ASP B 1 252 ? -13.525 -1.922 -10.463 1 78.94 252 ASP B C 1
ATOM 4531 O O . ASP B 1 252 ? -14.678 -2.357 -10.499 1 78.94 252 ASP B O 1
ATOM 4535 N N . GLY B 1 253 ? -12.462 -2.661 -10.587 1 82.53 253 GLY B N 1
ATOM 4536 C CA . GLY B 1 253 ? -12.6 -4.088 -10.339 1 82.53 253 GLY B CA 1
ATOM 4537 C C . GLY B 1 253 ? -13.069 -4.406 -8.932 1 82.53 253 GLY B C 1
ATOM 4538 O O . GLY B 1 253 ? -13.226 -3.505 -8.106 1 82.53 253 GLY B O 1
ATOM 4539 N N . ARG B 1 254 ? -13.349 -5.66 -8.716 1 89.56 254 ARG B N 1
ATOM 4540 C CA . ARG B 1 254 ? -13.819 -6.084 -7.402 1 89.56 254 ARG B CA 1
ATOM 4541 C C . ARG B 1 254 ? -12.709 -5.978 -6.362 1 89.56 254 ARG B C 1
ATOM 4543 O O . ARG B 1 254 ? -11.867 -6.872 -6.251 1 89.56 254 ARG B O 1
ATOM 4550 N N . THR B 1 255 ? -12.752 -5.023 -5.533 1 91.42 255 THR B N 1
ATOM 4551 C CA . THR B 1 255 ? -11.691 -4.642 -4.607 1 91.42 255 THR B CA 1
ATOM 4552 C C . THR B 1 255 ? -11.337 -5.804 -3.684 1 91.42 255 THR B C 1
ATOM 4554 O O . THR B 1 255 ? -10.16 -6.12 -3.498 1 91.42 255 THR B O 1
ATOM 4557 N N . GLU B 1 256 ? -12.297 -6.473 -3.114 1 92.7 256 GLU B N 1
ATOM 4558 C CA . GLU B 1 256 ? -12.051 -7.536 -2.143 1 92.7 256 GLU B CA 1
ATOM 4559 C C . GLU B 1 256 ? -11.284 -8.694 -2.775 1 92.7 256 GLU B C 1
ATOM 4561 O O . GLU B 1 256 ? -10.417 -9.293 -2.135 1 92.7 256 GLU B O 1
ATOM 4566 N N . SER B 1 257 ? -11.566 -8.975 -3.993 1 91.95 257 SER B N 1
ATOM 4567 C CA . SER B 1 257 ? -10.859 -10.052 -4.678 1 91.95 257 SER B CA 1
ATOM 4568 C C . SER B 1 257 ? -9.436 -9.639 -5.038 1 91.95 257 SER B C 1
ATOM 4570 O O . SER B 1 257 ? -8.504 -10.438 -4.922 1 91.95 257 SER B O 1
ATOM 4572 N N . ILE B 1 258 ? -9.365 -8.427 -5.495 1 93.13 258 ILE B N 1
ATOM 4573 C CA . ILE B 1 258 ? -8.061 -7.904 -5.886 1 93.13 258 ILE B CA 1
ATOM 4574 C C . ILE B 1 258 ? -7.134 -7.866 -4.672 1 93.13 258 ILE B C 1
ATOM 4576 O O . ILE B 1 258 ? -5.986 -8.309 -4.746 1 93.13 258 ILE B O 1
ATOM 4580 N N . LEU B 1 259 ? -7.657 -7.431 -3.539 1 96.06 259 LEU B N 1
ATOM 4581 C CA . LEU B 1 259 ? -6.822 -7.205 -2.364 1 96.06 259 LEU B CA 1
ATOM 4582 C C . LEU B 1 259 ? -6.768 -8.451 -1.487 1 96.06 259 LEU B C 1
ATOM 4584 O O . LEU B 1 259 ? -6.126 -8.447 -0.434 1 96.06 259 LEU B O 1
ATOM 4588 N N . ALA B 1 260 ? -7.398 -9.526 -1.93 1 96.07 260 ALA B N 1
ATOM 4589 C CA . ALA B 1 260 ? -7.288 -10.799 -1.224 1 96.07 260 ALA B CA 1
ATOM 4590 C C . ALA B 1 260 ? -5.84 -11.279 -1.181 1 96.07 260 ALA B C 1
ATOM 4592 O O . ALA B 1 260 ? -5.48 -12.114 -0.348 1 96.07 260 ALA B O 1
ATOM 4593 N N . SER B 1 261 ? -5.053 -10.71 -2.074 1 95.68 261 SER B N 1
ATOM 4594 C CA . SER B 1 261 ? -3.655 -11.11 -2.186 1 95.68 261 SER B CA 1
ATOM 4595 C C . SER B 1 261 ? -2.813 -10.495 -1.073 1 95.68 261 SER B C 1
ATOM 4597 O O . SER B 1 261 ? -1.672 -10.905 -0.852 1 95.68 261 SER B O 1
ATOM 4599 N N . LEU B 1 262 ? -3.289 -9.512 -0.405 1 98.22 262 LEU B N 1
ATOM 4600 C CA . LEU B 1 262 ? -2.516 -8.874 0.655 1 98.22 262 LEU B CA 1
ATOM 4601 C C . LEU B 1 262 ? -2.461 -9.759 1.895 1 98.22 262 LEU B C 1
ATOM 4603 O O . LEU B 1 262 ? -3.39 -10.525 2.159 1 98.22 262 LEU B O 1
ATOM 4607 N N . PRO B 1 263 ? -1.359 -9.668 2.626 1 98.09 263 PRO B N 1
ATOM 4608 C CA . PRO B 1 263 ? -1.25 -10.457 3.855 1 98.09 263 PRO B CA 1
ATOM 4609 C C . PRO B 1 263 ? -2.24 -10.015 4.931 1 98.09 263 PRO B C 1
ATOM 4611 O O . PRO B 1 263 ? -2.747 -8.891 4.884 1 98.09 263 PRO B O 1
ATOM 4614 N N . PRO B 1 264 ? -2.508 -10.885 5.855 1 97.44 264 PRO B N 1
ATOM 4615 C CA . PRO B 1 264 ? -3.427 -10.495 6.928 1 97.44 264 PRO B CA 1
ATOM 4616 C C . PRO B 1 264 ? -2.866 -9.38 7.807 1 97.44 264 PRO B C 1
ATOM 4618 O O . PRO B 1 264 ? -3.616 -8.515 8.268 1 97.44 264 PRO B O 1
ATOM 4621 N N . TYR B 1 265 ? -1.53 -9.401 7.989 1 97.33 265 TYR B N 1
ATOM 4622 C CA . TYR B 1 265 ? -0.845 -8.398 8.797 1 97.33 265 TYR B CA 1
ATOM 4623 C C . TYR B 1 265 ? 0.451 -7.953 8.131 1 97.33 265 TYR B C 1
ATOM 4625 O O . TYR B 1 265 ? 1.138 -8.757 7.497 1 97.33 265 TYR B O 1
ATOM 4633 N N . ALA B 1 266 ? 0.779 -6.73 8.28 1 98.43 266 ALA B N 1
ATOM 4634 C CA . ALA B 1 266 ? 2.052 -6.187 7.814 1 98.43 266 ALA B CA 1
ATOM 4635 C C . ALA B 1 266 ? 2.544 -5.075 8.736 1 98.43 266 ALA B C 1
ATOM 4637 O O . ALA B 1 266 ? 1.754 -4.465 9.46 1 98.43 266 ALA B O 1
ATOM 4638 N N . MET B 1 267 ? 3.816 -4.817 8.681 1 97.91 267 MET B N 1
ATOM 4639 C CA . MET B 1 267 ? 4.425 -3.814 9.55 1 97.91 267 MET B CA 1
ATOM 4640 C C . MET B 1 267 ? 5.393 -2.932 8.768 1 97.91 267 MET B C 1
ATOM 4642 O O . MET B 1 267 ? 6.017 -3.387 7.808 1 97.91 267 MET B O 1
ATOM 4646 N N . TRP B 1 268 ? 5.553 -1.712 9.186 1 97.65 268 TRP B N 1
ATOM 4647 C CA . TRP B 1 268 ? 6.508 -0.768 8.617 1 97.65 268 TRP B CA 1
ATOM 4648 C C . TRP B 1 268 ? 7.302 -0.068 9.714 1 97.65 268 TRP B C 1
ATOM 4650 O O . TRP B 1 268 ? 7.158 1.139 9.92 1 97.65 268 TRP B O 1
ATOM 4660 N N . PRO B 1 269 ? 8.149 -0.772 10.383 1 95.61 269 PRO B N 1
ATOM 4661 C CA . PRO B 1 269 ? 9.047 -0.074 11.305 1 95.61 269 PRO B CA 1
ATOM 4662 C C . PRO B 1 269 ? 10.007 0.874 10.59 1 95.61 269 PRO B C 1
ATOM 4664 O O . PRO B 1 269 ? 10.35 0.649 9.427 1 95.61 269 PRO B O 1
ATOM 4667 N N . TYR B 1 270 ? 10.33 1.927 11.264 1 94.64 270 TYR B N 1
ATOM 4668 C CA . TYR B 1 270 ? 11.275 2.88 10.692 1 94.64 270 TYR B CA 1
ATOM 4669 C C . TYR B 1 270 ? 12.709 2.391 10.855 1 94.64 270 TYR B C 1
ATOM 4671 O O . TYR B 1 270 ? 13.14 2.069 11.965 1 94.64 270 TYR B O 1
ATOM 4679 N N . LYS B 1 271 ? 13.442 2.272 9.752 1 92.39 271 LYS B N 1
ATOM 4680 C CA . LYS B 1 271 ? 14.856 1.909 9.721 1 92.39 271 LYS B CA 1
ATOM 4681 C C . LYS B 1 271 ? 15.126 0.678 10.581 1 92.39 271 LYS B C 1
ATOM 4683 O O . LYS B 1 271 ? 15.986 0.709 11.464 1 92.39 271 LYS B O 1
ATOM 4688 N N . TYR B 1 272 ? 14.434 -0.355 10.267 1 93.43 272 TYR B N 1
ATOM 4689 C CA . TYR B 1 272 ? 14.627 -1.625 10.957 1 93.43 272 TYR B CA 1
ATOM 4690 C C . TYR B 1 272 ? 16.054 -2.131 10.782 1 93.43 272 TYR B C 1
ATOM 4692 O O . TYR B 1 272 ? 16.602 -2.09 9.678 1 93.43 272 TYR B O 1
ATOM 4700 N N . GLU B 1 273 ? 16.696 -2.569 11.836 1 94.79 273 GLU B N 1
ATOM 4701 C CA . GLU B 1 273 ? 18.032 -3.157 11.789 1 94.79 273 GLU B CA 1
ATOM 4702 C C . GLU B 1 273 ? 17.964 -4.681 11.793 1 94.79 273 GLU B C 1
ATOM 4704 O O . GLU B 1 273 ? 17.695 -5.293 12.829 1 94.79 273 GLU B O 1
ATOM 4709 N N . PRO B 1 274 ? 18.234 -5.246 10.688 1 96.93 274 PRO B N 1
ATOM 4710 C CA . PRO B 1 274 ? 18.159 -6.707 10.616 1 96.93 274 PRO B CA 1
ATOM 4711 C C . PRO B 1 274 ? 19.272 -7.394 11.404 1 96.93 274 PRO B C 1
ATOM 4713 O O . PRO B 1 274 ? 20.383 -6.867 11.497 1 96.93 274 PRO B O 1
ATOM 4716 N N . ASN B 1 275 ? 19.044 -8.584 11.973 1 97.39 275 ASN B N 1
ATOM 4717 C CA . ASN B 1 275 ? 20.106 -9.421 12.522 1 97.39 275 ASN B CA 1
ATOM 4718 C C . ASN B 1 275 ? 20.864 -10.157 11.421 1 97.39 275 ASN B C 1
ATOM 4720 O O . ASN B 1 275 ? 20.614 -9.937 10.235 1 97.39 275 ASN B O 1
ATOM 4724 N N . LYS B 1 276 ? 21.791 -11.001 11.799 1 96.8 276 LYS B N 1
ATOM 4725 C CA . LYS B 1 276 ? 22.674 -11.656 10.838 1 96.8 276 LYS B CA 1
ATOM 4726 C C . LYS B 1 276 ? 21.879 -12.506 9.851 1 96.8 276 LYS B C 1
ATOM 4728 O O . LYS B 1 276 ? 22.113 -12.445 8.642 1 96.8 276 LYS B O 1
ATOM 4733 N N . THR B 1 277 ? 20.937 -13.276 10.377 1 96.84 277 THR B N 1
ATOM 4734 C CA . THR B 1 277 ? 20.135 -14.159 9.538 1 96.84 277 THR B CA 1
ATOM 4735 C C . THR B 1 277 ? 19.237 -13.35 8.605 1 96.84 277 THR B C 1
ATOM 4737 O O . THR B 1 277 ? 19.103 -13.679 7.425 1 96.84 277 THR B O 1
ATOM 4740 N N . GLU B 1 278 ? 18.625 -12.317 9.092 1 98.08 278 GLU B N 1
ATOM 4741 C CA . GLU B 1 278 ? 17.775 -11.426 8.308 1 98.08 278 GLU B CA 1
ATOM 4742 C C . GLU B 1 278 ? 18.576 -10.714 7.222 1 98.08 278 GLU B C 1
ATOM 4744 O O . GLU B 1 278 ? 18.104 -10.564 6.092 1 98.08 278 GLU B O 1
ATOM 4749 N N . GLN B 1 279 ? 19.803 -10.342 7.608 1 97.91 279 GLN B N 1
ATOM 4750 C CA . GLN B 1 279 ? 20.664 -9.683 6.631 1 97.91 279 GLN B CA 1
ATOM 4751 C C . GLN B 1 279 ? 21.021 -10.627 5.487 1 97.91 279 GLN B C 1
ATOM 4753 O O . GLN B 1 279 ? 21.108 -10.205 4.332 1 97.91 279 GLN B O 1
ATOM 4758 N N . LYS B 1 280 ? 21.277 -11.847 5.837 1 97.72 280 LYS B N 1
ATOM 4759 C CA . LYS B 1 280 ? 21.54 -12.843 4.801 1 97.72 280 LYS B CA 1
ATOM 4760 C C . LYS B 1 280 ? 20.385 -12.918 3.806 1 97.72 280 LYS B C 1
ATOM 4762 O O . LYS B 1 280 ? 20.606 -13.06 2.601 1 97.72 280 LYS B O 1
ATOM 4767 N N . THR B 1 281 ? 19.204 -12.859 4.321 1 98.19 281 THR B N 1
ATOM 4768 C CA . THR B 1 281 ? 18.023 -12.841 3.466 1 98.19 281 THR B CA 1
ATOM 4769 C C . THR B 1 281 ? 18.051 -11.636 2.53 1 98.19 281 THR B C 1
ATOM 4771 O O . THR B 1 281 ? 17.883 -11.781 1.318 1 98.19 281 THR B O 1
ATOM 4774 N N . ILE B 1 282 ? 18.273 -10.488 3.075 1 97.77 282 ILE B N 1
ATOM 4775 C CA . ILE B 1 282 ? 18.278 -9.252 2.301 1 97.77 282 ILE B CA 1
ATOM 4776 C C . ILE B 1 282 ? 19.347 -9.329 1.213 1 97.77 282 ILE B C 1
ATOM 4778 O O . ILE B 1 282 ? 19.114 -8.916 0.075 1 97.77 282 ILE B O 1
ATOM 4782 N N . ASP B 1 283 ? 20.463 -9.943 1.516 1 97.73 283 ASP B N 1
ATOM 4783 C CA . ASP B 1 283 ? 21.591 -10.035 0.593 1 97.73 283 ASP B CA 1
ATOM 4784 C C . ASP B 1 283 ? 21.256 -10.932 -0.596 1 97.73 283 ASP B C 1
ATOM 4786 O O . ASP B 1 283 ? 21.901 -10.851 -1.643 1 97.73 283 ASP B O 1
ATOM 4790 N N . LEU B 1 284 ? 20.255 -11.74 -0.425 1 98.02 284 LEU B N 1
ATOM 4791 C CA . LEU B 1 284 ? 19.905 -12.699 -1.467 1 98.02 284 LEU B CA 1
ATOM 4792 C C . LEU B 1 284 ? 18.714 -12.206 -2.282 1 98.02 284 LEU B C 1
ATOM 4794 O O . LEU B 1 284 ? 18.345 -12.822 -3.285 1 98.02 284 LEU B O 1
ATOM 4798 N N . LEU B 1 285 ? 18.107 -11.16 -1.868 1 98.12 285 LEU B N 1
ATOM 4799 C CA . LEU B 1 285 ? 16.967 -10.602 -2.588 1 98.12 285 LEU B CA 1
ATOM 4800 C C . LEU B 1 285 ? 17.427 -9.606 -3.646 1 98.12 285 LEU B C 1
ATOM 4802 O O . LEU B 1 285 ? 17.146 -8.409 -3.542 1 98.12 285 LEU B O 1
ATOM 4806 N N . LYS B 1 286 ? 18.023 -10.143 -4.605 1 97.1 286 LYS B N 1
ATOM 4807 C CA . LYS B 1 286 ? 18.536 -9.364 -5.728 1 97.1 286 LYS B CA 1
ATOM 4808 C C . LYS B 1 286 ? 18.226 -10.048 -7.057 1 97.1 286 LYS B C 1
ATOM 4810 O O . LYS B 1 286 ? 17.864 -11.226 -7.086 1 97.1 286 LYS B O 1
ATOM 4815 N N . LYS B 1 287 ? 18.356 -9.317 -8.106 1 96.82 287 LYS B N 1
ATOM 4816 C CA . LYS B 1 287 ? 18.097 -9.85 -9.44 1 96.82 287 LYS B CA 1
ATOM 4817 C C . LYS B 1 287 ? 19.244 -10.742 -9.908 1 96.82 287 LYS B C 1
ATOM 4819 O O . LYS B 1 287 ? 20.367 -10.629 -9.412 1 96.82 287 LYS B O 1
ATOM 4824 N N . ASP B 1 288 ? 18.948 -11.633 -10.776 1 95.25 288 ASP B N 1
ATOM 4825 C CA . ASP B 1 288 ? 19.906 -12.362 -11.601 1 95.25 288 ASP B CA 1
ATOM 4826 C C . ASP B 1 288 ? 20.669 -13.395 -10.774 1 95.25 288 ASP B C 1
ATOM 4828 O O . ASP B 1 288 ? 21.81 -13.734 -11.094 1 95.25 288 ASP B O 1
ATOM 4832 N N . ILE B 1 289 ? 20.164 -13.815 -9.722 1 96.99 289 ILE B N 1
ATOM 4833 C CA . ILE B 1 289 ? 20.776 -14.922 -8.995 1 96.99 289 ILE B CA 1
ATOM 4834 C C . ILE B 1 289 ? 20.475 -16.238 -9.709 1 96.99 289 ILE B C 1
ATOM 4836 O O . ILE B 1 289 ? 19.325 -16.512 -10.06 1 96.99 289 ILE B O 1
ATOM 4840 N N . ASP B 1 290 ? 21.463 -17.003 -9.97 1 97 290 ASP B N 1
ATOM 4841 C CA . ASP B 1 290 ? 21.294 -18.358 -10.484 1 97 290 ASP B CA 1
ATOM 4842 C C . ASP B 1 290 ? 21.019 -19.345 -9.352 1 97 290 ASP B C 1
ATOM 4844 O O . ASP B 1 290 ? 21.95 -19.893 -8.758 1 97 290 ASP B O 1
ATOM 4848 N N . TRP B 1 291 ? 19.815 -19.622 -9.073 1 97.01 291 TRP B N 1
ATOM 4849 C CA . TRP B 1 291 ? 19.406 -20.431 -7.929 1 97.01 291 TRP B CA 1
ATOM 4850 C C . TRP B 1 291 ? 19.711 -21.906 -8.169 1 97.01 291 TRP B C 1
ATOM 4852 O O . TRP B 1 291 ? 19.769 -22.696 -7.224 1 97.01 291 TRP B O 1
ATOM 4862 N N . ILE B 1 292 ? 19.833 -22.275 -9.399 1 96.5 292 ILE B N 1
ATOM 4863 C CA . ILE B 1 292 ? 20.027 -23.682 -9.728 1 96.5 292 ILE B CA 1
ATOM 4864 C C . ILE B 1 292 ? 21.5 -24.052 -9.563 1 96.5 292 ILE B C 1
ATOM 4866 O O . ILE B 1 292 ? 21.827 -25.046 -8.911 1 96.5 292 ILE B O 1
ATOM 4870 N N . ASN B 1 293 ? 22.37 -23.156 -10.107 1 88.39 293 ASN B N 1
ATOM 4871 C CA . ASN B 1 293 ? 23.797 -23.456 -10.068 1 88.39 293 ASN B CA 1
ATOM 4872 C C . ASN B 1 293 ? 24.507 -22.663 -8.975 1 88.39 293 ASN B C 1
ATOM 4874 O O . ASN B 1 293 ? 25.714 -22.814 -8.777 1 88.39 293 ASN B O 1
ATOM 4878 N N . LYS B 1 294 ? 23.787 -21.755 -8.405 1 67.3 294 LYS B N 1
ATOM 4879 C CA . LYS B 1 294 ? 24.436 -20.99 -7.344 1 67.3 294 LYS B CA 1
ATOM 4880 C C . LYS B 1 294 ? 24.941 -21.909 -6.235 1 67.3 294 LYS B C 1
ATOM 4882 O O . LYS B 1 294 ? 24.186 -22.728 -5.708 1 67.3 294 LYS B O 1
ATOM 4887 N N . LYS B 1 295 ? 26.313 -22.207 -6.457 1 56.05 295 LYS B N 1
ATOM 4888 C CA . LYS B 1 295 ? 26.983 -22.838 -5.323 1 56.05 295 LYS B CA 1
ATOM 4889 C C . LYS B 1 295 ? 26.803 -22.014 -4.051 1 56.05 295 LYS B C 1
ATOM 4891 O O . LYS B 1 295 ? 27.004 -20.798 -4.059 1 56.05 295 LYS B O 1
ATOM 4896 N N . ALA B 1 296 ? 26.051 -22.46 -2.997 1 44.24 296 ALA B N 1
ATOM 4897 C CA . ALA B 1 296 ? 25.907 -21.811 -1.697 1 44.24 296 ALA B CA 1
ATOM 4898 C C . ALA B 1 296 ? 27.269 -21.477 -1.096 1 44.24 296 ALA B C 1
ATOM 4900 O O . ALA B 1 296 ? 28.242 -22.205 -1.307 1 44.24 296 ALA B O 1
#

Foldseek 3Di:
DDDPVVLLVLQVVLLVVLQVLVCVLLVAWHWDWDWDADDFFWTWIWTWTDDTLWFNIKIKIKTWGKHWDDPVVCVVVVHDTKIKIKIKIWMWTDTDFLAQWIKIKIWMKMDIPVGQIAIWMWIFIAHLFDDLVLLQVQLVLLCVLQVVQPNCQSVVFQQVQQVQQQPVVVQFGLHLTTGTDDRHDPDPPVSVSSSSSSRSVVPRVSSSVSSVVPSPPDDDPVSVQSSQASLVSVVSCLPPRNPVLVVCVVVVHDNCRSCSNRDPHHDDDDPDDDDPSSVVRRVSRHHDDDSNPPPD/DDDPVVLLVLQVVLLVVLQVLVCVLLVAWHWDWDWDADDFFWTWIWTWTDDTLWFNIKIKIKTWGKHWDDPVVCVVVVHDTKIKIKIKIWMWTDTDFLAQWIKIKIWMKMDIPVGQIAIWMWIFTAHLFDDLVLLQVQLVLLCVLQVVQPNCQSVVFQQVQQVQQQPVVVQFGLHLTTGTDDRHDPDPPVSVSSSSSSRSVVPRVSSSVSSVVPSPPDDDPVSVQSSQASLVVVVSCLPPRNPVLVVCVVVVHDNCRSCSNRDPHHDDDDPDDDDPSSVVRRVSRHHDDDSNPPDD

Organism: NCBI:txid2715131

Secondary structure (DSSP, 8-state):
---HHHHHHHHHHHHHHHHHHHHHHHSS--PEEEEEE-TTSEEEEEEEEES-SSEEEEEEEEEEEEEEPPHHHHHHHT-S--EEEEEEEEEEEEESSTTSPEEEEEEEEEEETTS-EEEEEEEEEE-SS--HHHHHHHHHHHHHHHHTT-TTHHHHHHHHHHHHTEEGGGTEESSSEEEEEEEE-SS-HHHHHHHHHHHHHHHHHHHHHHHHHHTT----HHHHHHHHHHHHHHHHIIIII-HHHHHHHHTT--HHHHGGGS-SEEE--TT----HHHHHHHHH--TT--TTT---/---HHHHHHHHHHHHHHHHHHHHHHHSS--PEEEEEE-TTSEEEEEEEEES-SSEEEEEEEEEEEEEEPPHHHHHHHT-S--EEEEEEEEEEEEESSTTSPEEEEEEEEEEETTS-EEEEEEEEEE-SS--HHHHHHHHHHHHHHHHTT-TTHHHHHHHHHHHHTEEGGGTEESSSEEEEEEEE-SS-HHHHHHHHHHHHHHHHHHHHHHHHHHTT----HHHHHHHHHHHHHHHHIIIII-HHHHHHHHTT--HHHHGGGS-SEEE--TT----HHHHHHHHH--TT--TTT---

pLDDT: mean 95.74, std 6.18, range [43.91, 98.87]

Sequence (592 aa):
MVDKNSITKWFTSLQDETCEILENTDGKGKFIEDAWDRPGGGGGKTRIIADGNIIEKGAVNFSAVYGETPRKILDALNLDHADFYATGVSTIQHPFNPFVPIIHMNVRYFEMSDGTWWFGGGIDLTPHYVNIEDAREFHTELEAVCRKHDPDYYDKFKTWADDYFYVKHRKETRGVGGIFFDRLNDKPKEEIFEFVKDVGKMFAPFYKKMMEKHHQDNFNDDNIKWRNLRRGRYVEFNLVWDKGTKFGLDTDGRTESILASLPPYAMWPYKYEPNKTEQKTIDLLKKDIDWINKKAMVDKNSITKWFTSLQDETCEILENTDGKGKFIEDAWDRPGGGGGKTRIIADGNIIEKGAVNFSAVYGETPRKILDALNLDHADFYATGVSTIQHPFNPFVPIIHMNVRYFEMSDGTWWFGGGIDLTPHYVNIEDAREFHTELEAVCRKHDPDYYDKFKTWADDYFYVKHRKETRGVGGIFFDRLNDKPKEEIFEFVKDVGKMFAPFYKKMMEKHHQDNFNDDNIKWRNLRRGRYVEFNLVWDKGTKFGLDTDGRTESILASLPPYAMWPYKYEPNKTEQKTIDLLKKDIDWINKKA

Radius of gyration: 25.48 Å; Cα contacts (8 Å, |Δi|>4): 1147; chains: 2; bounding box: 54×72×62 Å

Nearest PDB structures (foldseek):
  2qt8-assembly1_A  TM=9.597E-01  e=4.152E-29  Leishmania major
  3e8j-assembly1_B  TM=9.445E-01  e=4.624E-29  Leishmania naiffi
  3e8j-assembly1_A  TM=9.372E-01  e=4.624E-29  Leishmania naiffi
  8t7w-assembly1_A  TM=9.461E-01  e=1.169E-27  Klebsiella aerogenes KCTC 2190
  5eo6-assembly1_A  TM=9.534E-01  e=6.203E-27  Acinetobacter baumannii

InterPro domains:
  IPR001260 Coproporphyrinogen III oxidase, aerobic [PF01218] (7-291)
  IPR001260 Coproporphyrinogen III oxidase, aerobic [PIRSF000166] (4-292)
  IPR001260 Coproporphyrinogen III oxidase, aerobic [PR00073] (29-45)
  IPR001260 Coproporphyrinogen III oxidase, aerobic [PR00073] (46-67)
  IPR001260 Coproporphyrinogen III oxidase, aerobic [PR00073] (86-110)
  IPR001260 Coproporphyrinogen III oxidase, aerobic [PR00073] (117-139)
  IPR001260 Coproporphyrinogen III oxidase, aerobic [PR00073] (154-183)
  IPR001260 Coproporphyrinogen III oxidase, aerobic [PR00073] (226-253)
  IPR001260 Coproporphyrinogen III oxidase, aerobic [PR00073] (254-280)
  IPR001260 Coproporphyrinogen III oxidase, aerobic [PTHR10755] (4-292)
  IPR018375 Coproporphyrinogen III oxidase, conserved site [PS01021] (158-182)
  IPR036406 Oxygen-dependent coproporphyrinogen III oxidase superfamily [G3DSA:3.40.1500.10] (2-293)
  IPR036406 Oxygen-dependent coproporphyrinogen III oxidase superfamily [SSF102886] (5-292)